Protein AF-0000000081414339 (afdb_homodimer)

Structure (mmCIF, N/CA/C/O backbone):
data_AF-0000000081414339-model_v1
#
loop_
_entity.id
_entity.type
_entity.pdbx_description
1 polymer 'Intradiol ring-cleavage dioxygenase'
#
loop_
_atom_site.group_PDB
_atom_site.id
_atom_site.type_symbol
_atom_site.label_atom_id
_atom_site.label_alt_id
_atom_site.label_comp_id
_atom_site.label_asym_id
_atom_site.label_entity_id
_atom_site.label_seq_id
_atom_site.pdbx_PDB_ins_code
_atom_site.Cartn_x
_atom_site.Cartn_y
_atom_site.Cartn_z
_atom_site.occupancy
_atom_site.B_iso_or_equiv
_atom_site.auth_seq_id
_atom_site.auth_comp_id
_atom_site.auth_asym_id
_atom_site.auth_atom_id
_atom_site.pdbx_PDB_model_num
ATOM 1 N N . MET A 1 1 ? 11.32 37 -32.094 1 24.39 1 MET A N 1
ATOM 2 C CA . MET A 1 1 ? 11.969 36.688 -30.828 1 24.39 1 MET A CA 1
ATOM 3 C C . MET A 1 1 ? 11.008 36.875 -29.656 1 24.39 1 MET A C 1
ATOM 5 O O . MET A 1 1 ? 10.859 38 -29.141 1 24.39 1 MET A O 1
ATOM 9 N N . ASP A 1 2 ? 9.719 36.375 -29.734 1 30.02 2 ASP A N 1
ATOM 10 C CA . ASP A 1 2 ? 8.586 36.562 -28.844 1 30.02 2 ASP A CA 1
ATOM 11 C C . ASP A 1 2 ? 8.93 36.156 -27.422 1 30.02 2 ASP A C 1
ATOM 13 O O . ASP A 1 2 ? 9.25 34.969 -27.156 1 30.02 2 ASP A O 1
ATOM 17 N N . ASN A 1 3 ? 9.648 37 -26.625 1 29.52 3 ASN A N 1
ATOM 18 C CA . ASN A 1 3 ? 10.047 36.938 -25.219 1 29.52 3 ASN A CA 1
ATOM 19 C C . ASN A 1 3 ? 8.875 36.625 -24.312 1 29.52 3 ASN A C 1
ATOM 21 O O . ASN A 1 3 ? 8.141 37.5 -23.875 1 29.52 3 ASN A O 1
ATOM 25 N N . GLN A 1 4 ? 7.984 35.688 -24.688 1 31.16 4 GLN A N 1
ATOM 26 C CA . GLN A 1 4 ? 6.941 35.344 -23.719 1 31.16 4 GLN A CA 1
ATOM 27 C C . GLN A 1 4 ? 7.527 35.156 -22.328 1 31.16 4 GLN A C 1
ATOM 29 O O . GLN A 1 4 ? 8.484 34.406 -22.141 1 31.16 4 GLN A O 1
ATOM 34 N N . SER A 1 5 ? 7.539 36.25 -21.531 1 34.56 5 SER A N 1
ATOM 35 C CA . SER A 1 5 ? 7.895 36.312 -20.109 1 34.56 5 SER A CA 1
ATOM 36 C C . SER A 1 5 ? 7.41 35.062 -19.375 1 34.56 5 SER A C 1
ATOM 38 O O . SER A 1 5 ? 6.215 34.75 -19.375 1 34.56 5 SER A O 1
ATOM 40 N N . SER A 1 6 ? 8.117 33.969 -19.391 1 37.75 6 SER A N 1
ATOM 41 C CA . SER A 1 6 ? 7.922 32.812 -18.484 1 37.75 6 SER A CA 1
ATOM 42 C C . SER A 1 6 ? 7.555 33.281 -17.078 1 37.75 6 SER A C 1
ATOM 44 O O . SER A 1 6 ? 8.406 33.812 -16.359 1 37.75 6 SER A O 1
ATOM 46 N N . THR A 1 7 ? 6.5 34.156 -16.891 1 37.47 7 THR A N 1
ATOM 47 C CA . THR A 1 7 ? 6.027 34.5 -15.555 1 37.47 7 THR A CA 1
ATOM 48 C C . THR A 1 7 ? 6.219 33.344 -14.586 1 37.47 7 THR A C 1
ATOM 50 O O . THR A 1 7 ? 5.859 32.219 -14.883 1 37.47 7 THR A O 1
ATOM 53 N N . SER A 1 8 ? 7.348 33.344 -13.898 1 41.56 8 SER A N 1
ATOM 54 C CA . SER A 1 8 ? 7.656 32.438 -12.797 1 41.56 8 SER A CA 1
ATOM 55 C C . SER A 1 8 ? 6.414 32.156 -11.953 1 41.56 8 SER A C 1
ATOM 57 O O . SER A 1 8 ? 5.789 33.094 -11.43 1 41.56 8 SER A O 1
ATOM 59 N N . ALA A 1 9 ? 5.668 31.359 -12.297 1 46.62 9 ALA A N 1
ATOM 60 C CA . ALA A 1 9 ? 4.488 31.016 -11.508 1 46.62 9 ALA A CA 1
ATOM 61 C C . ALA A 1 9 ? 4.781 31.094 -10.016 1 46.62 9 ALA A C 1
ATOM 63 O O . ALA A 1 9 ? 5.656 30.391 -9.508 1 46.62 9 ALA A O 1
ATOM 64 N N . VAL A 1 10 ? 4.789 32.344 -9.336 1 49.56 10 VAL A N 1
ATOM 65 C CA . VAL A 1 10 ? 4.832 32.5 -7.887 1 49.56 10 VAL A CA 1
ATOM 66 C C . VAL A 1 10 ? 3.959 31.453 -7.215 1 49.56 10 VAL A C 1
ATOM 68 O O . VAL A 1 10 ? 2.768 31.344 -7.512 1 49.56 10 VAL A O 1
ATOM 71 N N . TYR A 1 11 ? 4.578 30.359 -6.676 1 66.5 11 TYR A N 1
ATOM 72 C CA . TYR A 1 11 ? 3.789 29.391 -5.914 1 66.5 11 TYR A CA 1
ATOM 73 C C . TYR A 1 11 ? 3.404 29.953 -4.555 1 66.5 11 TYR A C 1
ATOM 75 O O . TYR A 1 11 ? 4.191 30.672 -3.924 1 66.5 11 TYR A O 1
ATOM 83 N N . GLN A 1 12 ? 2.168 30.047 -4.293 1 80.94 12 GLN A N 1
ATOM 84 C CA . GLN A 1 12 ? 1.589 30.484 -3.029 1 80.94 12 GLN A CA 1
ATOM 85 C C . GLN A 1 12 ? 2.084 29.625 -1.866 1 80.94 12 GLN A C 1
ATOM 87 O O . GLN A 1 12 ? 2.174 28.406 -1.981 1 80.94 12 GLN A O 1
ATOM 92 N N . LEU A 1 13 ? 2.641 30.391 -0.779 1 91.12 13 LEU A N 1
ATOM 93 C CA . LEU A 1 13 ? 2.998 29.734 0.479 1 91.12 13 LEU A CA 1
ATOM 94 C C . LEU A 1 13 ? 1.824 28.938 1.036 1 91.12 13 LEU A C 1
ATOM 96 O O . LEU A 1 13 ? 0.721 29.469 1.182 1 91.12 13 LEU A O 1
ATOM 100 N N . ALA A 1 14 ? 2.045 27.656 1.247 1 95.81 14 ALA A N 1
ATOM 101 C CA . ALA A 1 14 ? 1.006 26.828 1.85 1 95.81 14 ALA A CA 1
ATOM 102 C C . ALA A 1 14 ? 0.708 27.281 3.279 1 95.81 14 ALA A C 1
ATOM 104 O O . ALA A 1 14 ? 1.62 27.641 4.027 1 95.81 14 ALA A O 1
ATOM 105 N N . PRO A 1 15 ? -0.537 27.297 3.646 1 96.5 15 PRO A N 1
ATOM 106 C CA . PRO A 1 15 ? -0.859 27.688 5.023 1 96.5 15 PRO A CA 1
ATOM 107 C C . PRO A 1 15 ? -0.345 26.672 6.055 1 96.5 15 PRO A C 1
ATOM 109 O O . PRO A 1 15 ? -0.378 25.469 5.812 1 96.5 15 PRO A O 1
ATOM 112 N N . GLU A 1 16 ? 0.189 27.141 7.152 1 96.44 16 GLU A N 1
ATOM 113 C CA . GLU A 1 16 ? 0.568 26.266 8.258 1 96.44 16 GLU A CA 1
ATOM 114 C C . GLU A 1 16 ? -0.644 25.891 9.109 1 96.44 16 GLU A C 1
ATOM 116 O O . GLU A 1 16 ? -1.628 26.641 9.156 1 96.44 16 GLU A O 1
ATOM 121 N N . GLN A 1 17 ? -0.572 24.859 9.688 1 95.5 17 GLN A N 1
ATOM 122 C CA . GLN A 1 17 ? -1.552 24.375 10.656 1 95.5 17 GLN A CA 1
ATOM 123 C C . GLN A 1 17 ? -0.866 23.781 11.883 1 95.5 17 GLN A C 1
ATOM 125 O O . GLN A 1 17 ? 0.362 23.688 11.922 1 95.5 17 GLN A O 1
ATOM 130 N N . ILE A 1 18 ? -1.616 23.344 12.844 1 93.88 18 ILE A N 1
ATOM 131 C CA . ILE A 1 18 ? -1.067 22.859 14.109 1 93.88 18 ILE A CA 1
ATOM 132 C C . ILE A 1 18 ? -0.533 21.438 13.93 1 93.88 18 ILE A C 1
ATOM 134 O O . ILE A 1 18 ? -1.023 20.688 13.078 1 93.88 18 ILE A O 1
ATOM 138 N N . ALA A 1 19 ? 0.439 21.062 14.75 1 94 19 ALA A N 1
ATOM 139 C CA . ALA A 1 19 ? 0.978 19.703 14.766 1 94 19 ALA A CA 1
ATOM 140 C C . ALA A 1 19 ? 0.044 18.75 15.5 1 94 19 ALA A C 1
ATOM 142 O O . ALA A 1 19 ? -0.009 17.562 15.195 1 94 19 ALA A O 1
ATOM 143 N N . GLY A 1 20 ? -0.678 19.344 16.438 1 91.12 20 GLY A N 1
ATOM 144 C CA . GLY A 1 20 ? -1.529 18.516 17.281 1 91.12 20 GLY A CA 1
ATOM 145 C C . GLY A 1 20 ? -0.766 17.797 18.359 1 91.12 20 GLY A C 1
ATOM 146 O O . GLY A 1 20 ? 0.463 17.859 18.422 1 91.12 20 GLY A O 1
ATOM 147 N N . PRO A 1 21 ? -1.49 17.078 19.203 1 91.44 21 PRO A N 1
ATOM 148 C CA . PRO A 1 21 ? -0.9 16.469 20.406 1 91.44 21 PRO A CA 1
ATOM 149 C C . PRO A 1 21 ? -0.171 15.164 20.109 1 91.44 21 PRO A C 1
ATOM 151 O O . PRO A 1 21 ? 0.561 14.648 20.953 1 91.44 21 PRO A O 1
ATOM 154 N N . TYR A 1 22 ? -0.324 14.672 18.969 1 93.38 22 TYR A N 1
ATOM 155 C CA . TYR A 1 22 ? 0.163 13.32 18.719 1 93.38 22 TYR A CA 1
ATOM 156 C C . TYR A 1 22 ? 1.423 13.352 17.859 1 93.38 22 TYR A C 1
ATOM 158 O O . TYR A 1 22 ? 1.651 12.445 17.047 1 93.38 22 TYR A O 1
ATOM 166 N N . PHE A 1 23 ? 2.131 14.445 17.891 1 94.38 23 PHE A N 1
ATOM 167 C CA . PHE A 1 23 ? 3.436 14.492 17.234 1 94.38 23 PHE A CA 1
ATOM 168 C C . PHE A 1 23 ? 4.496 13.805 18.094 1 94.38 23 PHE A C 1
ATOM 170 O O . PHE A 1 23 ? 4.52 13.984 19.312 1 94.38 23 PHE A O 1
ATOM 177 N N . ARG A 1 24 ? 5.281 13.008 17.422 1 90.38 24 ARG A N 1
ATOM 178 C CA . ARG A 1 24 ? 6.523 12.492 17.984 1 90.38 24 ARG A CA 1
ATOM 179 C C . ARG A 1 24 ? 7.574 12.273 16.906 1 90.38 24 ARG A C 1
ATOM 181 O O . ARG A 1 24 ? 7.238 12.117 15.727 1 90.38 24 ARG A O 1
ATOM 188 N N . ASN A 1 25 ? 8.82 12.375 17.359 1 81.5 25 ASN A N 1
ATOM 189 C CA . ASN A 1 25 ? 9.891 12.062 16.422 1 81.5 25 ASN A CA 1
ATOM 190 C C . ASN A 1 25 ? 9.922 10.578 16.094 1 81.5 25 ASN A C 1
ATOM 192 O O . ASN A 1 25 ? 10.312 9.758 16.922 1 81.5 25 ASN A O 1
ATOM 196 N N . PRO A 1 26 ? 9.375 10.258 14.898 1 71.69 26 PRO A N 1
ATOM 197 C CA . PRO A 1 26 ? 9.336 8.82 14.641 1 71.69 26 PRO A CA 1
ATOM 198 C C . PRO A 1 26 ? 10.719 8.227 14.383 1 71.69 26 PRO A C 1
ATOM 200 O O . PRO A 1 26 ? 11.047 7.164 14.914 1 71.69 26 PRO A O 1
ATOM 203 N N . LYS A 1 27 ? 11.625 8.992 13.781 1 82.56 27 LYS A N 1
ATOM 204 C CA . LYS A 1 27 ? 12.93 8.555 13.312 1 82.56 27 LYS A CA 1
ATOM 205 C C . LYS A 1 27 ? 12.805 7.367 12.359 1 82.56 27 LYS A C 1
ATOM 207 O O . LYS A 1 27 ? 13.531 6.383 12.492 1 82.56 27 LYS A O 1
ATOM 212 N N . LEU A 1 28 ? 11.719 7.355 11.562 1 91.5 28 LEU A N 1
ATOM 213 C CA . LEU A 1 28 ? 11.43 6.285 10.609 1 91.5 28 LEU A CA 1
ATOM 214 C C . LEU A 1 28 ? 11.484 6.801 9.18 1 91.5 28 LEU A C 1
ATOM 216 O O . LEU A 1 28 ? 10.68 7.652 8.789 1 91.5 28 LEU A O 1
ATOM 220 N N . LEU A 1 29 ? 12.477 6.449 8.492 1 94.25 29 LEU A N 1
ATOM 221 C CA . LEU A 1 29 ? 12.539 6.695 7.059 1 94.25 29 LEU A CA 1
ATOM 222 C C . LEU A 1 29 ? 11.969 5.512 6.281 1 94.25 29 LEU A C 1
ATOM 224 O O . LEU A 1 29 ? 12.602 4.453 6.211 1 94.25 29 LEU A O 1
ATOM 228 N N . ARG A 1 30 ? 10.742 5.758 5.777 1 96.06 30 ARG A N 1
ATOM 229 C CA . ARG A 1 30 ? 10.078 4.656 5.086 1 96.06 30 ARG A CA 1
ATOM 230 C C . ARG A 1 30 ? 8.969 5.172 4.18 1 96.06 30 ARG A C 1
ATOM 232 O O . ARG A 1 30 ? 8.297 6.152 4.508 1 96.06 30 ARG A O 1
ATOM 239 N N . ARG A 1 31 ? 8.828 4.516 3.098 1 96.81 31 ARG A N 1
ATOM 240 C CA . ARG A 1 31 ? 7.746 4.836 2.166 1 96.81 31 ARG A CA 1
ATOM 241 C C . ARG A 1 31 ? 6.434 4.207 2.615 1 96.81 31 ARG A C 1
ATOM 243 O O . ARG A 1 31 ? 5.395 4.875 2.635 1 96.81 31 ARG A O 1
ATOM 250 N N . ASN A 1 32 ? 6.453 2.848 2.826 1 97.62 32 ASN A N 1
ATOM 251 C CA . ASN A 1 32 ? 5.277 2.186 3.379 1 97.62 32 ASN A CA 1
ATOM 252 C C . ASN A 1 32 ? 5.176 2.393 4.887 1 97.62 32 ASN A C 1
ATOM 254 O O . ASN A 1 32 ? 6.008 1.888 5.645 1 97.62 32 ASN A O 1
ATOM 258 N N . ILE A 1 33 ? 4.109 3.064 5.281 1 98 33 ILE A N 1
ATOM 259 C CA . ILE A 1 33 ? 4.031 3.43 6.691 1 98 33 ILE A CA 1
ATOM 260 C C . ILE A 1 33 ? 2.881 2.68 7.359 1 98 33 ILE A C 1
ATOM 262 O O . ILE A 1 33 ? 2.578 2.91 8.531 1 98 33 ILE A O 1
ATOM 266 N N . SER A 1 34 ? 2.252 1.783 6.691 1 97.62 34 SER A N 1
ATOM 267 C CA . SER A 1 34 ? 0.992 1.22 7.164 1 97.62 34 SER A CA 1
ATOM 268 C C . SER A 1 34 ? 1.225 0.198 8.273 1 97.62 34 SER A C 1
ATOM 270 O O . SER A 1 34 ? 0.439 0.112 9.219 1 97.62 34 SER A O 1
ATOM 272 N N . GLU A 1 35 ? 2.322 -0.599 8.195 1 95.19 35 GLU A N 1
ATOM 273 C CA . GLU A 1 35 ? 2.631 -1.703 9.094 1 95.19 35 GLU A CA 1
ATOM 274 C C . GLU A 1 35 ? 1.472 -2.693 9.172 1 95.19 35 GLU A C 1
ATOM 276 O O . GLU A 1 35 ? 1.198 -3.258 10.234 1 95.19 35 GLU A O 1
ATOM 281 N N . GLY A 1 36 ? 0.707 -2.809 8.117 1 93.06 36 GLY A N 1
ATOM 282 C CA . GLY A 1 36 ? -0.366 -3.789 8.102 1 93.06 36 GLY A CA 1
ATOM 283 C C . GLY A 1 36 ? -1.677 -3.252 8.641 1 93.06 36 GLY A C 1
ATOM 284 O O . GLY A 1 36 ? -2.648 -3.998 8.781 1 93.06 36 GLY A O 1
ATOM 285 N N . ALA A 1 37 ? -1.711 -1.963 8.961 1 95.94 37 ALA A N 1
ATOM 286 C CA . ALA A 1 37 ? -2.955 -1.371 9.438 1 95.94 37 ALA A CA 1
ATOM 287 C C . ALA A 1 37 ? -4.102 -1.629 8.461 1 95.94 37 ALA A C 1
ATOM 289 O O . ALA A 1 37 ? -3.92 -1.533 7.25 1 95.94 37 ALA A O 1
ATOM 290 N N . GLU A 1 38 ? -5.285 -1.937 9.109 1 95.5 38 GLU A N 1
ATOM 291 C CA . GLU A 1 38 ? -6.477 -2.113 8.281 1 95.5 38 GLU A CA 1
ATOM 292 C C . GLU A 1 38 ? -6.969 -0.779 7.73 1 95.5 38 GLU A C 1
ATOM 294 O O . GLU A 1 38 ? -6.836 0.257 8.383 1 95.5 38 GLU A O 1
ATOM 299 N N . GLY A 1 39 ? -7.527 -0.867 6.496 1 97.81 39 GLY A N 1
ATOM 300 C CA . GLY A 1 39 ? -8.062 0.312 5.84 1 97.81 39 GLY A CA 1
ATOM 301 C C . GLY A 1 39 ? -7.883 0.292 4.332 1 97.81 39 GLY A C 1
ATOM 302 O O . GLY A 1 39 ? -7.184 -0.572 3.801 1 97.81 39 GLY A O 1
ATOM 303 N N . LEU A 1 40 ? -8.555 1.231 3.672 1 98.06 40 LEU A N 1
ATOM 304 C CA . LEU A 1 40 ? -8.375 1.374 2.232 1 98.06 40 LEU A CA 1
ATOM 305 C C . LEU A 1 40 ? -7.023 2 1.912 1 98.06 40 LEU A C 1
ATOM 307 O O . LEU A 1 40 ? -6.637 2.998 2.527 1 98.06 40 LEU A O 1
ATOM 311 N N . PRO A 1 41 ? -6.289 1.372 0.975 1 98.31 41 PRO A N 1
ATOM 312 C CA . PRO A 1 41 ? -4.961 1.909 0.678 1 98.31 41 PRO A CA 1
ATOM 313 C C . PRO A 1 41 ? -5.012 3.309 0.066 1 98.31 41 PRO A C 1
ATOM 315 O O . PRO A 1 41 ? -5.918 3.609 -0.716 1 98.31 41 PRO A O 1
ATOM 318 N N . LEU A 1 42 ? -4.102 4.133 0.48 1 98.56 42 LEU A N 1
ATOM 319 C CA . LEU A 1 42 ? -3.846 5.457 -0.077 1 98.56 42 LEU A CA 1
ATOM 320 C C . LEU A 1 42 ? -2.391 5.59 -0.515 1 98.56 42 LEU A C 1
ATOM 322 O O . LEU A 1 42 ? -1.479 5.504 0.31 1 98.56 42 LEU A O 1
ATOM 326 N N . LEU A 1 43 ? -2.18 5.676 -1.795 1 98.38 43 LEU A N 1
ATOM 327 C CA . LEU A 1 43 ? -0.889 6.121 -2.309 1 98.38 43 LEU A CA 1
ATOM 328 C C . LEU A 1 43 ? -0.829 7.641 -2.389 1 98.38 43 LEU A C 1
ATOM 330 O O . LEU A 1 43 ? -1.646 8.266 -3.07 1 98.38 43 LEU A O 1
ATOM 334 N N . LEU A 1 44 ? 0.143 8.211 -1.647 1 98.62 44 LEU A N 1
ATOM 335 C CA . LEU A 1 44 ? 0.206 9.648 -1.448 1 98.62 44 LEU A CA 1
ATOM 336 C C . LEU A 1 44 ? 1.479 10.227 -2.055 1 98.62 44 LEU A C 1
ATOM 338 O O . LEU A 1 44 ? 2.578 9.742 -1.784 1 98.62 44 LEU A O 1
ATOM 342 N N . ARG A 1 45 ? 1.35 11.211 -2.916 1 98.56 45 ARG A N 1
ATOM 343 C CA . ARG A 1 45 ? 2.484 11.969 -3.424 1 98.56 45 ARG A CA 1
ATOM 344 C C . ARG A 1 45 ? 2.4 13.43 -2.99 1 98.56 45 ARG A C 1
ATOM 346 O O . ARG A 1 45 ? 1.388 14.094 -3.223 1 98.56 45 ARG A O 1
ATOM 353 N N . LEU A 1 46 ? 3.414 13.883 -2.357 1 98.56 46 LEU A N 1
ATOM 354 C CA . LEU A 1 46 ? 3.557 15.305 -2.059 1 98.56 46 LEU A CA 1
ATOM 355 C C . LEU A 1 46 ? 4.711 15.914 -2.846 1 98.56 46 LEU A C 1
ATOM 357 O O . LEU A 1 46 ? 5.766 15.289 -2.988 1 98.56 46 LEU A O 1
ATOM 361 N N . THR A 1 47 ? 4.465 17.047 -3.422 1 97.75 47 THR A N 1
ATOM 362 C CA . THR A 1 47 ? 5.504 17.797 -4.117 1 97.75 47 THR A CA 1
ATOM 363 C C . THR A 1 47 ? 5.828 19.078 -3.367 1 97.75 47 THR A C 1
ATOM 365 O O . THR A 1 47 ? 4.965 19.953 -3.207 1 97.75 47 THR A O 1
ATOM 368 N N . ILE A 1 48 ? 7.059 19.156 -2.936 1 98.12 48 ILE A N 1
ATOM 369 C CA . ILE A 1 48 ? 7.512 20.312 -2.189 1 98.12 48 ILE A CA 1
ATOM 370 C C . ILE A 1 48 ? 8.203 21.297 -3.137 1 98.12 48 ILE A C 1
ATOM 372 O O . ILE A 1 48 ? 9.125 20.922 -3.861 1 98.12 48 ILE A O 1
ATOM 376 N N . VAL A 1 49 ? 7.73 22.531 -3.137 1 97.69 49 VAL A N 1
ATOM 377 C CA . VAL A 1 49 ? 8.336 23.562 -3.971 1 97.69 49 VAL A CA 1
ATOM 378 C C . VAL A 1 49 ? 8.648 24.797 -3.125 1 97.69 49 VAL A C 1
ATOM 380 O O . VAL A 1 49 ? 8.039 25 -2.074 1 97.69 49 VAL A O 1
ATOM 383 N N . ASP A 1 50 ? 9.664 25.484 -3.568 1 96.62 50 ASP A N 1
ATOM 384 C CA . ASP A 1 50 ? 9.93 26.797 -2.975 1 96.62 50 ASP A CA 1
ATOM 385 C C . ASP A 1 50 ? 8.867 27.812 -3.381 1 96.62 50 ASP A C 1
ATOM 387 O O . ASP A 1 50 ? 8.648 28.047 -4.57 1 96.62 50 ASP A O 1
ATOM 391 N N . ALA A 1 51 ? 8.258 28.406 -2.363 1 95.44 51 ALA A N 1
ATOM 392 C CA . ALA A 1 51 ? 7.121 29.297 -2.643 1 95.44 51 ALA A CA 1
ATOM 393 C C . ALA A 1 51 ? 7.57 30.547 -3.395 1 95.44 51 ALA A C 1
ATOM 395 O O . ALA A 1 51 ? 6.777 31.156 -4.105 1 95.44 51 ALA A O 1
ATOM 396 N N . MET A 1 52 ? 8.781 30.938 -3.299 1 92.38 52 MET A N 1
ATOM 397 C CA . MET A 1 52 ? 9.281 32.156 -3.918 1 92.38 52 MET A CA 1
ATOM 398 C C . MET A 1 52 ? 9.711 31.906 -5.359 1 92.38 52 MET A C 1
ATOM 400 O O . MET A 1 52 ? 9.453 32.719 -6.242 1 92.38 52 MET A O 1
ATOM 404 N N . THR A 1 53 ? 10.336 30.781 -5.625 1 93.38 53 THR A N 1
ATOM 405 C CA . THR A 1 53 ? 10.93 30.547 -6.938 1 93.38 53 THR A CA 1
ATOM 406 C C . THR A 1 53 ? 10.07 29.578 -7.746 1 93.38 53 THR A C 1
ATOM 408 O O . THR A 1 53 ? 10.188 29.516 -8.969 1 93.38 53 THR A O 1
ATOM 411 N N . GLY A 1 54 ? 9.328 28.75 -7.062 1 94.62 54 GLY A N 1
ATOM 412 C CA . GLY A 1 54 ? 8.555 27.719 -7.73 1 94.62 54 GLY A CA 1
ATOM 413 C C . GLY A 1 54 ? 9.367 26.469 -8.039 1 94.62 54 GLY A C 1
ATOM 414 O O . GLY A 1 54 ? 8.828 25.5 -8.555 1 94.62 54 GLY A O 1
ATOM 415 N N . GLU A 1 55 ? 10.586 26.484 -7.676 1 96.06 55 GLU A N 1
ATOM 416 C CA . GLU A 1 55 ? 11.469 25.359 -7.969 1 96.06 55 GLU A CA 1
ATOM 417 C C . GLU A 1 55 ? 11.266 24.234 -6.969 1 96.06 55 GLU A C 1
ATOM 419 O O . GLU A 1 55 ? 10.961 24.469 -5.801 1 96.06 55 GLU A O 1
ATOM 424 N N . PRO A 1 56 ? 11.5 22.984 -7.48 1 97.25 56 PRO A N 1
ATOM 425 C CA . PRO A 1 56 ? 11.438 21.859 -6.543 1 97.25 56 PRO A CA 1
ATOM 426 C C . PRO A 1 56 ? 12.445 21.984 -5.402 1 97.25 56 PRO A C 1
ATOM 428 O O . PRO A 1 56 ? 13.57 22.438 -5.617 1 97.25 56 PRO A O 1
ATOM 431 N N . VAL A 1 57 ? 12 21.672 -4.18 1 96.44 57 VAL A N 1
ATOM 432 C CA . VAL A 1 57 ? 12.898 21.578 -3.037 1 96.44 57 VAL A CA 1
ATOM 433 C C . VAL A 1 57 ? 13.406 20.141 -2.889 1 96.44 57 VAL A C 1
ATOM 435 O O . VAL A 1 57 ? 12.672 19.266 -2.438 1 96.44 57 VAL A O 1
ATOM 438 N N . SER A 1 58 ? 14.648 19.891 -3.256 1 95.69 58 SER A N 1
ATOM 439 C CA . SER A 1 58 ? 15.258 18.562 -3.172 1 95.69 58 SER A CA 1
ATOM 440 C C . SER A 1 58 ? 15.922 18.344 -1.816 1 95.69 58 SER A C 1
ATOM 442 O O . SER A 1 58 ? 16.547 19.25 -1.266 1 95.69 58 SER A O 1
ATOM 444 N N . GLY A 1 59 ? 15.742 17.109 -1.261 1 94.19 59 GLY A N 1
ATOM 445 C CA . GLY A 1 59 ? 16.484 16.719 -0.075 1 94.19 59 GLY A CA 1
ATOM 446 C C . GLY A 1 59 ? 15.82 17.141 1.218 1 94.19 59 GLY A C 1
ATOM 447 O O . GLY A 1 59 ? 16.422 17.062 2.291 1 94.19 59 GLY A O 1
ATOM 448 N N . ALA A 1 60 ? 14.617 17.703 1.116 1 95.06 60 ALA A N 1
ATOM 449 C CA . ALA A 1 60 ? 13.859 17.984 2.334 1 95.06 60 ALA A CA 1
ATOM 450 C C . ALA A 1 60 ? 13.328 16.688 2.953 1 95.06 60 ALA A C 1
ATOM 452 O O . ALA A 1 60 ? 12.969 15.75 2.238 1 95.06 60 ALA A O 1
ATOM 453 N N . LEU A 1 61 ? 13.344 16.656 4.297 1 95.44 61 LEU A N 1
ATOM 454 C CA . LEU A 1 61 ? 12.711 15.547 5.012 1 95.44 61 LEU A CA 1
ATOM 455 C C . LEU A 1 61 ? 11.25 15.859 5.309 1 95.44 61 LEU A C 1
ATOM 457 O O . LEU A 1 61 ? 10.945 16.828 6.008 1 95.44 61 LEU A O 1
ATOM 461 N N . VAL A 1 62 ? 10.359 15.078 4.711 1 96.88 62 VAL A N 1
ATOM 462 C CA . VAL A 1 62 ? 8.922 15.266 4.891 1 96.88 62 VAL A CA 1
ATOM 463 C C . VAL A 1 62 ? 8.367 14.164 5.789 1 96.88 62 VAL A C 1
ATOM 465 O O . VAL A 1 62 ? 8.398 12.984 5.43 1 96.88 62 VAL A O 1
ATOM 468 N N . ASP A 1 63 ? 7.867 14.508 6.957 1 96.75 63 ASP A N 1
ATOM 469 C CA . ASP A 1 63 ? 7.238 13.594 7.902 1 96.75 63 ASP A CA 1
ATOM 470 C C . ASP A 1 63 ? 5.719 13.656 7.793 1 96.75 63 ASP A C 1
ATOM 472 O O . ASP A 1 63 ? 5.137 14.734 7.711 1 96.75 63 ASP A O 1
ATOM 476 N N . ILE A 1 64 ? 5.113 12.461 7.805 1 98.5 64 ILE A N 1
ATOM 477 C CA . ILE A 1 64 ? 3.66 12.461 7.934 1 98.5 64 ILE A CA 1
ATOM 478 C C . ILE A 1 64 ? 3.24 11.523 9.062 1 98.5 64 ILE A C 1
ATOM 480 O O . ILE A 1 64 ? 3.977 10.602 9.414 1 98.5 64 ILE A O 1
ATOM 484 N N . TRP A 1 65 ? 2.08 11.805 9.656 1 98.12 65 TRP A N 1
ATOM 485 C CA . TRP A 1 65 ? 1.445 10.922 10.625 1 98.12 65 TRP A CA 1
ATOM 486 C C . TRP A 1 65 ? -0.066 11.125 10.648 1 98.12 65 TRP A C 1
ATOM 488 O O . TRP A 1 65 ? -0.551 12.234 10.422 1 98.12 65 TRP A O 1
ATOM 498 N N . HIS A 1 66 ? -0.774 10.062 10.852 1 98.44 66 HIS A N 1
ATOM 499 C CA . HIS A 1 66 ? -2.227 10.133 10.961 1 98.44 66 HIS A CA 1
ATOM 500 C C . HIS A 1 66 ? -2.787 8.93 11.703 1 98.44 66 HIS A C 1
ATOM 502 O O . HIS A 1 66 ? -2.061 7.973 11.984 1 98.44 66 HIS A O 1
ATOM 508 N N . CYS A 1 67 ? -4.012 9 12.094 1 98.44 67 CYS A N 1
ATOM 509 C CA . CYS A 1 67 ? -4.652 7.934 12.852 1 98.44 67 CYS A CA 1
ATOM 510 C C . CYS A 1 67 ? -5.047 6.777 11.938 1 98.44 67 CYS A C 1
ATOM 512 O O . CYS A 1 67 ? -5.07 6.93 10.711 1 98.44 67 CYS A O 1
ATOM 514 N N . ASN A 1 68 ? -5.289 5.621 12.508 1 98.56 68 ASN A N 1
ATOM 515 C CA . ASN A 1 68 ? -5.762 4.477 11.742 1 98.56 68 ASN A CA 1
ATOM 516 C C . ASN A 1 68 ? -7.246 4.605 11.398 1 98.56 68 ASN A C 1
ATOM 518 O O . ASN A 1 68 ? -7.859 5.645 11.656 1 98.56 68 ASN A O 1
ATOM 522 N N . ALA A 1 69 ? -7.801 3.604 10.758 1 98.44 69 ALA A N 1
ATOM 523 C CA . ALA A 1 69 ? -9.172 3.645 10.25 1 98.44 69 ALA A CA 1
ATOM 524 C C . ALA A 1 69 ? -10.164 3.916 11.375 1 98.44 69 ALA A C 1
ATOM 526 O O . ALA A 1 69 ? -11.227 4.492 11.148 1 98.44 69 ALA A O 1
ATOM 527 N N . ARG A 1 70 ? -9.797 3.604 12.594 1 97.44 70 ARG A N 1
ATOM 528 C CA . ARG A 1 70 ? -10.711 3.754 13.719 1 97.44 70 ARG A CA 1
ATOM 529 C C . ARG A 1 70 ? -10.328 4.957 14.578 1 97.44 70 ARG A C 1
ATOM 531 O O . ARG A 1 70 ? -10.844 5.125 15.688 1 97.44 70 ARG A O 1
ATOM 538 N N . GLY A 1 71 ? -9.352 5.695 14.156 1 97.94 71 GLY A N 1
ATOM 539 C CA . GLY A 1 71 ? -9.102 7 14.75 1 97.94 71 GLY A CA 1
ATOM 540 C C . GLY A 1 71 ? -7.957 6.992 15.75 1 97.94 71 GLY A C 1
ATOM 541 O O . GLY A 1 71 ? -7.652 8.023 16.359 1 97.94 71 GLY A O 1
ATOM 542 N N . ALA A 1 72 ? -7.281 5.887 15.891 1 97.62 72 ALA A N 1
ATOM 543 C CA . ALA A 1 72 ? -6.211 5.793 16.875 1 97.62 72 ALA A CA 1
ATOM 544 C C . ALA A 1 72 ? -4.859 6.133 16.266 1 97.62 72 ALA A C 1
ATOM 546 O O . ALA A 1 72 ? -4.535 5.66 15.172 1 97.62 72 ALA A O 1
ATOM 547 N N . TYR A 1 73 ? -4.086 6.938 17.016 1 96.88 73 TYR A N 1
ATOM 548 C CA . TYR A 1 73 ? -2.719 7.258 16.625 1 96.88 73 TYR A CA 1
ATOM 549 C C . TYR A 1 73 ? -1.729 6.293 17.266 1 96.88 73 TYR A C 1
ATOM 551 O O . TYR A 1 73 ? -1.861 5.953 18.438 1 96.88 73 TYR A O 1
ATOM 559 N N . SER A 1 74 ? -0.765 5.816 16.438 1 97.19 74 SER A N 1
ATOM 560 C CA . SER A 1 74 ? 0.347 5.098 17.047 1 97.19 74 SER A CA 1
ATOM 561 C C . SER A 1 74 ? 1.042 5.941 18.094 1 97.19 74 SER A C 1
ATOM 563 O O . SER A 1 74 ? 1.212 7.152 17.922 1 97.19 74 SER A O 1
ATOM 565 N N . GLY A 1 75 ? 1.41 5.352 19.203 1 95.19 75 GLY A N 1
ATOM 566 C CA . GLY A 1 75 ? 1.887 6.055 20.391 1 95.19 75 GLY A CA 1
ATOM 567 C C . GLY A 1 75 ? 0.78 6.395 21.359 1 95.19 75 GLY A C 1
ATOM 568 O O . GLY A 1 75 ? 1.041 6.629 22.547 1 95.19 75 GLY A O 1
ATOM 569 N N . TRP A 1 76 ? -0.428 6.461 20.922 1 95.25 76 TRP A N 1
ATOM 570 C CA . TRP A 1 76 ? -1.615 6.793 21.703 1 95.25 76 TRP A CA 1
ATOM 571 C C . TRP A 1 76 ? -2.771 5.859 21.359 1 95.25 76 TRP A C 1
ATOM 573 O O . TRP A 1 76 ? -3.92 6.297 21.266 1 95.25 76 TRP A O 1
ATOM 583 N N . SER A 1 77 ? -2.424 4.57 21.094 1 96.19 77 SER A N 1
ATOM 584 C CA . SER A 1 77 ? -3.412 3.629 20.578 1 96.19 77 SER A CA 1
ATOM 585 C C . SER A 1 77 ? -4.461 3.293 21.641 1 96.19 77 SER A C 1
ATOM 587 O O . SER A 1 77 ? -5.52 2.754 21.328 1 96.19 77 SER A O 1
ATOM 589 N N . ARG A 1 78 ? -4.16 3.652 22.891 1 95.81 78 ARG A N 1
ATOM 590 C CA . ARG A 1 78 ? -5.09 3.303 23.969 1 95.81 78 ARG A CA 1
ATOM 591 C C . ARG A 1 78 ? -5.977 4.488 24.328 1 95.81 78 ARG A C 1
ATOM 593 O O . ARG A 1 78 ? -6.812 4.395 25.234 1 95.81 78 ARG A O 1
ATOM 600 N N . ILE A 1 79 ? -5.781 5.613 23.672 1 94.5 79 ILE A N 1
ATOM 601 C CA . ILE A 1 79 ? -6.676 6.754 23.844 1 94.5 79 ILE A CA 1
ATOM 602 C C . ILE A 1 79 ? -7.961 6.523 23.047 1 94.5 79 ILE A C 1
ATOM 604 O O . ILE A 1 79 ? -7.918 6.109 21.891 1 94.5 79 ILE A O 1
ATOM 608 N N . ASN A 1 80 ? -9.102 6.762 23.672 1 95.94 80 ASN A N 1
ATOM 609 C CA . ASN A 1 80 ? -10.391 6.598 23 1 95.94 80 ASN A CA 1
ATOM 610 C C . ASN A 1 80 ? -10.594 7.648 21.922 1 95.94 80 ASN A C 1
ATOM 612 O O . ASN A 1 80 ? -10.758 8.828 22.219 1 95.94 80 ASN A O 1
ATOM 616 N N . PRO A 1 81 ? -10.656 7.25 20.672 1 96.25 81 PRO A N 1
ATOM 617 C CA . PRO A 1 81 ? -10.742 8.227 19.594 1 96.25 81 PRO A CA 1
ATOM 618 C C . PRO A 1 81 ? -12.133 8.852 19.469 1 96.25 81 PRO A C 1
ATOM 620 O O . PRO A 1 81 ? -12.312 9.82 18.719 1 96.25 81 PRO A O 1
ATOM 623 N N . ASP A 1 82 ? -13.109 8.312 20.188 1 97.31 82 ASP A N 1
ATOM 624 C CA . ASP A 1 82 ? -14.484 8.797 20.062 1 97.31 82 ASP A CA 1
ATOM 625 C C . ASP A 1 82 ? -14.789 9.859 21.125 1 97.31 82 ASP A C 1
ATOM 627 O O . ASP A 1 82 ? -15.914 10.359 21.203 1 97.31 82 ASP A O 1
ATOM 631 N N . LEU A 1 83 ? -13.766 10.141 21.922 1 94.75 83 LEU A N 1
ATOM 632 C CA . LEU A 1 83 ? -13.875 11.219 22.906 1 94.75 83 LEU A CA 1
ATOM 633 C C . LEU A 1 83 ? -12.906 12.352 22.562 1 94.75 83 LEU A C 1
ATOM 635 O O . LEU A 1 83 ? -11.734 12.102 22.25 1 94.75 83 LEU A O 1
ATOM 639 N N . GLU A 1 84 ? -13.469 13.5 22.609 1 89.88 84 GLU A N 1
ATOM 640 C CA . GLU A 1 84 ? -12.602 14.648 22.359 1 89.88 84 GLU A CA 1
ATOM 641 C C . GLU A 1 84 ? -11.555 14.797 23.453 1 89.88 84 GLU A C 1
ATOM 643 O O . GLU A 1 84 ? -11.859 14.617 24.641 1 89.88 84 GLU A O 1
ATOM 648 N N . VAL A 1 85 ? -10.375 14.953 22.969 1 78.5 85 VAL A N 1
ATOM 649 C CA . VAL A 1 85 ? -9.305 15.234 23.922 1 78.5 85 VAL A CA 1
ATOM 650 C C . VAL A 1 85 ? -8.859 16.688 23.781 1 78.5 85 VAL A C 1
ATOM 652 O O . VAL A 1 85 ? -9.172 17.344 22.781 1 78.5 85 VAL A O 1
ATOM 655 N N . ASP A 1 86 ? -8.328 17.125 24.922 1 70.94 86 ASP A N 1
ATOM 656 C CA . ASP A 1 86 ? -7.785 18.469 24.828 1 70.94 86 ASP A CA 1
ATOM 657 C C . ASP A 1 86 ? -6.73 18.562 23.719 1 70.94 86 ASP A C 1
ATOM 659 O O . ASP A 1 86 ? -5.762 17.797 23.719 1 70.94 86 ASP A O 1
ATOM 663 N N . ASP A 1 87 ? -7.121 19.172 22.641 1 63.34 87 ASP A N 1
ATOM 664 C CA . ASP A 1 87 ? -6.277 19.344 21.453 1 63.34 87 ASP A CA 1
ATOM 665 C C . ASP A 1 87 ? -5.145 20.328 21.734 1 63.34 87 ASP A C 1
ATOM 667 O O . ASP A 1 87 ? -4.852 21.203 20.906 1 63.34 87 ASP A O 1
ATOM 671 N N . GLY A 1 88 ? -4.457 20.062 22.844 1 69.62 88 GLY A N 1
ATOM 672 C CA . GLY A 1 88 ? -3.422 21 23.234 1 69.62 88 GLY A CA 1
ATOM 673 C C . GLY A 1 88 ? -2.121 20.812 22.469 1 69.62 88 GLY A C 1
ATOM 674 O O . GLY A 1 88 ? -2.115 20.266 21.375 1 69.62 88 GLY A O 1
ATOM 675 N N . ASP A 1 89 ? -1.046 21.297 23.031 1 80.31 89 ASP A N 1
ATOM 676 C CA . ASP A 1 89 ? 0.319 21.375 22.516 1 80.31 89 ASP A CA 1
ATOM 677 C C . ASP A 1 89 ? 0.953 19.984 22.422 1 80.31 89 ASP A C 1
ATOM 679 O O . ASP A 1 89 ? 0.452 19.031 23.016 1 80.31 89 ASP A O 1
ATOM 683 N N . ILE A 1 90 ? 1.823 19.859 21.609 1 87.75 90 ILE A N 1
ATOM 684 C CA . ILE A 1 90 ? 2.678 18.688 21.594 1 87.75 90 ILE A CA 1
ATOM 685 C C . ILE A 1 90 ? 3.072 18.328 23.031 1 87.75 90 ILE A C 1
ATOM 687 O O . ILE A 1 90 ? 3.486 19.188 23.797 1 87.75 90 ILE A O 1
ATOM 691 N N . GLY A 1 91 ? 2.783 17.109 23.328 1 81.88 91 GLY A N 1
ATOM 692 C CA . GLY A 1 91 ? 3.172 16.656 24.656 1 81.88 91 GLY A CA 1
ATOM 693 C C . GLY A 1 91 ? 2.07 16.812 25.672 1 81.88 91 GLY A C 1
ATOM 694 O O . GLY A 1 91 ? 2.252 16.469 26.844 1 81.88 91 GLY A O 1
ATOM 695 N N . SER A 1 92 ? 0.892 17.281 25.266 1 84.81 92 SER A N 1
ATOM 696 C CA . SER A 1 92 ? -0.195 17.516 26.219 1 84.81 92 SER A CA 1
ATOM 697 C C . SER A 1 92 ? -0.902 16.219 26.594 1 84.81 92 SER A C 1
ATOM 699 O O . SER A 1 92 ? -1.635 16.172 27.578 1 84.81 92 SER A O 1
ATOM 701 N N . ILE A 1 93 ? -0.764 15.258 25.812 1 87.88 93 ILE A N 1
ATOM 702 C CA . ILE A 1 93 ? -1.361 13.953 26.062 1 87.88 93 ILE A CA 1
ATOM 703 C C . ILE A 1 93 ? -0.262 12.898 26.203 1 87.88 93 ILE A C 1
ATOM 705 O O . ILE A 1 93 ? 0.54 12.711 25.281 1 87.88 93 ILE A O 1
ATOM 709 N N . PRO A 1 94 ? -0.215 12.211 27.328 1 88.69 94 PRO A N 1
ATOM 710 C CA . PRO A 1 94 ? 0.829 11.195 27.5 1 88.69 94 PRO A CA 1
ATOM 711 C C . PRO A 1 94 ? 0.706 10.055 26.5 1 88.69 94 PRO A C 1
ATOM 713 O O . PRO A 1 94 ? -0.406 9.625 26.172 1 88.69 94 PRO A O 1
ATOM 716 N N . ARG A 1 95 ? 1.777 9.555 26.109 1 92.69 95 ARG A N 1
ATOM 717 C CA . ARG A 1 95 ? 1.801 8.383 25.234 1 92.69 95 ARG A CA 1
ATOM 718 C C . ARG A 1 95 ? 1.322 7.145 25.969 1 92.69 95 ARG A C 1
ATOM 720 O O . ARG A 1 95 ? 1.521 7.023 27.188 1 92.69 95 ARG A O 1
ATOM 727 N N . THR A 1 96 ? 0.805 6.223 25.219 1 94.94 96 THR A N 1
ATOM 728 C CA . THR A 1 96 ? 0.272 5.012 25.828 1 94.94 96 THR A CA 1
ATOM 729 C C . THR A 1 96 ? 1.042 3.781 25.359 1 94.94 96 THR A C 1
ATOM 731 O O . THR A 1 96 ? 0.951 2.715 25.969 1 94.94 96 THR A O 1
ATOM 734 N N . ASP A 1 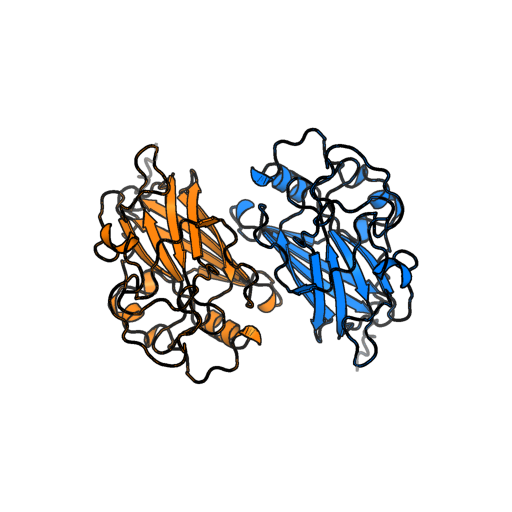97 ? 1.746 3.834 24.312 1 95.5 97 ASP A N 1
ATOM 735 C CA . ASP A 1 97 ? 2.457 2.703 23.719 1 95.5 97 ASP A CA 1
ATOM 736 C C . ASP A 1 97 ? 3.588 3.18 22.812 1 95.5 97 ASP A C 1
ATOM 738 O O . ASP A 1 97 ? 3.842 4.383 22.703 1 95.5 97 ASP A O 1
ATOM 742 N N . ASP A 1 98 ? 4.293 2.258 22.203 1 94.25 98 ASP A N 1
ATOM 743 C CA . ASP A 1 98 ? 5.414 2.602 21.328 1 94.25 98 ASP A CA 1
ATOM 744 C C . ASP A 1 98 ? 5.145 2.172 19.891 1 94.25 98 ASP A C 1
ATOM 746 O O . ASP A 1 98 ? 6.082 1.953 19.125 1 94.25 98 ASP A O 1
ATOM 750 N N . HIS A 1 99 ? 3.852 1.976 19.516 1 96.19 99 HIS A N 1
ATOM 751 C CA . HIS A 1 99 ? 3.527 1.626 18.141 1 96.19 99 HIS A CA 1
ATOM 752 C C . HIS A 1 99 ? 3.959 2.725 17.172 1 96.19 99 HIS A C 1
ATOM 754 O O . HIS A 1 99 ? 4.102 3.885 17.562 1 96.19 99 HIS A O 1
ATOM 760 N N . THR A 1 100 ? 4.176 2.395 15.898 1 96.88 100 THR A N 1
ATOM 761 C CA . THR A 1 100 ? 4.73 3.361 14.961 1 96.88 100 THR A CA 1
ATOM 762 C C . THR A 1 100 ? 3.922 3.373 13.664 1 96.88 100 THR A C 1
ATOM 764 O O . THR A 1 100 ? 4.328 3.994 12.68 1 96.88 100 THR A O 1
ATOM 767 N N . TYR A 1 101 ? 2.787 2.648 13.648 1 97.44 101 TYR A N 1
ATOM 768 C CA . TYR A 1 101 ? 2.029 2.576 12.406 1 97.44 101 TYR A CA 1
ATOM 769 C C . TYR A 1 101 ? 1.612 3.965 11.938 1 97.44 101 TYR A C 1
ATOM 771 O O . TYR A 1 101 ? 1.356 4.852 12.75 1 97.44 101 TYR A O 1
ATOM 779 N N . LEU A 1 102 ? 1.608 4.164 10.68 1 98.5 102 LEU A N 1
ATOM 780 C CA . LEU A 1 102 ? 1.056 5.312 9.969 1 98.5 102 LEU A CA 1
ATOM 781 C C . LEU A 1 102 ? 1.827 6.582 10.312 1 98.5 102 LEU A C 1
ATOM 783 O O . LEU A 1 102 ? 1.242 7.664 10.406 1 98.5 102 LEU A O 1
ATOM 787 N N . ARG A 1 103 ? 3.141 6.371 10.602 1 97.88 103 ARG A N 1
ATOM 788 C CA . ARG A 1 103 ? 4.148 7.418 10.742 1 97.88 103 ARG A CA 1
ATOM 789 C C . ARG A 1 103 ? 5.355 7.137 9.859 1 97.88 103 ARG A C 1
ATOM 791 O O . ARG A 1 103 ? 5.797 5.988 9.742 1 97.88 103 ARG A O 1
ATOM 798 N N . GLY A 1 104 ? 5.855 8.18 9.227 1 96.88 104 GLY A N 1
ATOM 799 C CA . GLY A 1 104 ? 7.082 7.992 8.469 1 96.88 104 GLY A CA 1
ATOM 800 C C . GLY A 1 104 ? 7.559 9.258 7.777 1 96.88 104 GLY A C 1
ATOM 801 O O . GLY A 1 104 ? 6.816 10.234 7.676 1 96.88 104 GLY A O 1
ATOM 802 N N . GLY A 1 105 ? 8.805 9.211 7.395 1 96.31 105 GLY A N 1
ATOM 803 C CA . GLY A 1 105 ? 9.422 10.305 6.66 1 96.31 105 GLY A CA 1
ATOM 804 C C . GLY A 1 105 ? 10.117 9.852 5.387 1 96.31 105 GLY A C 1
ATOM 805 O O . GLY A 1 105 ? 10.523 8.688 5.277 1 96.31 105 GLY A O 1
ATOM 806 N N . GLN A 1 106 ? 10.164 10.727 4.504 1 96.19 106 GLN A N 1
ATOM 807 C CA . GLN A 1 106 ? 10.883 10.539 3.25 1 96.19 106 GLN A CA 1
ATOM 808 C C . GLN A 1 106 ? 11.625 11.812 2.846 1 96.19 106 GLN A C 1
ATOM 810 O O . GLN A 1 106 ? 11.141 12.922 3.078 1 96.19 106 GLN A O 1
ATOM 815 N N . PHE A 1 107 ? 12.766 11.586 2.211 1 95.44 107 PHE A N 1
ATOM 816 C CA . PHE A 1 107 ? 13.453 12.711 1.587 1 95.44 107 PHE A CA 1
ATOM 817 C C . PHE A 1 107 ? 12.875 13 0.205 1 95.44 107 PHE A C 1
ATOM 819 O O . PHE A 1 107 ? 12.594 12.078 -0.56 1 95.44 107 PHE A O 1
ATOM 826 N N . SER A 1 108 ? 12.664 14.266 -0.032 1 96.81 108 SER A N 1
ATOM 827 C CA . SER A 1 108 ? 12.188 14.625 -1.362 1 96.81 108 SER A CA 1
ATOM 828 C C . SER A 1 108 ? 13.258 14.391 -2.418 1 96.81 108 SER A C 1
ATOM 830 O O . SER A 1 108 ? 14.445 14.609 -2.168 1 96.81 108 SER A O 1
ATOM 832 N N . ASP A 1 109 ? 12.852 13.938 -3.596 1 95.88 109 ASP A N 1
ATOM 833 C CA . ASP A 1 109 ? 13.773 13.672 -4.691 1 95.88 109 ASP A CA 1
ATOM 834 C C . ASP A 1 109 ? 14.094 14.945 -5.465 1 95.88 109 ASP A C 1
ATOM 836 O O . ASP A 1 109 ? 13.781 16.047 -5.016 1 95.88 109 ASP A O 1
ATOM 840 N N . HIS A 1 110 ? 14.734 14.812 -6.656 1 96.25 110 HIS A N 1
ATOM 841 C CA . HIS A 1 110 ? 15.203 15.953 -7.434 1 96.25 110 HIS A CA 1
ATOM 842 C C . HIS A 1 110 ? 14.031 16.766 -7.973 1 96.25 110 HIS A C 1
ATOM 844 O O . HIS A 1 110 ? 14.203 17.922 -8.352 1 96.25 110 HIS A O 1
ATOM 850 N N . LYS A 1 111 ? 12.82 16.156 -8.023 1 96.75 111 LYS A N 1
ATOM 851 C CA . LYS A 1 111 ? 11.633 16.875 -8.461 1 96.75 111 LYS A CA 1
ATOM 852 C C . LYS A 1 111 ? 10.828 17.391 -7.27 1 96.75 111 LYS A C 1
ATOM 854 O O . LYS A 1 111 ? 9.688 17.828 -7.43 1 96.75 111 LYS A O 1
ATOM 859 N N . GLY A 1 112 ? 11.352 17.25 -6 1 97.62 112 GLY A N 1
ATOM 860 C CA . GLY A 1 112 ? 10.688 17.703 -4.785 1 97.62 112 GLY A CA 1
ATOM 861 C C . GLY A 1 112 ? 9.609 16.734 -4.312 1 97.62 112 GLY A C 1
ATOM 862 O O . GLY A 1 112 ? 8.734 17.125 -3.531 1 97.62 112 GLY A O 1
ATOM 863 N N . ARG A 1 113 ? 9.656 15.531 -4.789 1 98 113 ARG A N 1
ATOM 864 C CA . ARG A 1 113 ? 8.547 14.625 -4.523 1 98 113 ARG A CA 1
ATOM 865 C C . ARG A 1 113 ? 8.891 13.641 -3.408 1 98 113 ARG A C 1
ATOM 867 O O . ARG A 1 113 ? 10.023 13.148 -3.336 1 98 113 ARG A O 1
ATOM 874 N N . VAL A 1 1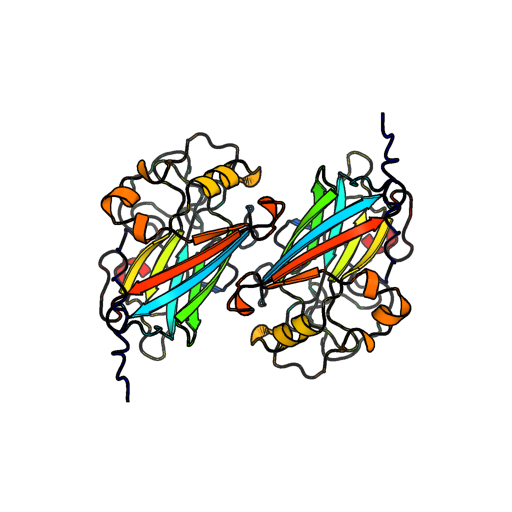14 ? 7.945 13.43 -2.555 1 98.25 114 VAL A N 1
ATOM 875 C CA . VAL A 1 114 ? 7.945 12.297 -1.627 1 98.25 114 VAL A CA 1
ATOM 876 C C . VAL A 1 114 ? 6.695 11.445 -1.848 1 98.25 114 VAL A C 1
ATOM 878 O O . VAL A 1 114 ? 5.656 11.961 -2.273 1 98.25 114 VAL A O 1
ATOM 881 N N . ARG A 1 115 ? 6.871 10.18 -1.569 1 97.94 115 ARG A N 1
ATOM 882 C CA . ARG A 1 115 ? 5.777 9.234 -1.772 1 97.94 115 ARG A CA 1
ATOM 883 C C . ARG A 1 115 ? 5.605 8.328 -0.558 1 97.94 115 ARG A C 1
ATOM 885 O O . ARG A 1 115 ? 6.59 7.863 0.021 1 97.94 115 ARG A O 1
ATOM 892 N N . PHE A 1 116 ? 4.355 8.109 -0.246 1 98.38 116 PHE A N 1
ATOM 893 C CA . PHE A 1 116 ? 4.02 7.219 0.86 1 98.38 116 PHE A CA 1
ATOM 894 C C . PHE A 1 116 ? 2.965 6.203 0.437 1 98.38 116 PHE A C 1
ATOM 896 O O . PHE A 1 116 ? 2.07 6.52 -0.351 1 98.38 116 PHE A O 1
ATOM 903 N N . THR A 1 117 ? 3.129 5 0.896 1 98.38 117 THR A N 1
ATOM 904 C CA . THR A 1 117 ? 2.062 4.004 0.938 1 98.38 117 THR A CA 1
ATOM 905 C C . THR A 1 117 ? 1.449 3.928 2.332 1 98.38 117 THR A C 1
ATOM 907 O O . THR A 1 117 ? 2.125 3.549 3.293 1 98.38 117 THR A O 1
ATOM 910 N N . THR A 1 118 ? 0.236 4.297 2.436 1 98.56 118 THR A N 1
ATOM 911 C CA . THR A 1 118 ? -0.474 4.348 3.709 1 98.56 118 THR A CA 1
ATOM 912 C C . THR A 1 118 ? -1.912 3.863 3.547 1 98.56 118 THR A C 1
ATOM 914 O O . THR A 1 118 ? -2.205 3.059 2.66 1 98.56 118 THR A O 1
ATOM 917 N N . ILE A 1 119 ? -2.779 4.133 4.484 1 98.81 119 ILE A N 1
ATOM 918 C CA . ILE A 1 119 ? -4.219 3.943 4.359 1 98.81 119 ILE A CA 1
ATOM 919 C C . ILE A 1 119 ? -4.926 5.293 4.449 1 98.81 119 ILE A C 1
ATOM 921 O O . ILE A 1 119 ? -4.367 6.262 4.969 1 98.81 119 ILE A O 1
ATOM 925 N N . TYR A 1 120 ? -6.105 5.316 3.836 1 98.81 120 TYR A N 1
ATOM 926 C CA . TYR A 1 120 ? -6.969 6.465 4.066 1 98.81 120 TYR A CA 1
ATOM 927 C C . TYR A 1 120 ? -7.309 6.605 5.547 1 98.81 120 TYR A C 1
ATOM 929 O O . TYR A 1 120 ? -7.746 5.645 6.184 1 98.81 120 TYR A O 1
ATOM 937 N N . PRO A 1 121 ? -7.027 7.758 6.129 1 98.81 121 PRO A N 1
ATOM 938 C CA . PRO A 1 121 ? -7.262 7.867 7.57 1 98.81 121 PRO A CA 1
ATOM 939 C C . PRO A 1 121 ? -8.742 7.801 7.934 1 98.81 121 PRO A C 1
ATOM 941 O O . PRO A 1 121 ? -9.602 8.086 7.094 1 98.81 121 PRO A O 1
ATOM 944 N N . GLY A 1 122 ? -8.992 7.32 9.102 1 98.5 122 GLY A N 1
ATOM 945 C CA . GLY A 1 122 ? -10.289 7.602 9.695 1 98.5 122 GLY A CA 1
ATOM 946 C C . GLY A 1 122 ? -10.383 8.992 10.289 1 98.5 122 GLY A C 1
ATOM 947 O O . GLY A 1 122 ? -9.977 9.977 9.664 1 98.5 122 GLY A O 1
ATOM 948 N N . PHE A 1 123 ? -11.086 9.023 11.453 1 97.38 123 PHE A N 1
ATOM 949 C CA . PHE A 1 123 ? -11.258 10.281 12.164 1 97.38 123 PHE A CA 1
ATOM 950 C C . PHE A 1 123 ? -11.203 10.062 13.672 1 97.38 123 PHE A C 1
ATOM 952 O O . PHE A 1 123 ? -11.297 8.922 14.141 1 97.38 123 PHE A O 1
ATOM 959 N N . TYR A 1 124 ? -10.906 11.078 14.375 1 96.25 124 TYR A N 1
ATOM 960 C CA . TYR A 1 124 ? -11.148 11.117 15.812 1 96.25 124 TYR A CA 1
ATOM 961 C C . TYR A 1 124 ? -12.055 12.281 16.188 1 96.25 124 TYR A C 1
ATOM 963 O O . TYR A 1 124 ? -12.25 13.203 15.383 1 96.25 124 TYR A O 1
ATOM 971 N N . ALA A 1 125 ? -12.625 12.18 17.328 1 96.19 125 ALA A N 1
ATOM 972 C CA . ALA A 1 125 ? -13.695 13.094 17.719 1 96.19 125 ALA A CA 1
ATOM 973 C C . ALA A 1 125 ? -13.25 14.547 17.594 1 96.19 125 ALA A C 1
ATOM 975 O O . ALA A 1 125 ? -12.148 14.914 18.031 1 96.19 125 ALA A O 1
ATOM 976 N N . GLY A 1 126 ? -14.102 15.352 16.938 1 95.12 126 GLY A N 1
ATOM 977 C CA . GLY A 1 126 ? -13.906 16.797 16.875 1 95.12 126 GLY A CA 1
ATOM 978 C C . GLY A 1 126 ? -13.094 17.234 15.672 1 95.12 126 GLY A C 1
ATOM 979 O O . GLY A 1 126 ? -12.766 18.406 15.539 1 95.12 126 GLY A O 1
ATOM 980 N N . ARG A 1 127 ? -12.812 16.312 14.828 1 96.31 127 ARG A N 1
ATOM 981 C CA . ARG A 1 127 ? -11.961 16.672 13.695 1 96.31 127 ARG A CA 1
ATOM 982 C C . ARG A 1 127 ? -12.469 16.047 12.406 1 96.31 127 ARG A C 1
ATOM 984 O O . ARG A 1 127 ? -13.109 14.992 12.43 1 96.31 127 ARG A O 1
ATOM 991 N N . ALA A 1 128 ? -12.188 16.719 11.305 1 97.88 128 ALA A N 1
ATOM 992 C CA . ALA A 1 128 ? -12.305 16.109 9.977 1 97.88 128 ALA A CA 1
ATOM 993 C C . ALA A 1 128 ? -11.148 15.164 9.695 1 97.88 128 ALA A C 1
ATOM 995 O O . ALA A 1 128 ? -10.125 15.203 10.391 1 97.88 128 ALA A O 1
ATOM 996 N N . LEU A 1 129 ? -11.328 14.258 8.719 1 98.62 129 LEU A N 1
ATOM 997 C CA . LEU A 1 129 ? -10.258 13.367 8.289 1 98.62 129 LEU A CA 1
ATOM 998 C C . LEU A 1 129 ? -9.055 14.172 7.797 1 98.62 129 LEU A C 1
ATOM 1000 O O . LEU A 1 129 ? -9.211 15.117 7.027 1 98.62 129 LEU A O 1
ATOM 1004 N N . HIS A 1 130 ? -7.848 13.789 8.297 1 98.75 130 HIS A N 1
ATOM 1005 C CA . HIS A 1 130 ? -6.676 14.531 7.848 1 98.75 130 HIS A CA 1
ATOM 1006 C C . HIS A 1 130 ? -5.395 13.742 8.102 1 98.75 130 HIS A C 1
ATOM 1008 O O . HIS A 1 130 ? -5.406 12.742 8.828 1 98.75 130 HIS A O 1
ATOM 1014 N N . ILE A 1 131 ? -4.332 14.117 7.434 1 98.88 131 ILE A N 1
ATOM 1015 C CA . ILE A 1 131 ? -2.957 13.672 7.629 1 98.88 131 ILE A CA 1
ATOM 1016 C C . ILE A 1 131 ? -2.088 14.844 8.07 1 98.88 131 ILE A C 1
ATOM 1018 O O . ILE A 1 131 ? -2.115 15.914 7.453 1 98.88 131 ILE A O 1
ATOM 1022 N N . HIS A 1 132 ? -1.349 14.656 9.125 1 98.31 132 HIS A N 1
ATOM 1023 C CA . HIS A 1 132 ? -0.362 15.656 9.508 1 98.31 132 HIS A CA 1
ATOM 1024 C C . HIS A 1 132 ? 0.89 15.562 8.648 1 98.31 132 HIS A C 1
ATOM 1026 O O . HIS A 1 132 ? 1.27 14.469 8.219 1 98.31 132 HIS A O 1
ATOM 1032 N N . VAL A 1 133 ? 1.541 16.703 8.477 1 98.38 133 VAL A N 1
ATOM 1033 C CA . VAL A 1 133 ? 2.752 16.75 7.66 1 98.38 133 VAL A CA 1
ATOM 1034 C C . VAL A 1 133 ? 3.691 17.828 8.195 1 98.38 133 VAL A C 1
ATOM 1036 O O . VAL A 1 133 ? 3.244 18.906 8.609 1 98.38 133 VAL A O 1
ATOM 1039 N N . ALA A 1 134 ? 4.938 17.547 8.227 1 97.12 134 ALA A N 1
ATOM 1040 C CA . ALA A 1 134 ? 5.996 18.516 8.555 1 97.12 134 ALA A CA 1
ATOM 1041 C C . ALA A 1 134 ? 7.137 18.422 7.543 1 97.12 134 ALA A C 1
ATOM 1043 O O . ALA A 1 134 ? 7.527 17.328 7.125 1 97.12 134 ALA A O 1
ATOM 1044 N N . VAL A 1 135 ? 7.605 19.562 7.137 1 96.81 135 VAL A N 1
ATOM 1045 C CA . VAL A 1 135 ? 8.734 19.641 6.207 1 96.81 135 VAL A CA 1
ATOM 1046 C C . VAL A 1 135 ? 9.953 20.203 6.926 1 96.81 135 VAL A C 1
ATOM 1048 O O . VAL A 1 135 ? 9.914 21.312 7.465 1 96.81 135 VAL A O 1
ATOM 1051 N N . ARG A 1 136 ? 11.023 19.438 6.871 1 94.69 136 ARG A N 1
ATOM 1052 C CA . ARG A 1 136 ? 12.289 19.828 7.477 1 94.69 136 ARG A CA 1
ATOM 1053 C C . ARG A 1 136 ? 13.359 20.047 6.414 1 94.69 136 ARG A C 1
ATOM 1055 O O . ARG A 1 136 ? 13.492 19.25 5.48 1 94.69 136 ARG A O 1
ATOM 1062 N N . ILE A 1 137 ? 14.047 21.078 6.559 1 92.19 137 ILE A N 1
ATOM 1063 C CA . ILE A 1 137 ? 15.164 21.344 5.664 1 92.19 137 ILE A CA 1
ATOM 1064 C C . ILE A 1 137 ? 16.453 20.828 6.289 1 92.19 137 ILE A C 1
ATOM 1066 O O . ILE A 1 137 ? 16.828 21.234 7.395 1 92.19 137 ILE A O 1
ATOM 1070 N N . VAL A 1 138 ? 17.016 19.875 5.594 1 85.69 138 VAL A N 1
ATOM 1071 C CA . VAL A 1 138 ? 18.203 19.188 6.102 1 85.69 138 VAL A CA 1
ATOM 1072 C C . VAL A 1 138 ? 19.453 19.812 5.504 1 85.69 138 VAL A C 1
ATOM 1074 O O . VAL A 1 138 ? 19.547 20 4.289 1 85.69 138 VAL A O 1
ATOM 1077 N N . ALA A 1 139 ? 20.219 20.469 6.438 1 74.81 139 ALA A N 1
ATOM 1078 C CA . ALA A 1 139 ? 21.516 21.016 6.039 1 74.81 139 ALA A CA 1
ATOM 1079 C C . ALA A 1 139 ? 22.656 20.125 6.52 1 74.81 139 ALA A C 1
ATOM 1081 O O . ALA A 1 139 ? 22.641 19.641 7.652 1 74.81 139 ALA A O 1
ATOM 1082 N N . GLY A 1 140 ? 23.391 19.625 5.707 1 66.75 140 GLY A N 1
ATOM 1083 C CA . GLY A 1 140 ? 24.594 18.922 6.098 1 66.75 140 GLY A CA 1
ATOM 1084 C C . GLY A 1 140 ? 24.406 17.422 6.184 1 66.75 140 GLY A C 1
ATOM 1085 O O . GLY A 1 140 ? 23.516 16.859 5.539 1 66.75 140 GLY A O 1
ATOM 1086 N N . ASN A 1 141 ? 25.344 16.625 7.016 1 61.31 141 ASN A N 1
ATOM 1087 C CA . ASN A 1 141 ? 25.5 15.18 7.035 1 61.31 141 ASN A CA 1
ATOM 1088 C C . ASN A 1 141 ? 24.578 14.531 8.055 1 61.31 141 ASN A C 1
ATOM 1090 O O . ASN A 1 141 ? 24.469 13.305 8.117 1 61.31 141 ASN A O 1
ATOM 1094 N N . GLU A 1 142 ? 23.969 15.328 8.961 1 60.56 142 GLU A N 1
ATOM 1095 C CA . GLU A 1 142 ? 23.203 14.672 10.023 1 60.56 142 GLU A CA 1
ATOM 1096 C C . GLU A 1 142 ? 21.719 14.688 9.719 1 60.56 142 GLU A C 1
ATOM 1098 O O . GLU A 1 142 ? 20.938 15.297 10.453 1 60.56 142 GLU A O 1
ATOM 1103 N N . TYR A 1 143 ? 21.203 13.828 8.844 1 62.59 143 TYR A N 1
ATOM 1104 C CA . TYR A 1 143 ? 19.922 13.914 8.18 1 62.59 143 TYR A CA 1
ATOM 1105 C C . TYR A 1 143 ? 18.781 13.625 9.148 1 62.59 143 TYR A C 1
ATOM 1107 O O . TYR A 1 143 ? 17.828 14.398 9.242 1 62.59 143 TYR A O 1
ATOM 1115 N N . LEU A 1 144 ? 18.969 12.633 10.031 1 62.16 144 LEU A N 1
ATOM 1116 C CA . LEU A 1 144 ? 17.844 12.219 10.875 1 62.16 144 LEU A CA 1
ATOM 1117 C C . LEU A 1 144 ? 17.812 13.039 12.156 1 62.16 144 LEU A C 1
ATOM 1119 O O . LEU A 1 144 ? 16.812 13.016 12.891 1 62.16 144 LEU A O 1
ATOM 1123 N N . GLU A 1 145 ? 18.797 13.867 12.25 1 67.88 145 GLU A N 1
ATOM 1124 C CA . GLU A 1 145 ? 18.859 14.664 13.477 1 67.88 145 GLU A CA 1
ATOM 1125 C C . GLU A 1 145 ? 18.422 16.109 13.219 1 67.88 145 GLU A C 1
ATOM 1127 O O . GLU A 1 145 ? 18.391 16.922 14.141 1 67.88 145 GLU A O 1
ATOM 1132 N N . GLU A 1 146 ? 17.969 16.219 12.055 1 73.62 146 GLU A N 1
ATOM 1133 C CA . GLU A 1 146 ? 17.562 17.578 11.719 1 73.62 146 GLU A CA 1
ATOM 1134 C C . GLU A 1 146 ? 16.297 17.984 12.453 1 73.62 146 GLU A C 1
ATOM 1136 O O . GLU A 1 146 ? 15.281 17.281 12.367 1 73.62 146 GLU A O 1
ATOM 1141 N N . ARG A 1 147 ? 16.359 19.125 13.078 1 79.38 147 ARG A N 1
ATOM 1142 C CA . ARG A 1 147 ? 15.234 19.578 13.898 1 79.38 147 ARG A CA 1
ATOM 1143 C C . ARG A 1 147 ? 14.672 20.906 13.391 1 79.38 147 ARG A C 1
ATOM 1145 O O . ARG A 1 147 ? 13.781 21.484 14.008 1 79.38 147 ARG A O 1
ATOM 1152 N N . ASN A 1 148 ? 15.203 21.328 12.281 1 84.88 148 ASN A N 1
ATOM 1153 C CA . ASN A 1 148 ? 14.656 22.547 11.688 1 84.88 148 ASN A CA 1
ATOM 1154 C C . ASN A 1 148 ? 13.406 22.25 10.859 1 84.88 148 ASN A C 1
ATOM 1156 O O . ASN A 1 148 ? 13.508 21.781 9.727 1 84.88 148 ASN A O 1
ATOM 1160 N N . VAL A 1 149 ? 12.266 22.578 11.422 1 94.5 149 VAL A N 1
ATOM 1161 C CA . VAL A 1 149 ? 10.992 22.406 10.719 1 94.5 149 VAL A CA 1
ATOM 1162 C C . VAL A 1 149 ? 10.617 23.719 10.023 1 94.5 149 VAL A C 1
ATOM 1164 O O . VAL A 1 149 ? 10.352 24.719 10.68 1 94.5 149 VAL A O 1
ATOM 1167 N N . ALA A 1 150 ? 10.586 23.641 8.734 1 95.69 150 ALA A N 1
ATOM 1168 C CA . ALA A 1 150 ? 10.289 24.844 7.945 1 95.69 150 ALA A CA 1
ATOM 1169 C C . ALA A 1 150 ? 8.781 25.062 7.855 1 95.69 150 ALA A C 1
ATOM 1171 O O . ALA A 1 150 ? 8.32 26.203 7.773 1 95.69 150 ALA A O 1
ATOM 1172 N N . TRP A 1 151 ? 8.039 24.016 7.859 1 97 151 TRP A N 1
ATOM 1173 C CA . TRP A 1 151 ? 6.605 24.125 7.594 1 97 151 TRP A CA 1
ATOM 1174 C C . TRP A 1 151 ? 5.848 22.953 8.195 1 97 151 TRP A C 1
ATOM 1176 O O . TRP A 1 151 ? 6.301 21.812 8.117 1 97 151 TRP A O 1
ATOM 1186 N N . VAL A 1 152 ? 4.711 23.203 8.867 1 97.31 152 VAL A N 1
ATOM 1187 C CA . VAL A 1 152 ? 3.812 22.203 9.43 1 97.31 152 VAL A CA 1
ATOM 1188 C C . VAL A 1 152 ? 2.398 22.406 8.891 1 97.31 152 VAL A C 1
ATOM 1190 O O . VAL A 1 152 ? 1.892 23.531 8.891 1 97.31 152 VAL A O 1
ATOM 1193 N N . GLY A 1 153 ? 1.812 21.344 8.398 1 97.69 153 GLY A N 1
ATOM 1194 C CA . GLY A 1 153 ? 0.455 21.453 7.887 1 97.69 153 GLY A CA 1
ATOM 1195 C C . GLY A 1 153 ? -0.378 20.203 8.164 1 97.69 153 GLY A C 1
ATOM 1196 O O . GLY A 1 153 ? 0.044 19.328 8.914 1 97.69 153 GLY A O 1
ATOM 1197 N N . GLN A 1 154 ? -1.616 20.281 7.727 1 98.25 154 GLN A N 1
ATOM 1198 C CA . GLN A 1 154 ? -2.562 19.156 7.691 1 98.25 154 GLN A CA 1
ATOM 1199 C C . GLN A 1 154 ? -3.158 19 6.297 1 98.25 154 GLN A C 1
ATOM 1201 O O . GLN A 1 154 ? -3.551 19.969 5.66 1 98.25 154 GLN A O 1
ATOM 1206 N N . LEU A 1 155 ? -3.107 17.781 5.82 1 98.81 155 LEU A N 1
ATOM 1207 C CA . LEU A 1 155 ? -3.709 17.469 4.531 1 98.81 155 LEU A CA 1
ATOM 1208 C C . LEU A 1 155 ? -5.137 16.953 4.711 1 98.81 155 LEU A C 1
ATOM 1210 O O . LEU A 1 155 ? -5.371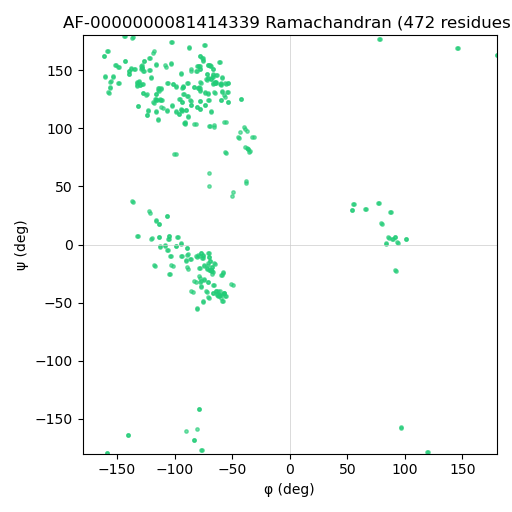 15.969 5.41 1 98.81 155 LEU A O 1
ATOM 1214 N N . TYR A 1 156 ? -6.043 17.672 4.051 1 98.88 156 TYR A N 1
ATOM 1215 C CA . TYR A 1 156 ? -7.449 17.297 4.133 1 98.88 156 TYR A CA 1
ATOM 1216 C C . TYR A 1 156 ? -7.891 16.562 2.873 1 98.88 156 TYR A C 1
ATOM 1218 O O . TYR A 1 156 ? -7.117 16.422 1.922 1 98.88 156 TYR A O 1
ATOM 1226 N N . PHE A 1 157 ? -9.133 16.078 2.92 1 98.88 157 PHE A N 1
ATOM 1227 C CA . PHE A 1 157 ? -9.641 15.211 1.857 1 98.88 157 PHE A CA 1
ATOM 1228 C C . PHE A 1 157 ? -10.953 15.75 1.307 1 98.88 157 PHE A C 1
ATOM 1230 O O . PHE A 1 157 ? -11.727 16.375 2.031 1 98.88 157 PHE A O 1
ATOM 1237 N N . PRO A 1 158 ? -11.219 15.5 0 1 98.5 158 PRO A N 1
ATOM 1238 C CA . PRO A 1 158 ? -12.539 15.852 -0.519 1 98.5 158 PRO A CA 1
ATOM 1239 C C . PRO A 1 158 ? -13.672 15.133 0.21 1 98.5 158 PRO A C 1
ATOM 1241 O O . PRO A 1 158 ? -13.586 13.922 0.451 1 98.5 158 PRO A O 1
ATOM 1244 N N . GLU A 1 159 ? -14.703 15.875 0.461 1 97.88 159 GLU A N 1
ATOM 1245 C CA . GLU A 1 159 ? -15.797 15.367 1.282 1 97.88 159 GLU A CA 1
ATOM 1246 C C . GLU A 1 159 ? -16.438 14.125 0.659 1 97.88 159 GLU A C 1
ATOM 1248 O O . GLU A 1 159 ? -16.75 13.172 1.364 1 97.88 159 GLU A O 1
ATOM 1253 N N . VAL A 1 160 ? -16.641 14.172 -0.597 1 96.38 160 VAL A N 1
ATOM 1254 C CA . VAL A 1 160 ? -17.344 13.086 -1.276 1 96.38 160 VAL A CA 1
ATOM 1255 C C . VAL A 1 160 ? -16.547 11.789 -1.127 1 96.38 160 VAL A C 1
ATOM 1257 O O . VAL A 1 160 ? -17.125 10.727 -0.871 1 96.38 160 VAL A O 1
ATOM 1260 N N . ILE A 1 161 ? -15.297 11.852 -1.225 1 97.06 161 ILE A N 1
ATOM 1261 C CA . ILE A 1 161 ? -14.445 10.68 -1.092 1 97.06 161 ILE A CA 1
ATOM 1262 C C . ILE A 1 161 ? -14.445 10.203 0.359 1 97.06 161 ILE A C 1
ATOM 1264 O O . ILE A 1 161 ? -14.586 9.008 0.625 1 97.06 161 ILE A O 1
ATOM 1268 N N . SER A 1 162 ? -14.297 11.109 1.276 1 97.69 162 SER A N 1
ATOM 1269 C CA . SER A 1 162 ? -14.273 10.766 2.693 1 97.69 162 SER A CA 1
ATOM 1270 C C . SER A 1 162 ? -15.539 10.023 3.1 1 97.69 162 SER A C 1
ATOM 1272 O O . SER A 1 162 ? -15.484 9.047 3.85 1 97.69 162 SER A O 1
ATOM 1274 N N . ARG A 1 163 ? -16.656 10.492 2.598 1 95.44 163 ARG A N 1
ATOM 1275 C CA . ARG A 1 163 ? -17.922 9.828 2.902 1 95.44 163 ARG A CA 1
ATOM 1276 C C . ARG A 1 163 ? -17.922 8.391 2.389 1 95.44 163 ARG A C 1
ATOM 1278 O O . ARG A 1 163 ? -18.375 7.48 3.078 1 95.44 163 ARG A O 1
ATOM 1285 N N . SER A 1 164 ? -17.453 8.227 1.205 1 94.75 164 SER A N 1
ATOM 1286 C CA . SER A 1 164 ? -17.375 6.883 0.634 1 94.75 164 SER A CA 1
ATOM 1287 C C . SER A 1 164 ? -16.453 5.988 1.462 1 94.75 164 SER A C 1
ATOM 1289 O O . SER A 1 164 ? -16.797 4.828 1.729 1 94.75 164 SER A O 1
ATOM 1291 N N . VAL A 1 165 ? -15.336 6.496 1.873 1 97.44 165 VAL A N 1
ATOM 1292 C CA . VAL A 1 165 ? -14.344 5.75 2.639 1 97.44 165 VAL A CA 1
ATOM 1293 C C . VAL A 1 165 ? -14.938 5.332 3.984 1 97.44 165 VAL A C 1
ATOM 1295 O O . VAL A 1 165 ? -14.781 4.184 4.406 1 97.44 165 VAL A O 1
ATOM 1298 N N . LEU A 1 166 ? -15.633 6.211 4.629 1 96.94 166 LEU A N 1
ATOM 1299 C CA . LEU A 1 166 ? -16.141 5.977 5.977 1 96.94 166 LEU A CA 1
ATOM 1300 C C . LEU A 1 166 ? -17.25 4.934 5.969 1 96.94 166 LEU A C 1
ATOM 1302 O O . LEU A 1 166 ? -17.625 4.414 7.02 1 96.94 166 LEU A O 1
ATOM 1306 N N . ASN A 1 167 ? -17.75 4.562 4.801 1 94.56 167 ASN A N 1
ATOM 1307 C CA . ASN A 1 167 ? -18.75 3.516 4.672 1 94.56 167 ASN A CA 1
ATOM 1308 C C . ASN A 1 167 ? -18.109 2.133 4.586 1 94.56 167 ASN A C 1
ATOM 1310 O O . ASN A 1 167 ? -18.797 1.116 4.684 1 94.56 167 ASN A O 1
ATOM 1314 N N . ALA A 1 168 ? -16.844 2.078 4.395 1 95.38 168 ALA A N 1
ATOM 1315 C CA . ALA A 1 168 ? -16.156 0.794 4.305 1 95.38 168 ALA A CA 1
ATOM 1316 C C . ALA A 1 168 ? -16.094 0.104 5.664 1 95.38 168 ALA A C 1
ATOM 1318 O O . ALA A 1 168 ? -16.094 0.768 6.703 1 95.38 168 ALA A O 1
ATOM 1319 N N . LYS A 1 169 ? -15.984 -1.207 5.668 1 93.62 169 LYS A N 1
ATOM 1320 C CA . LYS A 1 169 ? -16.078 -2.049 6.859 1 93.62 169 LYS A CA 1
ATOM 1321 C C . LYS A 1 169 ? -15.031 -1.637 7.898 1 93.62 169 LYS A C 1
ATOM 1323 O O . LYS A 1 169 ? -15.344 -1.541 9.086 1 93.62 169 LYS A O 1
ATOM 1328 N N . ALA A 1 170 ? -13.812 -1.352 7.48 1 96.12 170 ALA A N 1
ATOM 1329 C CA . ALA A 1 170 ? -12.703 -1.072 8.391 1 96.12 170 ALA A CA 1
ATOM 1330 C C . ALA A 1 170 ? -12.953 0.212 9.18 1 96.12 170 ALA A C 1
ATOM 1332 O O . ALA A 1 170 ? -12.305 0.458 10.195 1 96.12 170 ALA A O 1
ATOM 1333 N N . TYR A 1 171 ? -13.867 1.051 8.773 1 97.69 171 TYR A N 1
ATOM 1334 C CA . TYR A 1 171 ? -14.031 2.387 9.336 1 97.69 171 TYR A CA 1
ATOM 1335 C C . TYR A 1 171 ? -15.297 2.465 10.18 1 97.69 171 TYR A C 1
ATOM 1337 O O . TYR A 1 171 ? -15.562 3.492 10.812 1 97.69 171 TYR A O 1
ATOM 1345 N N . ARG A 1 172 ? -16 1.425 10.258 1 94.69 172 ARG A N 1
ATOM 1346 C CA . ARG A 1 172 ? -17.281 1.402 10.938 1 94.69 172 ARG A CA 1
ATOM 1347 C C . ARG A 1 172 ? -17.125 1.097 12.422 1 94.69 172 ARG A C 1
ATOM 1349 O O . ARG A 1 172 ? -16.016 0.785 12.875 1 94.69 172 ARG A O 1
ATOM 1356 N N . GLY A 1 173 ? -18.25 1.279 13.164 1 93.81 173 GLY A N 1
ATOM 1357 C CA . GLY A 1 173 ? -18.266 0.913 14.57 1 93.81 173 GLY A CA 1
ATOM 1358 C C . GLY A 1 173 ? -17.797 2.027 15.484 1 93.81 173 GLY A C 1
ATOM 1359 O O . GLY A 1 173 ? -17.281 1.77 16.578 1 93.81 173 GLY A O 1
ATOM 1360 N N . ARG A 1 174 ? -17.984 3.236 15.062 1 96.06 174 ARG A N 1
ATOM 1361 C CA . ARG A 1 174 ? -17.594 4.406 15.836 1 96.06 174 ARG A CA 1
ATOM 1362 C C . ARG A 1 174 ? -18.766 4.926 16.672 1 96.06 174 ARG A C 1
ATOM 1364 O O . ARG A 1 174 ? -19.922 4.859 16.234 1 96.06 174 ARG A O 1
ATOM 1371 N N . ALA A 1 175 ? -18.359 5.449 17.828 1 96.12 175 ALA A N 1
ATOM 1372 C CA . ALA A 1 175 ? -19.375 5.996 18.703 1 96.12 175 ALA A CA 1
ATOM 1373 C C . ALA A 1 175 ? -19.562 7.492 18.484 1 96.12 175 ALA A C 1
ATOM 1375 O O . ALA A 1 175 ? -20.453 8.109 19.047 1 96.12 175 ALA A O 1
ATOM 1376 N N . SER A 1 176 ? -18.703 8.125 17.734 1 95.69 176 SER A N 1
ATOM 1377 C CA . SER A 1 176 ? -18.797 9.531 17.375 1 95.69 176 SER A CA 1
ATOM 1378 C C . SER A 1 176 ? -18.938 9.711 15.867 1 95.69 176 SER A C 1
ATOM 1380 O O . SER A 1 176 ? -18.75 8.758 15.102 1 95.69 176 SER A O 1
ATOM 1382 N N . THR A 1 177 ? -19.312 10.922 15.492 1 94.75 177 THR A N 1
ATOM 1383 C CA . THR A 1 177 ? -19.453 11.242 14.078 1 94.75 177 THR A CA 1
ATOM 1384 C C . THR A 1 177 ? -18.312 12.141 13.609 1 94.75 177 THR A C 1
ATOM 1386 O O . THR A 1 177 ? -17.891 13.039 14.336 1 94.75 177 THR A O 1
ATOM 1389 N N . PRO A 1 178 ? -17.844 11.828 12.422 1 95.5 178 PRO A N 1
ATOM 1390 C CA . PRO A 1 178 ? -16.812 12.719 11.891 1 95.5 178 PRO A CA 1
ATOM 1391 C C . PRO A 1 178 ? -17.344 14.125 11.594 1 95.5 178 PRO A C 1
ATOM 1393 O O . PRO A 1 178 ? -18.5 14.273 11.188 1 95.5 178 PRO A O 1
ATOM 1396 N N . LEU A 1 179 ? -16.484 15.133 11.781 1 97.19 179 LEU A N 1
ATOM 1397 C CA . LEU A 1 179 ? -16.797 16.438 11.219 1 97.19 179 LEU A CA 1
ATOM 1398 C C . LEU A 1 179 ? -16.5 16.469 9.719 1 97.19 179 LEU A C 1
ATOM 1400 O O . LEU A 1 179 ? -15.508 15.898 9.273 1 97.19 179 LEU A O 1
ATOM 1404 N N . ASN A 1 180 ? -17.391 17.125 8.992 1 97.75 180 ASN A N 1
ATOM 1405 C CA . ASN A 1 180 ? -16.938 17.469 7.648 1 97.75 180 ASN A CA 1
ATOM 1406 C C . ASN A 1 180 ? -15.945 18.609 7.66 1 97.75 180 ASN A C 1
ATOM 1408 O O . ASN A 1 180 ? -15.734 19.25 8.695 1 97.75 180 ASN A O 1
ATOM 1412 N N . ASN A 1 181 ? -15.367 18.875 6.535 1 98.44 181 ASN A N 1
ATOM 1413 C CA . ASN A 1 181 ? -14.359 19.922 6.449 1 98.44 181 ASN A CA 1
ATOM 1414 C C . ASN A 1 181 ? -14.898 21.266 6.945 1 98.44 181 ASN A C 1
ATOM 1416 O O . ASN A 1 181 ? -14.266 21.922 7.766 1 98.44 181 ASN A O 1
ATOM 1420 N N . ALA A 1 182 ? -16.047 21.641 6.586 1 98 182 ALA A N 1
ATOM 1421 C CA . ALA A 1 182 ? -16.641 22.953 6.914 1 98 182 ALA A CA 1
ATOM 1422 C C . ALA A 1 182 ? -16.953 23.047 8.406 1 98 182 ALA A C 1
ATOM 1424 O O . ALA A 1 182 ? -17.078 24.141 8.945 1 98 182 ALA A O 1
ATOM 1425 N N . GLU A 1 183 ? -17.094 21.969 9.062 1 98 183 GLU A N 1
ATOM 1426 C CA . GLU A 1 183 ? -17.406 21.922 10.484 1 98 183 GLU A CA 1
ATOM 1427 C C . GLU A 1 183 ? -16.141 21.953 11.328 1 98 183 GLU A C 1
ATOM 1429 O O . GLU A 1 183 ? -16.203 22.172 12.539 1 98 183 GLU A O 1
ATOM 1434 N N . ASP A 1 184 ? -15.031 21.609 10.781 1 97.31 184 ASP A N 1
ATOM 1435 C CA . ASP A 1 184 ? -13.75 21.578 11.477 1 97.31 184 ASP A CA 1
ATOM 1436 C C . ASP A 1 184 ? -13.148 22.984 11.57 1 97.31 184 ASP A C 1
ATOM 1438 O O . ASP A 1 184 ? -12.805 23.594 10.547 1 97.31 184 ASP A O 1
ATOM 1442 N N . SER A 1 185 ? -12.938 23.516 12.75 1 96.12 185 SER A N 1
ATOM 1443 C CA . SER A 1 185 ? -12.492 24.891 12.953 1 96.12 185 SER A CA 1
ATOM 1444 C C . SER A 1 185 ? -11.078 25.094 12.422 1 96.12 185 SER A C 1
ATOM 1446 O O . SER A 1 185 ? -10.75 26.172 11.93 1 96.12 185 SER A O 1
ATOM 1448 N N . PHE A 1 186 ? -10.227 24.062 12.539 1 95.75 186 PHE A N 1
ATOM 1449 C CA . PHE A 1 186 ? -8.875 24.188 12 1 95.75 186 PHE A CA 1
ATOM 1450 C C . PHE A 1 186 ? -8.906 24.297 10.484 1 95.75 186 PHE A C 1
ATOM 1452 O O . PHE A 1 186 ? -8.156 25.078 9.898 1 95.75 186 PHE A O 1
ATOM 1459 N N . TYR A 1 187 ? -9.742 23.516 9.828 1 97.69 187 TYR A N 1
ATOM 1460 C CA . TYR A 1 187 ? -9.922 23.625 8.383 1 97.69 187 TYR A CA 1
ATOM 1461 C C . TYR A 1 187 ? -10.367 25.016 7.988 1 97.69 187 TYR A C 1
ATOM 1463 O O . TYR A 1 187 ? -9.789 25.641 7.094 1 97.69 187 TYR A O 1
ATOM 1471 N N . THR A 1 188 ? -11.383 25.547 8.68 1 97.88 188 THR A N 1
ATOM 1472 C CA . THR A 1 188 ? -12.008 26.797 8.281 1 97.88 188 THR A CA 1
ATOM 1473 C C . THR A 1 188 ? -11.109 27.984 8.617 1 97.88 188 THR A C 1
ATOM 1475 O O . THR A 1 188 ? -11.078 28.969 7.879 1 97.88 188 THR A O 1
ATOM 1478 N N . GLU A 1 189 ? -10.312 27.875 9.664 1 97.31 189 GLU A N 1
ATOM 1479 C CA . GLU A 1 189 ? -9.617 29.047 10.188 1 97.31 189 GLU A CA 1
ATOM 1480 C C . GLU A 1 189 ? -8.156 29.078 9.742 1 97.31 189 GLU A C 1
ATOM 1482 O O . GLU A 1 189 ? -7.5 30.109 9.789 1 97.31 189 GLU A O 1
ATOM 1487 N N . MET A 1 190 ? -7.695 27.938 9.32 1 96.69 190 MET A N 1
ATOM 1488 C CA . MET A 1 190 ? -6.258 27.906 9.062 1 96.69 190 MET A CA 1
ATOM 1489 C C . MET A 1 190 ? -5.977 27.5 7.621 1 96.69 190 MET A C 1
ATOM 1491 O O . MET A 1 190 ? -4.984 26.828 7.34 1 96.69 190 MET A O 1
ATOM 1495 N N . GLY A 1 191 ? -6.91 27.812 6.746 1 96.12 191 GLY A N 1
ATOM 1496 C CA . GLY A 1 191 ? -6.66 27.656 5.324 1 96.12 191 GLY A CA 1
ATOM 1497 C C . GLY A 1 191 ? -6.73 26.219 4.855 1 96.12 191 GLY A C 1
ATOM 1498 O O . GLY A 1 191 ? -5.949 25.797 4 1 96.12 191 GLY A O 1
ATOM 1499 N N . GLY A 1 192 ? -7.617 25.406 5.422 1 96.88 192 GLY A N 1
ATOM 1500 C CA . GLY A 1 192 ? -7.762 24 5.098 1 96.88 192 GLY A CA 1
ATOM 1501 C C . GLY A 1 192 ? -8.078 23.75 3.635 1 96.88 192 GLY A C 1
ATOM 1502 O O . GLY A 1 192 ? -7.727 22.703 3.084 1 96.88 192 GLY A O 1
ATOM 1503 N N . GLU A 1 193 ? -8.688 24.688 2.941 1 96.56 193 GLU A N 1
ATOM 1504 C CA . GLU A 1 193 ? -9.047 24.531 1.534 1 96.56 193 GLU A CA 1
ATOM 1505 C C . GLU A 1 193 ? -7.801 24.391 0.66 1 96.56 193 GLU A C 1
ATOM 1507 O O . GLU A 1 193 ? -7.754 23.547 -0.237 1 96.56 193 GLU A O 1
ATOM 1512 N N . ASP A 1 194 ? -6.797 25.172 0.982 1 95.75 194 ASP A N 1
ATOM 1513 C CA . ASP A 1 194 ? -5.559 25.172 0.209 1 95.75 194 ASP A CA 1
ATOM 1514 C C . ASP A 1 194 ? -4.699 23.969 0.544 1 95.75 194 ASP A C 1
ATOM 1516 O O . ASP A 1 194 ? -3.691 23.703 -0.119 1 95.75 194 ASP A O 1
ATOM 1520 N N . SER A 1 195 ? -5.094 23.219 1.541 1 96.62 195 SER A N 1
ATOM 1521 C CA . SER A 1 195 ? -4.367 22.031 1.969 1 96.62 195 SER A CA 1
ATOM 1522 C C . SER A 1 195 ? -5.176 20.766 1.715 1 96.62 195 SER A C 1
ATOM 1524 O O . SER A 1 195 ? -4.934 19.734 2.338 1 96.62 195 SER A O 1
ATOM 1526 N N . THR A 1 196 ? -6.16 20.875 0.871 1 98.56 196 THR A N 1
ATOM 1527 C CA . THR A 1 196 ? -6.977 19.719 0.523 1 98.56 196 THR A CA 1
ATOM 1528 C C . THR A 1 196 ? -6.371 18.969 -0.657 1 98.56 196 THR A C 1
ATOM 1530 O O . THR A 1 196 ? -6.086 19.562 -1.699 1 98.56 196 THR A O 1
ATOM 1533 N N . LEU A 1 197 ? -6.199 17.719 -0.492 1 98.62 197 LEU A N 1
ATOM 1534 C CA . LEU A 1 197 ? -5.621 16.844 -1.508 1 98.62 197 LEU A CA 1
ATOM 1535 C C . LEU A 1 197 ? -6.547 16.719 -2.715 1 98.62 197 LEU A C 1
ATOM 1537 O O . LEU A 1 197 ? -7.77 16.781 -2.572 1 98.62 197 LEU A O 1
ATOM 1541 N N . THR A 1 198 ? -5.902 16.641 -3.877 1 97.62 198 THR A N 1
ATOM 1542 C CA . THR A 1 198 ? -6.594 16 -4.984 1 97.62 198 THR A CA 1
ATOM 1543 C C . THR A 1 198 ? -6.559 14.484 -4.832 1 97.62 198 THR A C 1
ATOM 1545 O O . THR A 1 198 ? -5.484 13.898 -4.668 1 97.62 198 THR A O 1
ATOM 1548 N N . VAL A 1 199 ? -7.762 13.859 -4.82 1 97.31 199 VAL A N 1
ATOM 1549 C CA . VAL A 1 199 ? -7.836 12.422 -4.582 1 97.31 199 VAL A CA 1
ATOM 1550 C C . VAL A 1 199 ? -8.703 11.766 -5.652 1 97.31 199 VAL A C 1
ATOM 1552 O O . VAL A 1 199 ? -9.758 12.297 -6.02 1 97.31 199 VAL A O 1
ATOM 1555 N N . TRP A 1 200 ? -8.297 10.641 -6.176 1 93.62 200 TRP A N 1
ATOM 1556 C CA . TRP A 1 200 ? -9.18 9.867 -7.043 1 93.62 200 TRP A CA 1
ATOM 1557 C C . TRP A 1 200 ? -9.047 8.375 -6.758 1 93.62 200 TRP A C 1
ATOM 1559 O O . TRP A 1 200 ? -7.988 7.906 -6.336 1 93.62 200 TRP A O 1
ATOM 1569 N N . PRO A 1 201 ? -10.141 7.684 -6.961 1 95.12 201 PRO A N 1
ATOM 1570 C CA . PRO A 1 201 ? -10.078 6.227 -6.844 1 95.12 201 PRO A CA 1
ATOM 1571 C C . PRO A 1 201 ? -9.195 5.586 -7.91 1 95.12 201 PRO A C 1
ATOM 1573 O O . PRO A 1 201 ? -9.164 6.051 -9.055 1 95.12 201 PRO A O 1
ATOM 1576 N N . ILE A 1 202 ? -8.43 4.617 -7.527 1 94.06 202 ILE A N 1
ATOM 1577 C CA . ILE A 1 202 ? -7.492 3.973 -8.445 1 94.06 202 ILE A CA 1
ATOM 1578 C C . ILE A 1 202 ? -8.25 3.045 -9.391 1 94.06 202 ILE A C 1
ATOM 1580 O O . ILE A 1 202 ? -8.008 3.049 -10.594 1 94.06 202 ILE A O 1
ATOM 1584 N N . GLY A 1 203 ? -9.117 2.188 -8.875 1 86.94 203 GLY A N 1
ATOM 1585 C CA . GLY A 1 203 ? -9.961 1.397 -9.758 1 86.94 203 GLY A CA 1
ATOM 1586 C C . GLY A 1 203 ? -11.156 2.17 -10.289 1 86.94 203 GLY A C 1
ATOM 1587 O O . GLY A 1 203 ? -11.742 2.988 -9.586 1 86.94 203 GLY A O 1
ATOM 1588 N N . ARG A 1 204 ? -11.438 2.074 -11.609 1 78.56 204 ARG A N 1
ATOM 1589 C CA . ARG A 1 204 ? -12.539 2.801 -12.234 1 78.56 204 ARG A CA 1
ATOM 1590 C C . ARG A 1 204 ? -13.891 2.27 -11.758 1 78.56 204 ARG A C 1
ATOM 1592 O O . ARG A 1 204 ? -14.867 3.014 -11.695 1 78.56 204 ARG A O 1
ATOM 1599 N N . ASP A 1 205 ? -13.82 1.05 -11.289 1 84.81 205 ASP A N 1
ATOM 1600 C CA . ASP A 1 205 ? -15.117 0.439 -11.055 1 84.81 205 ASP A CA 1
ATOM 1601 C C . ASP A 1 205 ? -15.359 0.217 -9.562 1 84.81 205 ASP A C 1
ATOM 1603 O O . ASP A 1 205 ? -16.422 -0.278 -9.164 1 84.81 205 ASP A O 1
ATOM 1607 N N . SER A 1 206 ? -14.398 0.545 -8.766 1 87.38 206 SER A N 1
ATOM 1608 C CA . SER A 1 206 ? -14.578 0.297 -7.344 1 87.38 206 SER A CA 1
ATOM 1609 C C . SER A 1 206 ? -13.68 1.194 -6.504 1 87.38 206 SER A C 1
ATOM 1611 O O . SER A 1 206 ? -12.461 1.213 -6.695 1 87.38 206 SER A O 1
ATOM 1613 N N . HIS A 1 207 ? -14.297 1.814 -5.539 1 89.88 207 HIS A N 1
ATOM 1614 C CA . HIS A 1 207 ? -13.523 2.648 -4.625 1 89.88 207 HIS A CA 1
ATOM 1615 C C . HIS A 1 207 ? -12.727 1.798 -3.643 1 89.88 207 HIS A C 1
ATOM 1617 O O . HIS A 1 207 ? -11.805 2.295 -2.988 1 89.88 207 HIS A O 1
ATOM 1623 N N . GLU A 1 208 ? -13.031 0.507 -3.611 1 93.88 208 GLU A N 1
ATOM 1624 C CA . GLU A 1 208 ? -12.383 -0.369 -2.641 1 93.88 208 GLU A CA 1
ATOM 1625 C C . GLU A 1 208 ? -10.977 -0.749 -3.094 1 93.88 208 GLU A C 1
ATOM 1627 O O . GLU A 1 208 ? -10.195 -1.295 -2.314 1 93.88 208 GLU A O 1
ATOM 1632 N N . ASP A 1 209 ? -10.633 -0.411 -4.359 1 96.44 209 ASP A N 1
ATOM 1633 C CA . ASP A 1 209 ? -9.312 -0.739 -4.871 1 96.44 209 ASP A CA 1
ATOM 1634 C C . ASP A 1 209 ? -8.25 0.184 -4.277 1 96.44 209 ASP A C 1
ATOM 1636 O O . ASP A 1 209 ? -7.051 -0.109 -4.348 1 96.44 209 ASP A O 1
ATOM 1640 N N . GLY A 1 210 ? -8.648 1.291 -3.738 1 97.19 210 GLY A N 1
ATOM 1641 C CA . GLY A 1 210 ? -7.727 2.234 -3.127 1 97.19 210 GLY A CA 1
ATOM 1642 C C . GLY A 1 210 ? -7.75 3.602 -3.785 1 97.19 210 GLY A C 1
ATOM 1643 O O . GLY A 1 210 ? -8.555 3.85 -4.688 1 97.19 210 GLY A O 1
ATOM 1644 N N . TYR A 1 211 ? -6.926 4.469 -3.295 1 97.94 211 TYR A N 1
ATOM 1645 C CA . TYR A 1 211 ? -6.945 5.859 -3.738 1 97.94 211 TYR A CA 1
ATOM 1646 C C . TYR A 1 211 ? -5.531 6.367 -4 1 97.94 211 TYR A C 1
ATOM 1648 O O . TYR A 1 211 ? -4.566 5.863 -3.422 1 97.94 211 TYR A O 1
ATOM 1656 N N . PHE A 1 212 ? -5.473 7.332 -4.938 1 97.31 212 PHE A N 1
ATOM 1657 C CA . PHE A 1 212 ? -4.273 8.141 -5.137 1 97.31 212 PHE A CA 1
ATOM 1658 C C . PHE A 1 212 ? -4.527 9.586 -4.75 1 97.31 212 PHE A C 1
ATOM 1660 O O . PHE A 1 212 ? -5.527 10.18 -5.16 1 97.31 212 PHE A O 1
ATOM 1667 N N . GLY A 1 213 ? -3.715 10.094 -3.865 1 98 213 GLY A N 1
ATOM 1668 C CA . GLY A 1 213 ? -3.783 11.492 -3.467 1 98 213 GLY A CA 1
ATOM 1669 C C . GLY A 1 213 ? -2.492 12.25 -3.723 1 98 213 GLY A C 1
ATOM 1670 O O . GLY A 1 213 ? -1.401 11.688 -3.586 1 98 213 GLY A O 1
ATOM 1671 N N . HIS A 1 214 ? -2.668 13.508 -4.109 1 97.81 214 HIS A N 1
ATOM 1672 C CA . HIS A 1 214 ? -1.459 14.305 -4.301 1 97.81 214 HIS A CA 1
ATOM 1673 C C . HIS A 1 214 ? -1.723 15.781 -4.039 1 97.81 214 HIS A C 1
ATOM 1675 O O . HIS A 1 214 ? -2.861 16.25 -4.145 1 97.81 214 HIS A O 1
ATOM 1681 N N . LEU A 1 215 ? -0.727 16.469 -3.68 1 97.94 215 LEU A N 1
ATOM 1682 C CA . LEU A 1 215 ? -0.766 17.906 -3.432 1 97.94 215 LEU A CA 1
ATOM 1683 C C . LEU A 1 215 ? 0.617 18.531 -3.609 1 97.94 215 LEU A C 1
ATOM 1685 O O . LEU A 1 215 ? 1.628 17.906 -3.273 1 97.94 215 LEU A O 1
ATOM 1689 N N . THR A 1 216 ? 0.687 19.672 -4.176 1 97.31 216 THR A N 1
ATOM 1690 C CA . THR A 1 216 ? 1.895 20.484 -4.168 1 97.31 216 THR A CA 1
ATOM 1691 C C . THR A 1 216 ? 1.886 21.453 -2.986 1 97.31 216 THR A C 1
ATOM 1693 O O . THR A 1 216 ? 0.887 22.141 -2.74 1 97.31 216 THR A O 1
ATOM 1696 N N . ILE A 1 217 ? 2.932 21.469 -2.26 1 97.75 217 ILE A N 1
ATOM 1697 C CA . ILE A 1 217 ? 3.074 22.297 -1.071 1 97.75 217 ILE A CA 1
ATOM 1698 C C . ILE A 1 217 ? 4.195 23.312 -1.283 1 97.75 217 ILE A C 1
ATOM 1700 O O . ILE A 1 217 ? 5.363 22.953 -1.396 1 97.75 217 ILE A O 1
ATOM 1704 N N . GLY A 1 218 ? 3.828 24.578 -1.33 1 97.69 218 GLY A N 1
ATOM 1705 C CA . GLY A 1 218 ? 4.812 25.656 -1.383 1 97.69 218 GLY A CA 1
ATOM 1706 C C . GLY A 1 218 ? 5.301 26.078 -0.012 1 97.69 218 GLY A C 1
ATOM 1707 O O . GLY A 1 218 ? 4.504 26.469 0.844 1 97.69 218 GLY A O 1
ATOM 1708 N N . ILE A 1 219 ? 6.641 26.016 0.154 1 97.12 219 ILE A N 1
ATOM 1709 C CA . ILE A 1 219 ? 7.16 26.359 1.472 1 97.12 219 ILE A CA 1
ATOM 1710 C C . ILE A 1 219 ? 8.234 27.438 1.334 1 97.12 219 ILE A C 1
ATOM 1712 O O . ILE A 1 219 ? 8.742 27.688 0.236 1 97.12 219 ILE A O 1
ATOM 1716 N N . ASP A 1 220 ? 8.484 28.188 2.434 1 95.75 220 ASP A N 1
ATOM 1717 C CA . ASP A 1 220 ? 9.68 29 2.611 1 95.75 220 ASP A CA 1
ATOM 1718 C C . ASP A 1 220 ? 10.812 28.203 3.24 1 95.75 220 ASP A C 1
ATOM 1720 O O . ASP A 1 220 ? 10.766 27.875 4.434 1 95.75 220 ASP A O 1
ATOM 1724 N N . THR A 1 221 ? 11.836 27.922 2.434 1 92.38 221 THR A N 1
ATOM 1725 C CA . THR A 1 221 ? 12.891 27.016 2.861 1 92.38 221 THR A CA 1
ATOM 1726 C C . THR A 1 221 ? 13.75 27.656 3.955 1 92.38 221 THR A C 1
ATOM 1728 O O . THR A 1 221 ? 14.531 26.969 4.613 1 92.38 221 THR A O 1
ATOM 1731 N N . PHE A 1 222 ? 13.547 28.875 4.234 1 91.75 222 PHE A N 1
ATOM 1732 C CA . PHE A 1 222 ? 14.328 29.562 5.258 1 91.75 222 PHE A CA 1
ATOM 1733 C C . PHE A 1 222 ? 13.492 29.781 6.516 1 91.75 222 PHE A C 1
ATOM 1735 O O . PHE A 1 222 ? 14 30.25 7.531 1 91.75 222 PHE A O 1
ATOM 1742 N N . ALA A 1 223 ? 12.312 29.422 6.398 1 93.81 223 ALA A N 1
ATOM 1743 C CA . ALA A 1 223 ? 11.414 29.641 7.527 1 93.81 223 ALA A CA 1
ATOM 1744 C C . ALA A 1 223 ? 11.664 28.641 8.648 1 93.81 223 ALA A C 1
ATOM 1746 O O . ALA A 1 223 ? 12.305 27.609 8.43 1 93.81 223 ALA A O 1
ATOM 1747 N N . VAL A 1 224 ? 11.242 29.016 9.867 1 93.75 224 VAL A N 1
ATOM 1748 C CA . VAL A 1 224 ? 11.156 28.141 11.039 1 93.75 224 VAL A CA 1
ATOM 1749 C C . VAL A 1 224 ? 9.734 28.141 11.578 1 93.75 224 VAL A C 1
ATOM 1751 O O . VAL A 1 224 ? 9.227 29.172 12.039 1 93.75 224 VAL A O 1
ATOM 1754 N N . SER A 1 225 ? 9.164 27 11.5 1 95.25 225 SER A N 1
ATOM 1755 C CA . SER A 1 225 ? 7.785 26.906 11.961 1 95.25 225 SER A CA 1
ATOM 1756 C C . SER A 1 225 ? 7.699 27.016 13.477 1 95.25 225 SER A C 1
ATOM 1758 O O . SER A 1 225 ? 8.547 26.484 14.195 1 95.25 225 SER A O 1
ATOM 1760 N N . SER A 1 226 ? 6.664 27.672 13.953 1 93.19 226 SER A N 1
ATOM 1761 C CA . SER A 1 226 ? 6.414 27.75 15.391 1 93.19 226 SER A CA 1
ATOM 1762 C C . SER A 1 226 ? 5.566 26.578 15.867 1 93.19 226 SER A C 1
ATOM 1764 O O . SER A 1 226 ? 5.379 26.375 17.062 1 93.19 226 SER A O 1
ATOM 1766 N N . GLN A 1 227 ? 5.059 25.797 14.914 1 94.19 227 GLN A N 1
ATOM 1767 C CA . GLN A 1 227 ? 4.129 24.719 15.258 1 94.19 227 GLN A CA 1
ATOM 1768 C C . GLN A 1 227 ? 4.875 23.516 15.828 1 94.19 227 GLN A C 1
ATOM 1770 O O . GLN A 1 227 ? 4.312 22.75 16.609 1 94.19 227 GLN A O 1
ATOM 1775 N N . ILE A 1 228 ? 6.062 23.312 15.375 1 94.69 228 ILE A N 1
ATOM 1776 C CA . ILE A 1 228 ? 6.973 22.312 15.93 1 94.69 228 ILE A CA 1
ATOM 1777 C C . ILE A 1 228 ? 8.344 22.938 16.156 1 94.69 228 ILE A C 1
ATOM 1779 O O . ILE A 1 228 ? 9.008 23.359 15.219 1 94.69 228 ILE A O 1
ATOM 1783 N N . LYS A 1 229 ? 8.781 22.953 17.375 1 91.75 229 LYS A N 1
ATOM 1784 C CA . LYS A 1 229 ? 10.078 23.5 17.766 1 91.75 229 LYS A CA 1
ATOM 1785 C C . LYS A 1 229 ? 11.078 22.375 18.031 1 91.75 229 LYS A C 1
ATOM 1787 O O . LYS A 1 229 ? 10.695 21.234 18.266 1 91.75 229 LYS A O 1
ATOM 1792 N N . PRO A 1 230 ? 12.375 22.75 17.891 1 89 230 PRO A N 1
ATOM 1793 C CA . PRO A 1 230 ? 13.398 21.719 18.109 1 89 230 PRO A CA 1
ATOM 1794 C C . PRO A 1 230 ? 13.211 20.969 19.422 1 89 230 PRO A C 1
ATOM 1796 O O . PRO A 1 230 ? 13.445 19.75 19.469 1 89 230 PRO A O 1
ATOM 1799 N N . GLU A 1 231 ? 12.742 21.578 20.469 1 88.06 231 GLU A N 1
ATOM 1800 C CA . GLU A 1 231 ? 12.578 20.938 21.766 1 88.06 231 GLU A CA 1
ATOM 1801 C C . GLU A 1 231 ? 11.422 19.938 21.75 1 88.06 231 GLU A C 1
ATOM 1803 O O . GLU A 1 231 ? 11.344 19.047 22.594 1 88.06 231 GLU A O 1
ATOM 1808 N N . ASP A 1 232 ? 10.523 20.094 20.797 1 90.44 232 ASP A N 1
ATOM 1809 C CA . ASP A 1 232 ? 9.367 19.219 20.703 1 90.44 232 ASP A CA 1
ATOM 1810 C C . ASP A 1 232 ? 9.789 17.797 20.297 1 90.44 232 ASP A C 1
ATOM 1812 O O . ASP A 1 232 ? 9.07 16.828 20.562 1 90.44 232 ASP A O 1
ATOM 1816 N N . PHE A 1 233 ? 10.938 17.609 19.656 1 88.88 233 PHE A N 1
ATOM 1817 C CA . PHE A 1 233 ? 11.438 16.312 19.203 1 88.88 233 PHE A CA 1
ATOM 1818 C C . PHE A 1 233 ? 11.867 15.461 20.391 1 88.88 233 PHE A C 1
ATOM 1820 O O . PHE A 1 233 ? 12.016 14.242 20.281 1 88.88 233 PHE A O 1
ATOM 1827 N N . ASP A 1 234 ? 12.047 16.109 21.469 1 83.44 234 ASP A N 1
ATOM 1828 C CA . ASP A 1 234 ? 12.523 15.406 22.656 1 83.44 234 ASP A CA 1
ATOM 1829 C C . ASP A 1 234 ? 11.383 15.164 23.656 1 83.44 234 ASP A C 1
ATOM 1831 O O . ASP A 1 234 ? 11.57 14.508 24.672 1 83.44 234 ASP A O 1
ATOM 1835 N N . LYS A 1 235 ? 10.352 15.797 23.312 1 78.06 235 LYS A N 1
ATOM 1836 C CA . LYS A 1 235 ? 9.242 15.648 24.25 1 78.06 235 LYS A CA 1
ATOM 1837 C C . LYS A 1 235 ? 8.734 14.203 24.266 1 78.06 235 LYS A C 1
ATOM 1839 O O . LYS A 1 235 ? 8.523 13.602 23.219 1 78.06 235 LYS A O 1
ATOM 1844 N N . TYR A 1 236 ? 9.18 13.547 25.359 1 66.5 236 TYR A N 1
ATOM 1845 C CA . TYR A 1 236 ? 8.555 12.25 25.609 1 66.5 236 TYR A CA 1
ATOM 1846 C C . TYR A 1 236 ? 7.266 12.406 26.406 1 66.5 236 TYR A C 1
ATOM 1848 O O . TYR A 1 236 ? 7.035 13.445 27.031 1 66.5 236 TYR A O 1
ATOM 1856 N N . THR A 1 237 ? 6.16 11.586 26.375 1 55.38 237 THR A N 1
ATOM 1857 C CA . THR A 1 237 ? 4.938 11.703 27.156 1 55.38 237 THR A CA 1
ATOM 1858 C C . THR A 1 237 ? 5.266 12.047 28.609 1 55.38 237 THR A C 1
ATOM 1860 O O . THR A 1 237 ? 6.137 11.422 29.219 1 55.38 237 THR A O 1
ATOM 1863 N N . VAL A 1 238 ? 5.203 13.383 28.953 1 41.28 238 VAL A N 1
ATOM 1864 C CA . VAL A 1 238 ? 5.254 13.828 30.344 1 41.28 238 VAL A CA 1
ATOM 1865 C C . VAL A 1 238 ? 4.051 13.273 31.109 1 41.28 238 VAL A C 1
ATOM 1867 O O . VAL A 1 238 ? 2.965 13.125 30.547 1 41.28 238 VAL A O 1
ATOM 1870 N N . MET B 1 1 ? -40.219 -7.984 -28.609 1 24.67 1 MET B N 1
ATOM 1871 C CA . MET B 1 1 ? -39.719 -8.789 -27.516 1 24.67 1 MET B CA 1
ATOM 1872 C C . MET B 1 1 ? -38.344 -9.391 -27.875 1 24.67 1 MET B C 1
ATOM 1874 O O . MET B 1 1 ? -38.281 -10.453 -28.484 1 24.67 1 MET B O 1
ATOM 1878 N N . ASP B 1 2 ? -37.375 -8.602 -28.438 1 30.61 2 ASP B N 1
ATOM 1879 C CA . ASP B 1 2 ? -36.062 -8.984 -28.969 1 30.61 2 ASP B CA 1
ATOM 1880 C C . ASP B 1 2 ? -35.25 -9.703 -27.906 1 30.61 2 ASP B C 1
ATOM 1882 O O . ASP B 1 2 ? -34.938 -9.133 -26.859 1 30.61 2 ASP B O 1
ATOM 1886 N N . ASN B 1 3 ? -35.5 -11.031 -27.656 1 29.75 3 ASN B N 1
ATOM 1887 C CA . ASN B 1 3 ? -34.812 -12 -26.797 1 29.75 3 ASN B CA 1
ATOM 1888 C C . ASN B 1 3 ? -33.312 -12 -27.016 1 29.75 3 ASN B C 1
ATOM 1890 O O . ASN B 1 3 ? -32.812 -12.695 -27.906 1 29.75 3 ASN B O 1
ATOM 1894 N N . GLN B 1 4 ? -32.625 -10.836 -27.109 1 31.73 4 GLN B N 1
ATOM 1895 C CA . GLN B 1 4 ? -31.172 -10.914 -27.203 1 31.73 4 GLN B CA 1
ATOM 1896 C C . GLN B 1 4 ? -30.609 -11.922 -26.203 1 31.73 4 GLN B C 1
ATOM 1898 O O . GLN B 1 4 ? -30.906 -11.844 -25.016 1 31.73 4 GLN B O 1
ATOM 1903 N N . SER B 1 5 ? -30.453 -13.188 -26.625 1 34.88 5 SER B N 1
ATOM 1904 C CA . SER B 1 5 ? -29.797 -14.281 -25.922 1 34.88 5 SER B CA 1
ATOM 1905 C C . SER B 1 5 ? -28.562 -13.781 -25.188 1 34.88 5 SER B C 1
ATOM 1907 O O . SER B 1 5 ? -27.641 -13.227 -25.781 1 34.88 5 SER B O 1
ATOM 1909 N N . SER B 1 6 ? -28.672 -13.234 -23.984 1 38.06 6 SER B N 1
ATOM 1910 C CA . SER B 1 6 ? -27.562 -12.992 -23.062 1 38.06 6 SER B CA 1
ATOM 1911 C C . SER B 1 6 ? -26.562 -14.133 -23.109 1 38.06 6 SER B C 1
ATOM 1913 O O . SER B 1 6 ? -26.828 -15.227 -22.594 1 38.06 6 SER B O 1
ATOM 1915 N N . THR B 1 7 ? -26 -14.531 -24.297 1 37.47 7 THR B N 1
ATOM 1916 C CA . THR B 1 7 ? -24.922 -15.523 -24.359 1 37.47 7 THR B CA 1
ATOM 1917 C C . THR B 1 7 ? -24.031 -15.43 -23.125 1 37.47 7 THR B C 1
ATOM 1919 O O . THR B 1 7 ? -23.594 -14.336 -22.734 1 37.47 7 THR B O 1
ATOM 1922 N N . SER B 1 8 ? -24.344 -16.219 -22.125 1 41.75 8 SER B N 1
ATOM 1923 C CA . SER B 1 8 ? -23.516 -16.422 -20.938 1 41.75 8 SER B CA 1
ATOM 1924 C C . SER B 1 8 ? -22.031 -16.406 -21.281 1 41.75 8 SER B C 1
ATOM 1926 O O . SER B 1 8 ? -21.578 -17.219 -22.094 1 41.75 8 SER B O 1
ATOM 1928 N N . ALA B 1 9 ? -21.484 -15.414 -21.391 1 46.97 9 ALA B N 1
ATOM 1929 C CA . ALA B 1 9 ? -20.047 -15.344 -21.672 1 46.97 9 ALA B CA 1
ATOM 1930 C C . ALA B 1 9 ? -19.297 -16.484 -20.984 1 46.97 9 ALA B C 1
ATOM 1932 O O . ALA B 1 9 ? -19.328 -16.609 -19.766 1 46.97 9 ALA B O 1
ATOM 1933 N N . VAL B 1 10 ? -19.266 -17.766 -21.531 1 49.75 10 VAL B N 1
ATOM 1934 C CA . VAL B 1 10 ? -18.406 -18.859 -21.094 1 49.75 10 VAL B CA 1
ATOM 1935 C C . VAL B 1 10 ? -17.016 -18.328 -20.734 1 49.75 10 VAL B C 1
ATOM 1937 O O . VAL B 1 10 ? -16.359 -17.688 -21.547 1 49.75 10 VAL B O 1
ATOM 1940 N N . TYR B 1 11 ? -16.734 -18.125 -19.391 1 66.25 11 TYR B N 1
ATOM 1941 C CA . TYR B 1 11 ? -15.383 -17.719 -19 1 66.25 11 TYR B CA 1
ATOM 1942 C C . TYR B 1 11 ? -14.414 -18.891 -19.125 1 66.25 11 TYR B C 1
ATOM 1944 O O . TYR B 1 11 ? -14.773 -20.031 -18.828 1 66.25 11 TYR B O 1
ATOM 1952 N N . GLN B 1 12 ? -13.43 -18.75 -19.922 1 80.75 12 GLN B N 1
ATOM 1953 C CA . GLN B 1 12 ? -12.359 -19.703 -20.141 1 80.75 12 GLN B CA 1
ATOM 1954 C C . GLN B 1 12 ? -11.633 -20.031 -18.828 1 80.75 12 GLN B C 1
ATOM 1956 O O . GLN B 1 12 ? -11.375 -19.141 -18.031 1 80.75 12 GLN B O 1
ATOM 1961 N N . LEU B 1 13 ? -11.516 -21.438 -18.562 1 91.19 13 LEU B N 1
ATOM 1962 C CA . LEU B 1 13 ? -10.711 -21.922 -17.438 1 91.19 13 LEU B CA 1
ATOM 1963 C C . LEU B 1 13 ? -9.297 -21.359 -17.516 1 91.19 13 LEU B C 1
ATOM 1965 O O . LEU B 1 13 ? -8.625 -21.453 -18.547 1 91.19 13 LEU B O 1
ATOM 1969 N N . ALA B 1 14 ? -8.898 -20.672 -16.453 1 95.81 14 ALA B N 1
ATOM 1970 C CA . ALA B 1 14 ? -7.535 -20.156 -16.391 1 95.81 14 ALA B CA 1
ATOM 1971 C C . ALA B 1 14 ? -6.52 -21.297 -16.359 1 95.81 14 ALA B C 1
ATOM 1973 O O . ALA B 1 14 ? -6.746 -22.328 -15.719 1 95.81 14 ALA B O 1
ATOM 1974 N N . PRO B 1 15 ? -5.434 -21.141 -17.062 1 96.5 15 PRO B N 1
ATOM 1975 C CA . PRO B 1 15 ? -4.422 -22.188 -17.047 1 96.5 15 PRO B CA 1
ATOM 1976 C C . PRO B 1 15 ? -3.76 -22.344 -15.672 1 96.5 15 PRO B C 1
ATOM 1978 O O . PRO B 1 15 ? -3.514 -21.344 -14.992 1 96.5 15 PRO B O 1
ATOM 1981 N N . GLU B 1 16 ? -3.529 -23.562 -15.219 1 96.44 16 GLU B N 1
ATOM 1982 C CA . GLU B 1 16 ? -2.764 -23.797 -14 1 96.44 16 GLU B CA 1
ATOM 1983 C C . GLU B 1 16 ? -1.263 -23.719 -14.266 1 96.44 16 GLU B C 1
ATOM 1985 O O . GLU B 1 16 ? -0.814 -23.938 -15.398 1 96.44 16 GLU B O 1
ATOM 1990 N N . GLN B 1 17 ? -0.594 -23.406 -13.344 1 95.5 17 GLN B N 1
ATOM 1991 C CA . GLN B 1 17 ? 0.865 -23.391 -13.336 1 95.5 17 GLN B CA 1
ATOM 1992 C C . GLN B 1 17 ? 1.417 -23.984 -12.047 1 95.5 17 GLN B C 1
ATOM 1994 O O . GLN B 1 17 ? 0.655 -24.328 -11.141 1 95.5 17 GLN B O 1
ATOM 1999 N N . ILE B 1 18 ? 2.707 -24.078 -11.922 1 93.88 18 ILE B N 1
ATOM 2000 C CA . ILE B 1 18 ? 3.336 -24.734 -10.789 1 93.88 18 ILE B CA 1
ATOM 2001 C C . ILE B 1 18 ? 3.307 -23.812 -9.57 1 93.88 18 ILE B C 1
ATOM 2003 O O . ILE B 1 18 ? 3.312 -22.594 -9.719 1 93.88 18 ILE B O 1
ATOM 2007 N N . ALA B 1 19 ? 3.328 -24.406 -8.367 1 94.06 19 ALA B N 1
ATOM 2008 C CA . ALA B 1 19 ? 3.404 -23.641 -7.121 1 94.06 19 ALA B CA 1
ATOM 2009 C C . ALA B 1 19 ? 4.828 -23.172 -6.852 1 94.06 19 ALA B C 1
ATOM 2011 O O . ALA B 1 19 ? 5.035 -22.125 -6.223 1 94.06 19 ALA B O 1
ATOM 2012 N N . GLY B 1 20 ? 5.746 -23.953 -7.387 1 91.19 20 GLY B N 1
ATOM 2013 C CA . GLY B 1 20 ? 7.145 -23.656 -7.113 1 91.19 20 GLY B CA 1
ATOM 2014 C C . GLY B 1 20 ? 7.594 -24.109 -5.738 1 91.19 20 GLY B C 1
ATOM 2015 O O . GLY B 1 20 ? 6.785 -24.594 -4.945 1 91.19 20 GLY B O 1
ATOM 2016 N N . PRO B 1 21 ? 8.867 -23.922 -5.457 1 91.5 21 PRO B N 1
ATOM 2017 C CA . PRO B 1 21 ? 9.461 -24.469 -4.238 1 91.5 21 PRO B CA 1
ATOM 2018 C C . PRO B 1 21 ? 9.188 -23.609 -3.008 1 91.5 21 PRO B C 1
ATOM 2020 O O . PRO B 1 21 ? 9.43 -24.047 -1.879 1 91.5 21 PRO B O 1
ATOM 2023 N N . TYR B 1 22 ? 8.68 -22.469 -3.201 1 93.44 22 TYR B N 1
ATOM 2024 C CA . TYR B 1 22 ? 8.617 -21.531 -2.088 1 93.44 22 TYR B CA 1
ATOM 2025 C C . TYR B 1 22 ? 7.184 -21.391 -1.575 1 93.44 22 TYR B C 1
ATOM 2027 O O . TYR B 1 22 ? 6.781 -20.312 -1.124 1 93.44 22 TYR B O 1
ATOM 2035 N N . PHE B 1 23 ? 6.379 -22.406 -1.801 1 94.44 23 PHE B N 1
ATOM 2036 C CA . PHE B 1 23 ? 5.055 -22.438 -1.198 1 94.44 23 PHE B CA 1
ATOM 2037 C C . PHE B 1 23 ? 5.133 -22.844 0.265 1 94.44 23 PHE B C 1
ATOM 2039 O O . PHE B 1 23 ? 5.871 -23.766 0.614 1 94.44 23 PHE B O 1
ATOM 2046 N N . ARG B 1 24 ? 4.41 -22.109 1.061 1 90.31 24 ARG B N 1
ATOM 2047 C CA . ARG B 1 24 ? 4.121 -22.516 2.432 1 90.31 24 ARG B CA 1
ATOM 2048 C C . ARG B 1 24 ? 2.762 -22 2.883 1 90.31 24 ARG B C 1
ATOM 2050 O O . ARG B 1 24 ? 2.254 -21.016 2.334 1 90.31 24 ARG B O 1
ATOM 2057 N N . ASN B 1 25 ? 2.191 -22.766 3.818 1 81.31 25 ASN B N 1
ATOM 2058 C CA . ASN B 1 25 ? 0.947 -22.266 4.402 1 81.31 25 ASN B CA 1
ATOM 2059 C C . ASN B 1 25 ? 1.185 -21.047 5.289 1 81.31 25 ASN B C 1
ATOM 2061 O O . ASN B 1 25 ? 1.738 -21.172 6.383 1 81.31 25 ASN B O 1
ATOM 2065 N N . PRO B 1 26 ? 0.856 -19.859 4.711 1 71.5 26 PRO B N 1
ATOM 2066 C CA . PRO B 1 26 ? 1.17 -18.703 5.547 1 71.5 26 PRO B CA 1
ATOM 2067 C C . PRO B 1 26 ? 0.249 -18.578 6.758 1 71.5 26 PRO B C 1
ATOM 2069 O O . PRO B 1 26 ? 0.713 -18.297 7.863 1 71.5 26 PRO B O 1
ATOM 2072 N N . LYS B 1 27 ? -1.003 -19 6.625 1 82.5 27 LYS B N 1
ATOM 2073 C CA . LYS B 1 27 ? -2.066 -18.812 7.609 1 82.5 27 LYS B CA 1
ATOM 2074 C C . LYS B 1 27 ? -2.24 -17.328 7.949 1 82.5 27 LYS B C 1
ATOM 2076 O O . LYS B 1 27 ? -2.33 -16.969 9.125 1 82.5 27 LYS B O 1
ATOM 2081 N N . LEU B 1 28 ? -2.035 -16.469 6.945 1 91.5 28 LEU B N 1
ATOM 2082 C CA . LEU B 1 28 ? -2.135 -15.023 7.102 1 91.5 28 LEU B CA 1
ATOM 2083 C C . LEU B 1 28 ? -3.295 -14.469 6.285 1 91.5 28 LEU B C 1
ATOM 2085 O O . LEU B 1 28 ? -3.293 -14.555 5.055 1 91.5 28 LEU B O 1
ATOM 2089 N N . LEU B 1 29 ? -4.305 -14.086 6.926 1 94.25 29 LEU B N 1
ATOM 2090 C CA . LEU B 1 29 ? -5.383 -13.344 6.281 1 94.25 29 LEU B CA 1
ATOM 2091 C C . LEU B 1 29 ? -5.145 -11.836 6.391 1 94.25 29 LEU B C 1
ATOM 2093 O O . LEU B 1 29 ? -5.277 -11.266 7.473 1 94.25 29 LEU B O 1
ATOM 2097 N N . ARG B 1 30 ? -4.73 -11.289 5.234 1 96.12 30 ARG B N 1
ATOM 2098 C CA . ARG B 1 30 ? -4.391 -9.867 5.254 1 96.12 30 ARG B CA 1
ATOM 2099 C C . ARG B 1 30 ? -4.414 -9.281 3.844 1 96.12 30 ARG B C 1
ATOM 2101 O O . ARG B 1 30 ? -4.055 -9.961 2.879 1 96.12 30 ARG B O 1
ATOM 2108 N N . ARG B 1 31 ? -4.832 -8.094 3.779 1 96.81 31 ARG B N 1
ATOM 2109 C CA . ARG B 1 31 ? -4.832 -7.363 2.514 1 96.81 31 ARG B CA 1
ATOM 2110 C C . ARG B 1 31 ? -3.447 -6.805 2.203 1 96.81 31 ARG B C 1
ATOM 2112 O O . ARG B 1 31 ? -2.951 -6.949 1.083 1 96.81 31 ARG B O 1
ATOM 2119 N N . ASN B 1 32 ? -2.891 -6 3.186 1 97.69 32 ASN B N 1
ATOM 2120 C CA . ASN B 1 32 ? -1.52 -5.527 3.029 1 97.69 32 ASN B CA 1
ATOM 2121 C C . ASN B 1 32 ? -0.508 -6.617 3.375 1 97.69 32 ASN B C 1
ATOM 2123 O O . ASN B 1 32 ? -0.401 -7.023 4.531 1 97.69 32 ASN B O 1
ATOM 2127 N N . ILE B 1 33 ? 0.259 -6.996 2.363 1 98 33 ILE B N 1
ATOM 2128 C CA . ILE B 1 33 ? 1.138 -8.141 2.588 1 98 33 ILE B CA 1
ATOM 2129 C C . ILE B 1 33 ? 2.596 -7.684 2.547 1 98 33 ILE B C 1
ATOM 2131 O O . ILE B 1 33 ? 3.512 -8.508 2.621 1 98 33 ILE B O 1
ATOM 2135 N N . SER B 1 34 ? 2.85 -6.438 2.465 1 97.69 34 SER B N 1
ATOM 2136 C CA . SER B 1 34 ? 4.191 -5.953 2.16 1 97.69 34 SER B CA 1
ATOM 2137 C C . SER B 1 34 ? 5.102 -6.039 3.381 1 97.69 34 SER B C 1
ATOM 2139 O O . SER B 1 34 ? 6.289 -6.344 3.258 1 97.69 34 SER B O 1
ATOM 2141 N N . GLU B 1 35 ? 4.566 -5.793 4.605 1 95.19 35 GLU B N 1
ATOM 2142 C CA . GLU B 1 35 ? 5.316 -5.715 5.855 1 95.19 35 GLU B CA 1
ATOM 2143 C C . GLU B 1 35 ? 6.461 -4.707 5.75 1 95.19 35 GLU B C 1
ATOM 2145 O O . GLU B 1 35 ? 7.535 -4.918 6.316 1 95.19 35 GLU B O 1
ATOM 2150 N N . GLY B 1 36 ? 6.301 -3.689 4.93 1 93.19 36 GLY B N 1
ATOM 2151 C CA . GLY B 1 36 ? 7.316 -2.654 4.844 1 93.19 36 GLY B CA 1
ATOM 2152 C C . GLY B 1 36 ? 8.391 -2.957 3.814 1 93.19 36 GLY B C 1
ATOM 2153 O O . GLY B 1 36 ? 9.375 -2.221 3.699 1 93.19 36 GLY B O 1
ATOM 2154 N N . ALA B 1 37 ? 8.219 -4.047 3.064 1 95.94 37 ALA B N 1
ATOM 2155 C CA . ALA B 1 37 ? 9.188 -4.371 2.025 1 95.94 37 ALA B CA 1
ATOM 2156 C C . ALA B 1 37 ? 9.391 -3.195 1.077 1 95.94 37 ALA B C 1
ATOM 2158 O O . ALA B 1 37 ? 8.43 -2.523 0.693 1 95.94 37 ALA B O 1
ATOM 2159 N N . GLU B 1 38 ? 10.711 -3.02 0.725 1 95.56 38 GLU B N 1
ATOM 2160 C CA . GLU B 1 38 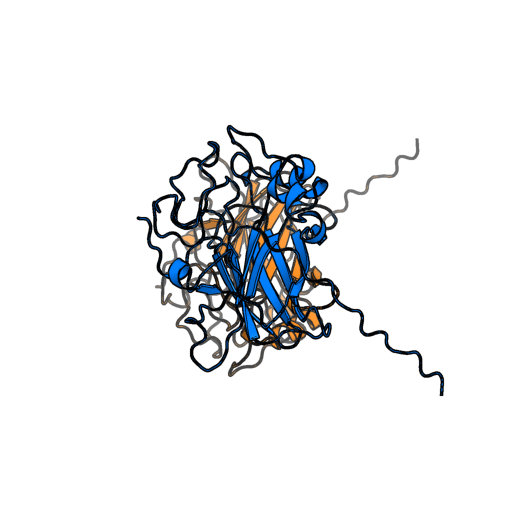? 11.023 -1.985 -0.257 1 95.56 38 GLU B CA 1
ATOM 2161 C C . GLU B 1 38 ? 10.562 -2.389 -1.652 1 95.56 38 GLU B C 1
ATOM 2163 O O . GLU B 1 38 ? 10.562 -3.572 -1.996 1 95.56 38 GLU B O 1
ATOM 2168 N N . GLY B 1 39 ? 10.148 -1.346 -2.418 1 97.81 39 GLY B N 1
ATOM 2169 C CA . GLY B 1 39 ? 9.688 -1.563 -3.781 1 97.81 39 GLY B CA 1
ATOM 2170 C C . GLY B 1 39 ? 8.562 -0.632 -4.191 1 97.81 39 GLY B C 1
ATOM 2171 O O . GLY B 1 39 ? 8.008 0.086 -3.354 1 97.81 39 GLY B O 1
ATOM 2172 N N . LEU B 1 40 ? 8.273 -0.635 -5.492 1 98.06 40 LEU B N 1
ATOM 2173 C CA . LEU B 1 40 ? 7.145 0.144 -5.988 1 98.06 40 LEU B CA 1
ATOM 2174 C C . LEU B 1 40 ? 5.824 -0.513 -5.605 1 98.06 40 LEU B C 1
ATOM 2176 O O . LEU B 1 40 ? 5.652 -1.723 -5.773 1 98.06 40 LEU B O 1
ATOM 2180 N N . PRO B 1 41 ? 4.91 0.293 -5.035 1 98.31 41 PRO B N 1
ATOM 2181 C CA . PRO B 1 41 ? 3.646 -0.31 -4.602 1 98.31 41 PRO B CA 1
ATOM 2182 C C . PRO B 1 41 ? 2.826 -0.861 -5.766 1 98.31 41 PRO B C 1
ATOM 2184 O O . PRO B 1 41 ? 2.811 -0.271 -6.848 1 98.31 41 PRO B O 1
ATOM 2187 N N . LEU B 1 42 ? 2.229 -1.988 -5.543 1 98.56 42 LEU B N 1
ATOM 2188 C CA . LEU B 1 42 ? 1.261 -2.621 -6.43 1 98.56 42 LEU B CA 1
ATOM 2189 C C . LEU B 1 42 ? -0.051 -2.893 -5.703 1 98.56 42 LEU B C 1
ATOM 2191 O O . LEU B 1 42 ? -0.083 -3.658 -4.738 1 98.56 42 LEU B O 1
ATOM 2195 N N . LEU B 1 43 ? -1.08 -2.186 -6.082 1 98.38 43 LEU B N 1
ATOM 2196 C CA . LEU B 1 43 ? -2.432 -2.57 -5.691 1 98.38 43 LEU B CA 1
ATOM 2197 C C . LEU B 1 43 ? -3.012 -3.586 -6.672 1 98.38 43 LEU B C 1
ATOM 2199 O O . LEU B 1 43 ? -3.117 -3.311 -7.867 1 98.38 43 LEU B O 1
ATOM 2203 N N . LEU B 1 44 ? -3.35 -4.773 -6.125 1 98.62 44 LEU B N 1
ATOM 2204 C CA . LEU B 1 44 ? -3.721 -5.914 -6.953 1 98.62 44 LEU B CA 1
ATOM 2205 C C . LEU B 1 44 ? -5.164 -6.328 -6.695 1 98.62 44 LEU B C 1
ATOM 2207 O O . LEU B 1 44 ? -5.566 -6.516 -5.543 1 98.62 44 LEU B O 1
ATOM 2211 N N . ARG B 1 45 ? -5.965 -6.398 -7.738 1 98.56 45 ARG B N 1
ATOM 2212 C CA . ARG B 1 45 ? -7.309 -6.957 -7.656 1 98.56 45 ARG B CA 1
ATOM 2213 C C . ARG B 1 45 ? -7.43 -8.219 -8.508 1 98.56 45 ARG B C 1
ATOM 2215 O O . ARG B 1 45 ? -7.117 -8.203 -9.703 1 98.56 45 ARG B O 1
ATOM 2222 N N . LEU B 1 46 ? -7.836 -9.273 -7.895 1 98.56 46 LEU B N 1
ATOM 2223 C CA . LEU B 1 46 ? -8.188 -10.492 -8.617 1 98.56 46 LEU B CA 1
ATOM 2224 C C . LEU B 1 46 ? -9.68 -10.766 -8.523 1 98.56 46 LEU B C 1
ATOM 2226 O O . LEU B 1 46 ? -10.289 -10.586 -7.465 1 98.56 46 LEU B O 1
ATOM 2230 N N . THR B 1 47 ? -10.258 -11.078 -9.633 1 97.75 47 THR B N 1
ATOM 2231 C CA . THR B 1 47 ? -11.656 -11.484 -9.68 1 97.75 47 THR B CA 1
ATOM 2232 C C . THR B 1 47 ? -11.781 -12.961 -10.023 1 97.75 47 THR B C 1
ATOM 2234 O O . THR B 1 47 ? -11.375 -13.391 -11.109 1 97.75 47 THR B O 1
ATOM 2237 N N . ILE B 1 48 ? -12.336 -13.688 -9.086 1 98.06 48 ILE B N 1
ATOM 2238 C CA . ILE B 1 48 ? -12.516 -15.125 -9.273 1 98.06 48 ILE B CA 1
ATOM 2239 C C . ILE B 1 48 ? -13.922 -15.406 -9.789 1 98.06 48 ILE B C 1
ATOM 2241 O O . ILE B 1 48 ? -14.914 -14.977 -9.188 1 98.06 48 ILE B O 1
ATOM 2245 N N . VAL B 1 49 ? -14 -16.094 -10.906 1 97.69 49 VAL B N 1
ATOM 2246 C CA . VAL B 1 49 ? -15.297 -16.469 -11.469 1 97.69 49 VAL B CA 1
ATOM 2247 C C . VAL B 1 49 ? -15.336 -17.953 -11.758 1 97.69 49 VAL B C 1
ATOM 2249 O O . VAL B 1 49 ? -14.289 -18.594 -11.922 1 97.69 49 VAL B O 1
ATOM 2252 N N . ASP B 1 50 ? -16.531 -18.469 -11.703 1 96.62 50 ASP B N 1
ATOM 2253 C CA . ASP B 1 50 ? -16.734 -19.844 -12.164 1 96.62 50 ASP B CA 1
ATOM 2254 C C . ASP B 1 50 ? -16.609 -19.938 -13.68 1 96.62 50 ASP B C 1
ATOM 2256 O O . ASP B 1 50 ? -17.328 -19.25 -14.414 1 96.62 50 ASP B O 1
ATOM 2260 N N . ALA B 1 51 ? -15.719 -20.812 -14.109 1 95.44 51 ALA B N 1
ATOM 2261 C CA . ALA B 1 51 ? -15.422 -20.875 -15.539 1 95.44 51 ALA B CA 1
ATOM 2262 C C . ALA B 1 51 ? -16.625 -21.391 -16.328 1 95.44 51 ALA B C 1
ATOM 2264 O O . ALA B 1 51 ? -16.75 -21.094 -17.516 1 95.44 51 ALA B O 1
ATOM 2265 N N . MET B 1 52 ? -17.484 -22.125 -15.75 1 92.44 52 MET B N 1
ATOM 2266 C CA . MET B 1 52 ? -18.641 -22.719 -16.438 1 92.44 52 MET B CA 1
ATOM 2267 C C . MET B 1 52 ? -19.797 -21.734 -16.5 1 92.44 52 MET B C 1
ATOM 2269 O O . MET B 1 52 ? -20.484 -21.641 -17.531 1 92.44 52 MET B O 1
ATOM 2273 N N . THR B 1 53 ? -20.047 -21 -15.445 1 93.44 53 THR B N 1
ATOM 2274 C CA . THR B 1 53 ? -21.25 -20.172 -15.367 1 93.44 53 THR B CA 1
ATOM 2275 C C . THR B 1 53 ? -20.906 -18.703 -15.594 1 93.44 53 THR B C 1
ATOM 2277 O O . THR B 1 53 ? -21.781 -17.906 -15.922 1 93.44 53 THR B O 1
ATOM 2280 N N . GLY B 1 54 ? -19.688 -18.344 -15.305 1 94.62 54 GLY B N 1
ATOM 2281 C CA . GLY B 1 54 ? -19.281 -16.953 -15.398 1 94.62 54 GLY B CA 1
ATOM 2282 C C . GLY B 1 54 ? -19.641 -16.141 -14.156 1 94.62 54 GLY B C 1
ATOM 2283 O O . GLY B 1 54 ? -19.312 -14.961 -14.062 1 94.62 54 GLY B O 1
ATOM 2284 N N . GLU B 1 55 ? -20.219 -16.781 -13.219 1 96.12 55 GLU B N 1
ATOM 2285 C CA . GLU B 1 55 ? -20.656 -16.094 -12 1 96.12 55 GLU B CA 1
ATOM 2286 C C . GLU B 1 55 ? -19.484 -15.906 -11.031 1 96.12 55 GLU B C 1
ATOM 2288 O O . GLU B 1 55 ? -18.578 -16.734 -10.977 1 96.12 55 GLU B O 1
ATOM 2293 N N . PRO B 1 56 ? -19.594 -14.789 -10.25 1 97.31 56 PRO B N 1
ATOM 2294 C CA . PRO B 1 56 ? -18.562 -14.609 -9.227 1 97.31 56 PRO B CA 1
ATOM 2295 C C . PRO B 1 56 ? -18.516 -15.75 -8.219 1 97.31 56 PRO B C 1
ATOM 2297 O O . PRO B 1 56 ? -19.562 -16.297 -7.844 1 97.31 56 PRO B O 1
ATOM 2300 N N . VAL B 1 57 ? -17.297 -16.188 -7.863 1 96.44 57 VAL B N 1
ATOM 2301 C CA . VAL B 1 57 ? -17.109 -17.156 -6.793 1 96.44 57 VAL B CA 1
ATOM 2302 C C . VAL B 1 57 ? -16.906 -16.438 -5.465 1 96.44 57 VAL B C 1
ATOM 2304 O O . VAL B 1 57 ? -15.82 -15.883 -5.219 1 96.44 57 VAL B O 1
ATOM 2307 N N . SER B 1 58 ? -17.906 -16.406 -4.602 1 95.75 58 SER B N 1
ATOM 2308 C CA . SER B 1 58 ? -17.828 -15.742 -3.305 1 95.75 58 SER B CA 1
ATOM 2309 C C . SER B 1 58 ? -17.297 -16.688 -2.23 1 95.75 58 SER B C 1
ATOM 2311 O O . SER B 1 58 ? -17.641 -17.875 -2.215 1 95.75 58 SER B O 1
ATOM 2313 N N . GLY B 1 59 ? -16.406 -16.141 -1.352 1 94.25 59 GLY B N 1
ATOM 2314 C CA . GLY B 1 59 ? -15.977 -16.859 -0.169 1 94.25 59 GLY B CA 1
ATOM 2315 C C . GLY B 1 59 ? -14.805 -17.797 -0.432 1 94.25 59 GLY B C 1
ATOM 2316 O O . GLY B 1 59 ? -14.469 -18.641 0.409 1 94.25 59 GLY B O 1
ATOM 2317 N N . ALA B 1 60 ? -14.25 -17.734 -1.637 1 95.06 60 ALA B N 1
ATOM 2318 C CA . ALA B 1 60 ? -13.023 -18.469 -1.886 1 95.06 60 ALA B CA 1
ATOM 2319 C C . ALA B 1 60 ? -11.836 -17.812 -1.18 1 95.06 60 ALA B C 1
ATOM 2321 O O . ALA B 1 60 ? -11.773 -16.594 -1.067 1 95.06 60 ALA B O 1
ATOM 2322 N N . LEU B 1 61 ? -10.945 -18.672 -0.655 1 95.5 61 LEU B N 1
ATOM 2323 C CA . LEU B 1 61 ? -9.688 -18.172 -0.102 1 95.5 61 LEU B CA 1
ATOM 2324 C C . LEU B 1 61 ? -8.602 -18.125 -1.175 1 95.5 61 LEU B C 1
ATOM 2326 O O . LEU B 1 61 ? -8.242 -19.141 -1.756 1 95.5 61 LEU B O 1
ATOM 2330 N N . VAL B 1 62 ? -8.156 -16.906 -1.468 1 96.88 62 VAL B N 1
ATOM 2331 C CA . VAL B 1 62 ? -7.133 -16.688 -2.486 1 96.88 62 VAL B CA 1
ATOM 2332 C C . VAL B 1 62 ? -5.805 -16.344 -1.819 1 96.88 62 VAL B C 1
ATOM 2334 O O . VAL B 1 62 ? -5.691 -15.305 -1.164 1 96.88 62 VAL B O 1
ATOM 2337 N N . ASP B 1 63 ? -4.805 -17.188 -1.96 1 96.75 63 ASP B N 1
ATOM 2338 C CA . ASP B 1 63 ? -3.457 -16.969 -1.443 1 96.75 63 ASP B CA 1
ATOM 2339 C C . ASP B 1 63 ? -2.527 -16.453 -2.537 1 96.75 63 ASP B C 1
ATOM 2341 O O . ASP B 1 63 ? -2.541 -16.953 -3.662 1 96.75 63 ASP B O 1
ATOM 2345 N N . ILE B 1 64 ? -1.733 -15.438 -2.158 1 98.5 64 ILE B N 1
ATOM 2346 C CA . ILE B 1 64 ? -0.673 -15.062 -3.086 1 98.5 64 ILE B CA 1
ATOM 2347 C C . ILE B 1 64 ? 0.664 -15.016 -2.35 1 98.5 64 ILE B C 1
ATOM 2349 O O . ILE B 1 64 ? 0.702 -14.852 -1.127 1 98.5 64 ILE B O 1
ATOM 2353 N N . TRP B 1 65 ? 1.754 -15.219 -3.092 1 98.19 65 TRP B N 1
ATOM 2354 C CA . TRP B 1 65 ? 3.113 -15.047 -2.59 1 98.19 65 TRP B CA 1
ATOM 2355 C C . TRP B 1 65 ? 4.074 -14.711 -3.727 1 98.19 65 TRP B C 1
ATOM 2357 O O . TRP B 1 65 ? 3.898 -15.18 -4.855 1 98.19 65 TRP B O 1
ATOM 2367 N N . HIS B 1 66 ? 5.027 -13.883 -3.43 1 98.44 66 HIS B N 1
ATOM 2368 C CA . HIS B 1 66 ? 6.051 -13.539 -4.41 1 98.44 66 HIS B CA 1
ATOM 2369 C C . HIS B 1 66 ? 7.309 -13.008 -3.729 1 98.44 66 HIS B C 1
ATOM 2371 O O . HIS B 1 66 ? 7.312 -12.766 -2.52 1 98.44 66 HIS B O 1
ATOM 2377 N N . CYS B 1 67 ? 8.375 -12.914 -4.453 1 98.44 67 CYS B N 1
ATOM 2378 C CA . CYS B 1 67 ? 9.648 -12.461 -3.912 1 98.44 67 CYS B CA 1
ATOM 2379 C C . CYS B 1 67 ? 9.672 -10.945 -3.758 1 98.44 67 CYS B C 1
ATOM 2381 O O . CYS B 1 67 ? 8.828 -10.242 -4.32 1 98.44 67 CYS B O 1
ATOM 2383 N N . ASN B 1 68 ? 10.586 -10.445 -2.969 1 98.56 68 ASN B N 1
ATOM 2384 C CA . ASN B 1 68 ? 10.758 -9.008 -2.82 1 98.56 68 ASN B CA 1
ATOM 2385 C C . ASN B 1 68 ? 11.484 -8.398 -4.016 1 98.56 68 ASN B C 1
ATOM 2387 O O . ASN B 1 68 ? 11.742 -9.094 -5.004 1 98.56 68 ASN B O 1
ATOM 2391 N N . ALA B 1 69 ? 11.75 -7.121 -3.967 1 98.44 69 ALA B N 1
ATOM 2392 C CA . ALA B 1 69 ? 12.312 -6.383 -5.094 1 98.44 69 ALA B CA 1
ATOM 2393 C C . ALA B 1 69 ? 13.648 -6.984 -5.527 1 98.44 69 ALA B C 1
ATOM 2395 O O . ALA B 1 69 ? 14.023 -6.895 -6.699 1 98.44 69 ALA B O 1
ATOM 2396 N N . ARG B 1 70 ? 14.312 -7.664 -4.625 1 97.44 70 ARG B N 1
ATOM 2397 C CA . ARG B 1 70 ? 15.633 -8.211 -4.926 1 97.44 70 ARG B CA 1
ATOM 2398 C C . ARG B 1 70 ? 15.57 -9.719 -5.141 1 97.44 70 ARG B C 1
ATOM 2400 O O . ARG B 1 70 ? 16.594 -10.391 -5.195 1 97.44 70 ARG B O 1
ATOM 2407 N N . GLY B 1 71 ? 14.398 -10.273 -5.129 1 97.94 71 GLY B N 1
ATOM 2408 C CA . GLY B 1 71 ? 14.203 -11.641 -5.598 1 97.94 71 GLY B CA 1
ATOM 2409 C C . GLY B 1 71 ? 14.102 -12.648 -4.469 1 97.94 71 GLY B C 1
ATOM 2410 O O . GLY B 1 71 ? 13.977 -13.852 -4.715 1 97.94 71 GLY B O 1
ATOM 2411 N N . ALA B 1 72 ? 14.102 -12.188 -3.246 1 97.62 72 ALA B N 1
ATOM 2412 C CA . ALA B 1 72 ? 14.078 -13.109 -2.113 1 97.62 72 ALA B CA 1
ATOM 2413 C C . ALA B 1 72 ? 12.648 -13.375 -1.654 1 97.62 72 ALA B C 1
ATOM 2415 O O . ALA B 1 72 ? 11.844 -12.445 -1.528 1 97.62 72 ALA B O 1
ATOM 2416 N N . TYR B 1 73 ? 12.367 -14.664 -1.381 1 96.94 73 TYR B N 1
ATOM 2417 C CA . TYR B 1 73 ? 11.086 -15.07 -0.814 1 96.94 73 TYR B CA 1
ATOM 2418 C C . TYR B 1 73 ? 11.156 -15.141 0.706 1 96.94 73 TYR B C 1
ATOM 2420 O O . TYR B 1 73 ? 12.141 -15.633 1.265 1 96.94 73 TYR B O 1
ATOM 2428 N N . SER B 1 74 ? 10.109 -14.578 1.348 1 97.12 74 SER B N 1
ATOM 2429 C CA . SER B 1 74 ? 9.992 -14.836 2.779 1 97.12 74 SER B CA 1
ATOM 2430 C C . SER B 1 74 ? 9.961 -16.328 3.072 1 97.12 74 SER B C 1
ATOM 2432 O O . SER B 1 74 ? 9.344 -17.094 2.336 1 97.12 74 SER B O 1
ATOM 2434 N N . GLY B 1 75 ? 10.648 -16.781 4.098 1 95.19 75 GLY B N 1
ATOM 2435 C CA . GLY B 1 75 ? 10.883 -18.188 4.383 1 95.19 75 GLY B CA 1
ATOM 2436 C C . GLY B 1 75 ? 12.18 -18.703 3.777 1 95.19 75 GLY B C 1
ATOM 2437 O O . GLY B 1 75 ? 12.711 -19.719 4.227 1 95.19 75 GLY B O 1
ATOM 2438 N N . TRP B 1 76 ? 12.664 -18.062 2.768 1 95.25 76 TRP B N 1
ATOM 2439 C CA . TRP B 1 76 ? 13.883 -18.422 2.041 1 95.25 76 TRP B CA 1
ATOM 2440 C C . TRP B 1 76 ? 14.727 -17.172 1.75 1 95.25 76 TRP B C 1
ATOM 2442 O O . TRP B 1 76 ? 15.289 -17.047 0.661 1 95.25 76 TRP B O 1
ATOM 2452 N N . SER B 1 77 ? 14.734 -16.234 2.73 1 96.12 77 SER B N 1
ATOM 2453 C CA . SER B 1 77 ? 15.359 -14.938 2.5 1 96.12 77 SER B CA 1
ATOM 2454 C C . SER B 1 77 ? 16.875 -15.055 2.396 1 96.12 77 SER B C 1
ATOM 2456 O O . SER B 1 77 ? 17.547 -14.141 1.924 1 96.12 77 SER B O 1
ATOM 2458 N N . ARG B 1 78 ? 17.406 -16.219 2.809 1 95.88 78 ARG B N 1
ATOM 2459 C CA . ARG B 1 78 ? 18.844 -16.391 2.797 1 95.88 78 ARG B CA 1
ATOM 2460 C C . ARG B 1 78 ? 19.312 -17.156 1.561 1 95.88 78 ARG B C 1
ATOM 2462 O O . ARG B 1 78 ? 20.5 -17.406 1.388 1 95.88 78 ARG B O 1
ATOM 2469 N N . ILE B 1 79 ? 18.375 -17.547 0.736 1 94.62 79 ILE B N 1
ATOM 2470 C CA . ILE B 1 79 ? 18.719 -18.156 -0.542 1 94.62 79 ILE B CA 1
ATOM 2471 C C . ILE B 1 79 ? 19.141 -17.078 -1.536 1 94.62 79 ILE B C 1
ATOM 2473 O O . ILE B 1 79 ? 18.469 -16.062 -1.662 1 94.62 79 ILE B O 1
ATOM 2477 N N . ASN B 1 80 ? 20.25 -17.281 -2.221 1 95.94 80 ASN B N 1
ATOM 2478 C CA . ASN B 1 80 ? 20.719 -16.328 -3.211 1 95.94 80 ASN B CA 1
ATOM 2479 C C . ASN B 1 80 ? 19.797 -16.281 -4.426 1 95.94 80 ASN B C 1
ATOM 2481 O O . ASN B 1 80 ? 19.719 -17.234 -5.199 1 95.94 80 ASN B O 1
ATOM 2485 N N . PRO B 1 81 ? 19.125 -15.172 -4.656 1 96.25 81 PRO B N 1
ATOM 2486 C CA . PRO B 1 81 ? 18.156 -15.117 -5.742 1 96.25 81 PRO B CA 1
ATOM 2487 C C . PRO B 1 81 ? 18.797 -15.016 -7.121 1 96.25 81 PRO B C 1
ATOM 2489 O O . PRO B 1 81 ? 18.125 -15.141 -8.141 1 96.25 81 PRO B O 1
ATOM 2492 N N . ASP B 1 82 ? 20.125 -14.805 -7.168 1 97.31 82 ASP B N 1
ATOM 2493 C CA . ASP B 1 82 ? 20.812 -14.617 -8.445 1 97.31 82 ASP B CA 1
ATOM 2494 C C . ASP B 1 82 ? 21.375 -15.938 -8.953 1 97.31 82 ASP B C 1
ATOM 2496 O O . ASP B 1 82 ? 22.031 -15.969 -10 1 97.31 82 ASP B O 1
ATOM 2500 N N . LEU B 1 83 ? 21.141 -16.969 -8.172 1 94.69 83 LEU B N 1
ATOM 2501 C CA . LEU B 1 83 ? 21.516 -18.328 -8.594 1 94.69 83 LEU B CA 1
ATOM 2502 C C . LEU B 1 83 ? 20.281 -19.188 -8.805 1 94.69 83 LEU B C 1
ATOM 2504 O O . LEU B 1 83 ? 19.359 -19.188 -7.984 1 94.69 83 LEU B O 1
ATOM 2508 N N . GLU B 1 84 ? 20.328 -19.828 -9.922 1 89.88 84 GLU B N 1
ATOM 2509 C CA . GLU B 1 84 ? 19.219 -20.734 -10.188 1 89.88 84 GLU B CA 1
ATOM 2510 C C . GLU B 1 84 ? 19.188 -21.891 -9.188 1 89.88 84 GLU B C 1
ATOM 2512 O O . GLU B 1 84 ? 20.25 -22.438 -8.844 1 89.88 84 GLU B O 1
ATOM 2517 N N . VAL B 1 85 ? 18.031 -22.047 -8.672 1 78.56 85 VAL B N 1
ATOM 2518 C CA . VAL B 1 85 ? 17.859 -23.219 -7.805 1 78.56 85 VAL B CA 1
ATOM 2519 C C . VAL B 1 85 ? 17 -24.266 -8.516 1 78.56 85 VAL B C 1
ATOM 2521 O O . VAL B 1 85 ? 16.328 -23.953 -9.5 1 78.56 85 VAL B O 1
ATOM 2524 N N . ASP B 1 86 ? 17.297 -25.469 -8.062 1 70.88 86 ASP B N 1
ATOM 2525 C CA . ASP B 1 86 ? 16.438 -26.5 -8.625 1 70.88 86 ASP B CA 1
ATOM 2526 C C . ASP B 1 86 ? 14.961 -26.188 -8.375 1 70.88 86 ASP B C 1
ATOM 2528 O O . ASP B 1 86 ? 14.555 -25.984 -7.23 1 70.88 86 ASP B O 1
ATOM 2532 N N . ASP B 1 87 ? 14.297 -25.766 -9.445 1 63.88 87 ASP B N 1
ATOM 2533 C CA . ASP B 1 87 ? 12.883 -25.406 -9.406 1 63.88 87 ASP B CA 1
ATOM 2534 C C . ASP B 1 87 ? 12.008 -26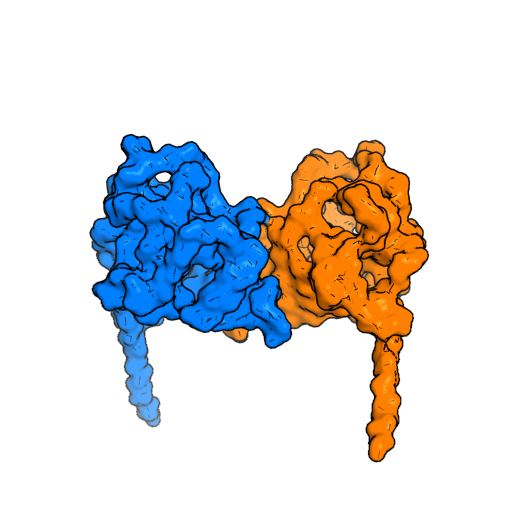.641 -9.211 1 63.88 87 ASP B C 1
ATOM 2536 O O . ASP B 1 87 ? 11.258 -27.016 -10.109 1 63.88 87 ASP B O 1
ATOM 2540 N N . GLY B 1 88 ? 12.258 -27.297 -8.031 1 70.19 88 GLY B N 1
ATOM 2541 C CA . GLY B 1 88 ? 11.547 -28.547 -7.797 1 70.19 88 GLY B CA 1
ATOM 2542 C C . GLY B 1 88 ? 10.219 -28.344 -7.09 1 70.19 88 GLY B C 1
ATOM 2543 O O . GLY B 1 88 ? 9.633 -27.266 -7.137 1 70.19 88 GLY B O 1
ATOM 2544 N N . ASP B 1 89 ? 9.734 -29.391 -6.516 1 80.38 89 ASP B N 1
ATOM 2545 C CA . ASP B 1 89 ? 8.445 -29.547 -5.844 1 80.38 89 ASP B CA 1
ATOM 2546 C C . ASP B 1 89 ? 8.406 -28.766 -4.539 1 80.38 89 ASP B C 1
ATOM 2548 O O . ASP B 1 89 ? 9.445 -28.328 -4.031 1 80.38 89 ASP B O 1
ATOM 2552 N N . ILE B 1 90 ? 7.305 -28.438 -4.188 1 88.06 90 ILE B N 1
ATOM 2553 C CA . ILE B 1 90 ? 7.102 -27.906 -2.844 1 88.06 90 ILE B CA 1
ATOM 2554 C C . ILE B 1 90 ? 7.91 -28.719 -1.841 1 88.06 90 ILE B C 1
ATOM 2556 O O . ILE B 1 90 ? 7.879 -29.953 -1.865 1 88.06 90 ILE B O 1
ATOM 2560 N N . GLY B 1 91 ? 8.703 -27.984 -1.134 1 82.38 91 GLY B N 1
ATOM 2561 C CA . GLY B 1 91 ? 9.477 -28.672 -0.109 1 82.38 91 GLY B CA 1
ATOM 2562 C C . GLY B 1 91 ? 10.852 -29.094 -0.582 1 82.38 91 GLY B C 1
ATOM 2563 O O . GLY B 1 91 ? 11.617 -29.703 0.178 1 82.38 91 GLY B O 1
ATOM 2564 N N . SER B 1 92 ? 11.219 -28.781 -1.815 1 84.88 92 SER B N 1
ATOM 2565 C CA . SER B 1 92 ? 12.5 -29.203 -2.365 1 84.88 92 SER B CA 1
ATOM 2566 C C . SER B 1 92 ? 13.641 -28.328 -1.857 1 84.88 92 SER B C 1
ATOM 2568 O O . SER B 1 92 ? 14.805 -28.703 -1.964 1 84.88 92 SER B O 1
ATOM 2570 N N . ILE B 1 93 ? 13.336 -27.203 -1.409 1 87.88 93 ILE B N 1
ATOM 2571 C CA . ILE B 1 93 ? 14.328 -26.281 -0.862 1 87.88 93 ILE B CA 1
ATOM 2572 C C . ILE B 1 93 ? 14.016 -26 0.604 1 87.88 93 ILE B C 1
ATOM 2574 O O . ILE B 1 93 ? 12.93 -25.531 0.931 1 87.88 93 ILE B O 1
ATOM 2578 N N . PRO B 1 94 ? 14.945 -26.266 1.481 1 88.56 94 PRO B N 1
ATOM 2579 C CA . PRO B 1 94 ? 14.68 -26.016 2.9 1 88.56 94 PRO B CA 1
ATOM 2580 C C . PRO B 1 94 ? 14.461 -24.531 3.203 1 88.56 94 PRO B C 1
ATOM 2582 O O . PRO B 1 94 ? 15.133 -23.688 2.621 1 88.56 94 PRO B O 1
ATOM 2585 N N . ARG B 1 95 ? 13.641 -24.281 4.105 1 92.62 95 ARG B N 1
ATOM 2586 C CA . ARG B 1 95 ? 13.422 -22.922 4.574 1 92.62 95 ARG B CA 1
ATOM 2587 C C . ARG B 1 95 ? 14.633 -22.391 5.324 1 92.62 95 ARG B C 1
ATOM 2589 O O . ARG B 1 95 ? 15.352 -23.156 5.973 1 92.62 95 ARG B O 1
ATOM 2596 N N . THR B 1 96 ? 14.781 -21.078 5.309 1 94.88 96 THR B N 1
ATOM 2597 C CA . THR B 1 96 ? 15.945 -20.484 5.961 1 94.88 96 THR B CA 1
ATOM 2598 C C . THR B 1 96 ? 15.508 -19.562 7.102 1 94.88 96 THR B C 1
ATOM 2600 O O . THR B 1 96 ? 16.312 -19.203 7.953 1 94.88 96 THR B O 1
ATOM 2603 N N . ASP B 1 97 ? 14.305 -19.141 7.156 1 95.44 97 ASP B N 1
ATOM 2604 C CA . ASP B 1 97 ? 13.797 -18.203 8.148 1 95.44 97 ASP B CA 1
ATOM 2605 C C . ASP B 1 97 ? 12.273 -18.312 8.273 1 95.44 97 ASP B C 1
ATOM 2607 O O . ASP B 1 97 ? 11.648 -19.141 7.625 1 95.44 97 ASP B O 1
ATOM 2611 N N . ASP B 1 98 ? 11.688 -17.5 9.125 1 94.25 98 ASP B N 1
ATOM 2612 C CA . ASP B 1 98 ? 10.242 -17.531 9.336 1 94.25 98 ASP B CA 1
ATOM 2613 C C . ASP B 1 98 ? 9.594 -16.219 8.914 1 94.25 98 ASP B C 1
ATOM 2615 O O . ASP B 1 98 ? 8.523 -15.859 9.406 1 94.25 98 ASP B O 1
ATOM 2619 N N . HIS B 1 99 ? 10.281 -15.414 8.047 1 96.19 99 HIS B N 1
ATOM 2620 C CA . HIS B 1 99 ? 9.688 -14.172 7.559 1 96.19 99 HIS B CA 1
ATOM 2621 C C . HIS B 1 99 ? 8.398 -14.438 6.785 1 96.19 99 HIS B C 1
ATOM 2623 O O . HIS B 1 99 ? 8.195 -15.547 6.277 1 96.19 99 HIS B O 1
ATOM 2629 N N . THR B 1 100 ? 7.512 -13.453 6.688 1 96.88 100 THR B N 1
ATOM 2630 C CA . THR B 1 100 ? 6.199 -13.68 6.086 1 96.88 100 THR B CA 1
ATOM 2631 C C . THR B 1 100 ? 5.875 -12.586 5.07 1 96.88 100 THR B C 1
ATOM 2633 O O . THR B 1 100 ? 4.742 -12.5 4.59 1 96.88 100 THR B O 1
ATOM 2636 N N . TYR B 1 101 ? 6.867 -11.719 4.781 1 97.44 101 TYR B N 1
ATOM 2637 C CA . TYR B 1 101 ? 6.57 -10.617 3.873 1 97.44 101 TYR B CA 1
ATOM 2638 C C . TYR B 1 101 ? 6.094 -11.133 2.523 1 97.44 101 TYR B C 1
ATOM 2640 O O . TYR B 1 101 ? 6.531 -12.195 2.07 1 97.44 101 TYR B O 1
ATOM 2648 N N . LEU B 1 102 ? 5.188 -10.461 1.939 1 98.5 102 LEU B N 1
ATOM 2649 C CA . LEU B 1 102 ? 4.719 -10.625 0.566 1 98.5 102 LEU B CA 1
ATOM 2650 C C . LEU B 1 102 ? 4.023 -11.969 0.382 1 98.5 102 LEU B C 1
ATOM 2652 O O . LEU B 1 102 ? 4.133 -12.586 -0.679 1 98.5 102 LEU B O 1
ATOM 2656 N N . ARG B 1 103 ? 3.404 -12.414 1.501 1 97.94 103 ARG B N 1
ATOM 2657 C CA . ARG B 1 103 ? 2.49 -13.555 1.543 1 97.94 103 ARG B CA 1
ATOM 2658 C C . ARG B 1 103 ? 1.175 -13.172 2.215 1 97.94 103 ARG B C 1
ATOM 2660 O O . ARG B 1 103 ? 1.168 -12.445 3.211 1 97.94 103 ARG B O 1
ATOM 2667 N N . GLY B 1 104 ? 0.089 -13.641 1.637 1 96.94 104 GLY B N 1
ATOM 2668 C CA . GLY B 1 104 ? -1.182 -13.406 2.305 1 96.94 104 GLY B CA 1
ATOM 2669 C C . GLY B 1 104 ? -2.365 -13.984 1.551 1 96.94 104 GLY B C 1
ATOM 2670 O O . GLY B 1 104 ? -2.244 -14.352 0.381 1 96.94 104 GLY B O 1
ATOM 2671 N N . GLY B 1 105 ? -3.445 -14.102 2.27 1 96.31 105 GLY B N 1
ATOM 2672 C CA . GLY B 1 105 ? -4.699 -14.57 1.706 1 96.31 105 GLY B CA 1
ATOM 2673 C C . GLY B 1 105 ? -5.871 -13.656 2.006 1 96.31 105 GLY B C 1
ATOM 2674 O O . GLY B 1 105 ? -5.848 -12.914 2.988 1 96.31 105 GLY B O 1
ATOM 2675 N N . GLN B 1 106 ? -6.773 -13.703 1.149 1 96.19 106 GLN B N 1
ATOM 2676 C CA . GLN B 1 106 ? -8.039 -12.992 1.298 1 96.19 106 GLN B CA 1
ATOM 2677 C C . GLN B 1 106 ? -9.211 -13.844 0.825 1 96.19 106 GLN B C 1
ATOM 2679 O O . GLN B 1 106 ? -9.078 -14.609 -0.133 1 96.19 106 GLN B O 1
ATOM 2684 N N . PHE B 1 107 ? -10.336 -13.648 1.5 1 95.44 107 PHE B N 1
ATOM 2685 C CA . PHE B 1 107 ? -11.57 -14.234 0.998 1 95.44 107 PHE B CA 1
ATOM 2686 C C . PHE B 1 107 ? -12.195 -13.344 -0.071 1 95.44 107 PHE B C 1
ATOM 2688 O O . PHE B 1 107 ? -12.227 -12.125 0.068 1 95.44 107 PHE B O 1
ATOM 2695 N N . SER B 1 108 ? -12.617 -14 -1.127 1 96.88 108 SER B N 1
ATOM 2696 C CA . SER B 1 108 ? -13.305 -13.227 -2.16 1 96.88 108 SER B CA 1
ATOM 2697 C C . SER B 1 108 ? -14.648 -12.719 -1.669 1 96.88 108 SER B C 1
ATOM 2699 O O . SER B 1 108 ? -15.352 -13.414 -0.929 1 96.88 108 SER B O 1
ATOM 2701 N N . ASP B 1 109 ? -15.016 -11.508 -2.07 1 95.94 109 ASP B N 1
ATOM 2702 C CA . ASP B 1 109 ? -16.281 -10.898 -1.675 1 95.94 109 ASP B CA 1
ATOM 2703 C C . ASP B 1 109 ? -17.422 -11.383 -2.57 1 95.94 109 ASP B C 1
ATOM 2705 O O . ASP B 1 109 ? -17.266 -12.336 -3.33 1 95.94 109 ASP B O 1
ATOM 2709 N N . HIS B 1 110 ? -18.609 -10.719 -2.494 1 96.31 110 HIS B N 1
ATOM 2710 C CA . HIS B 1 110 ? -19.812 -11.148 -3.205 1 96.31 110 HIS B CA 1
ATOM 2711 C C . HIS B 1 110 ? -19.641 -10.992 -4.711 1 96.31 110 HIS B C 1
ATOM 2713 O O . HIS B 1 110 ? -20.375 -11.602 -5.492 1 96.31 110 HIS B O 1
ATOM 2719 N N . LYS B 1 111 ? -18.672 -10.164 -5.137 1 96.81 111 LYS B N 1
ATOM 2720 C CA . LYS B 1 111 ? -18.391 -9.992 -6.559 1 96.81 111 LYS B CA 1
ATOM 2721 C C . LYS B 1 111 ? -17.219 -10.867 -6.996 1 96.81 111 LYS B C 1
ATOM 2723 O O . LYS B 1 111 ? -16.688 -10.703 -8.102 1 96.81 111 LYS B O 1
ATOM 2728 N N . GLY B 1 112 ? -16.672 -11.766 -6.098 1 97.62 112 GLY B N 1
ATOM 2729 C CA . GLY B 1 112 ? -15.555 -12.648 -6.387 1 97.62 112 GLY B CA 1
ATOM 2730 C C . GLY B 1 112 ? -14.211 -11.953 -6.309 1 97.62 112 GLY B C 1
ATOM 2731 O O . GLY B 1 112 ? -13.219 -12.445 -6.844 1 97.62 112 GLY B O 1
ATOM 2732 N N . ARG B 1 113 ? -14.188 -10.82 -5.66 1 98 113 ARG B N 1
ATOM 2733 C CA . ARG B 1 113 ? -12.969 -10.016 -5.719 1 98 113 ARG B CA 1
ATOM 2734 C C . ARG B 1 113 ? -12.148 -10.172 -4.445 1 98 113 ARG B C 1
ATOM 2736 O O . ARG B 1 113 ? -12.695 -10.242 -3.346 1 98 113 ARG B O 1
ATOM 2743 N N . VAL B 1 114 ? -10.867 -10.273 -4.637 1 98.25 114 VAL B N 1
ATOM 2744 C CA . VAL B 1 114 ? -9.891 -10.102 -3.568 1 98.25 114 VAL B CA 1
ATOM 2745 C C . VAL B 1 114 ? -8.922 -8.969 -3.93 1 98.25 114 VAL B C 1
ATOM 2747 O O . VAL B 1 114 ? -8.672 -8.711 -5.109 1 98.25 114 VAL B O 1
ATOM 2750 N N . ARG B 1 115 ? -8.445 -8.328 -2.893 1 97.94 115 ARG B N 1
ATOM 2751 C CA . ARG B 1 115 ? -7.547 -7.199 -3.082 1 97.94 115 ARG B CA 1
ATOM 2752 C C . ARG B 1 115 ? -6.328 -7.309 -2.168 1 97.94 115 ARG B C 1
ATOM 2754 O O . ARG B 1 115 ? -6.453 -7.684 -1.001 1 97.94 115 ARG B O 1
ATOM 2761 N N . PHE B 1 116 ? -5.211 -6.953 -2.746 1 98.38 116 PHE B N 1
ATOM 2762 C CA . PHE B 1 116 ? -3.963 -6.953 -1.996 1 98.38 116 PHE B CA 1
ATOM 2763 C C . PHE B 1 116 ? -3.211 -5.645 -2.191 1 98.38 116 PHE B C 1
ATOM 2765 O O . PHE B 1 116 ? -3.238 -5.062 -3.279 1 98.38 116 PHE B O 1
ATOM 2772 N N . THR B 1 117 ? -2.635 -5.16 -1.131 1 98.38 117 THR B N 1
ATOM 2773 C CA . THR B 1 117 ? -1.574 -4.164 -1.183 1 98.38 117 THR B CA 1
ATOM 2774 C C . THR B 1 117 ? -0.204 -4.82 -1.04 1 98.38 117 THR B C 1
ATOM 2776 O O . THR B 1 117 ? 0.104 -5.406 -0 1 98.38 117 THR B O 1
ATOM 2779 N N . THR B 1 118 ? 0.567 -4.75 -2.055 1 98.56 118 THR B N 1
ATOM 2780 C CA . THR B 1 118 ? 1.878 -5.387 -2.104 1 98.56 118 THR B CA 1
ATOM 2781 C C . THR B 1 118 ? 2.889 -4.488 -2.812 1 98.56 118 THR B C 1
ATOM 2783 O O . THR B 1 118 ? 2.746 -3.266 -2.812 1 98.56 118 THR B O 1
ATOM 2786 N N . ILE B 1 119 ? 4.008 -5.008 -3.221 1 98.81 119 ILE B N 1
ATOM 2787 C CA . ILE B 1 119 ? 4.945 -4.336 -4.109 1 98.81 119 ILE B CA 1
ATOM 2788 C C . ILE B 1 119 ? 5.051 -5.098 -5.426 1 98.81 119 ILE B C 1
ATOM 2790 O O . ILE B 1 119 ? 4.715 -6.285 -5.492 1 98.81 119 ILE B O 1
ATOM 2794 N N . TYR B 1 120 ? 5.43 -4.344 -6.457 1 98.81 120 TYR B N 1
ATOM 2795 C CA . TYR B 1 120 ? 5.801 -5.012 -7.699 1 98.81 120 TYR B CA 1
ATOM 2796 C C . TYR B 1 120 ? 6.973 -5.961 -7.477 1 98.81 120 TYR B C 1
ATOM 2798 O O . TYR B 1 120 ? 7.996 -5.574 -6.91 1 98.81 120 TYR B O 1
ATOM 2806 N N . PRO B 1 121 ? 6.805 -7.227 -7.82 1 98.81 121 PRO B N 1
ATOM 2807 C CA . PRO B 1 121 ? 7.895 -8.164 -7.527 1 98.81 121 PRO B CA 1
ATOM 2808 C C . PRO B 1 121 ? 9.156 -7.879 -8.344 1 98.81 121 PRO B C 1
ATOM 2810 O O . PRO B 1 121 ? 9.078 -7.262 -9.406 1 98.81 121 PRO B O 1
ATOM 2813 N N . GLY B 1 122 ? 10.25 -8.219 -7.766 1 98.5 122 GLY B N 1
ATOM 2814 C CA . GLY B 1 122 ? 11.43 -8.383 -8.602 1 98.5 122 GLY B CA 1
ATOM 2815 C C . GLY B 1 122 ? 11.453 -9.703 -9.352 1 98.5 122 GLY B C 1
ATOM 2816 O O . GLY B 1 122 ? 10.438 -10.109 -9.93 1 98.5 122 GLY B O 1
ATOM 2817 N N . PHE B 1 123 ? 12.695 -10.25 -9.43 1 97.31 123 PHE B N 1
ATOM 2818 C CA . PHE B 1 123 ? 12.883 -11.531 -10.102 1 97.31 123 PHE B CA 1
ATOM 2819 C C . PHE B 1 123 ? 13.93 -12.367 -9.375 1 97.31 123 PHE B C 1
ATOM 2821 O O . PHE B 1 123 ? 14.672 -11.859 -8.531 1 97.31 123 PHE B O 1
ATOM 2828 N N . TYR B 1 124 ? 13.867 -13.625 -9.586 1 96.19 124 TYR B N 1
ATOM 2829 C CA . TYR B 1 124 ? 14.977 -14.508 -9.258 1 96.19 124 TYR B CA 1
ATOM 2830 C C . TYR B 1 124 ? 15.453 -15.266 -10.492 1 96.19 124 TYR B C 1
ATOM 2832 O O . TYR B 1 124 ? 14.758 -15.312 -11.508 1 96.19 124 TYR B O 1
ATOM 2840 N N . ALA B 1 125 ? 16.641 -15.75 -10.383 1 96.12 125 ALA B N 1
ATOM 2841 C CA . ALA B 1 125 ? 17.328 -16.297 -11.555 1 96.12 125 ALA B CA 1
ATOM 2842 C C . ALA B 1 125 ? 16.484 -17.359 -12.25 1 96.12 125 ALA B C 1
ATOM 2844 O O . ALA B 1 125 ? 15.914 -18.234 -11.594 1 96.12 125 ALA B O 1
ATOM 2845 N N . GLY B 1 126 ? 16.359 -17.219 -13.578 1 95.06 126 GLY B N 1
ATOM 2846 C CA . GLY B 1 126 ? 15.734 -18.234 -14.406 1 95.06 126 GLY B CA 1
ATOM 2847 C C . GLY B 1 126 ? 14.242 -18.016 -14.586 1 95.06 126 GLY B C 1
ATOM 2848 O O . GLY B 1 126 ? 13.555 -18.844 -15.18 1 95.06 126 GLY B O 1
ATOM 2849 N N . ARG B 1 127 ? 13.789 -16.922 -14.102 1 96.25 127 ARG B N 1
ATOM 2850 C CA . ARG B 1 127 ? 12.344 -16.719 -14.172 1 96.25 127 ARG B CA 1
ATOM 2851 C C . ARG B 1 127 ? 12.016 -15.281 -14.57 1 96.25 127 ARG B C 1
ATOM 2853 O O . ARG B 1 127 ? 12.797 -14.367 -14.297 1 96.25 127 ARG B O 1
ATOM 2860 N N . ALA B 1 128 ? 10.883 -15.117 -15.219 1 97.88 128 ALA B N 1
ATOM 2861 C CA . ALA B 1 128 ? 10.266 -13.805 -15.383 1 97.88 128 ALA B CA 1
ATOM 2862 C C . ALA B 1 128 ? 9.602 -13.336 -14.094 1 97.88 128 ALA B C 1
ATOM 2864 O O . ALA B 1 128 ? 9.367 -14.141 -13.188 1 97.88 128 ALA B O 1
ATOM 2865 N N . LEU B 1 129 ? 9.359 -12.016 -13.984 1 98.62 129 LEU B N 1
ATOM 2866 C CA . LEU B 1 129 ? 8.633 -11.461 -12.844 1 98.62 129 LEU B CA 1
ATOM 2867 C C . LEU B 1 129 ? 7.238 -12.078 -12.734 1 98.62 129 LEU B C 1
ATOM 2869 O O . LEU B 1 129 ? 6.523 -12.172 -13.734 1 98.62 129 LEU B O 1
ATOM 2873 N N . HIS B 1 130 ? 6.887 -12.531 -11.5 1 98.75 130 HIS B N 1
ATOM 2874 C CA . HIS B 1 130 ? 5.562 -13.117 -11.359 1 98.75 130 HIS B CA 1
ATOM 2875 C C . HIS B 1 130 ? 5.121 -13.148 -9.898 1 98.75 130 HIS B C 1
ATOM 2877 O O . HIS B 1 130 ? 5.93 -12.938 -9 1 98.75 130 HIS B O 1
ATOM 2883 N N . ILE B 1 131 ? 3.832 -13.312 -9.68 1 98.88 131 ILE B N 1
ATOM 2884 C CA . ILE B 1 131 ? 3.182 -13.57 -8.406 1 98.88 131 ILE B CA 1
ATOM 2885 C C . ILE B 1 131 ? 2.52 -14.945 -8.43 1 98.88 131 ILE B C 1
ATOM 2887 O O . ILE B 1 131 ? 1.785 -15.273 -9.367 1 98.88 131 ILE B O 1
ATOM 2891 N N . HIS B 1 132 ? 2.795 -15.742 -7.43 1 98.31 132 HIS B N 1
ATOM 2892 C CA . HIS B 1 132 ? 2.068 -17 -7.285 1 98.31 132 HIS B CA 1
ATOM 2893 C C . HIS B 1 132 ? 0.68 -16.766 -6.699 1 98.31 132 HIS B C 1
ATOM 2895 O O . HIS B 1 132 ? 0.487 -15.859 -5.891 1 98.31 132 HIS B O 1
ATOM 2901 N N . VAL B 1 133 ? -0.242 -17.656 -7.074 1 98.38 133 VAL B N 1
ATOM 2902 C CA . VAL B 1 133 ? -1.614 -17.547 -6.594 1 98.38 133 VAL B CA 1
ATOM 2903 C C . VAL B 1 133 ? -2.232 -18.938 -6.473 1 98.38 133 VAL B C 1
ATOM 2905 O O . VAL B 1 133 ? -1.994 -19.812 -7.316 1 98.38 133 VAL B O 1
ATOM 2908 N N . ALA B 1 134 ? -2.949 -19.156 -5.441 1 97.19 134 ALA B N 1
ATOM 2909 C CA . ALA B 1 134 ? -3.748 -20.359 -5.238 1 97.19 134 ALA B CA 1
ATOM 2910 C C . ALA B 1 134 ? -5.164 -20.016 -4.785 1 97.19 134 ALA B C 1
ATOM 2912 O O . ALA B 1 134 ? -5.355 -19.125 -3.963 1 97.19 134 ALA B O 1
ATOM 2913 N N . VAL B 1 135 ? -6.117 -20.688 -5.355 1 96.81 135 VAL B N 1
ATOM 2914 C CA . VAL B 1 135 ? -7.516 -20.484 -4.988 1 96.81 135 VAL B CA 1
ATOM 2915 C C . VAL B 1 135 ? -8.039 -21.734 -4.277 1 96.81 135 VAL B C 1
ATOM 2917 O O . VAL B 1 135 ? -8 -22.844 -4.832 1 96.81 135 VAL B O 1
ATOM 2920 N N . ARG B 1 136 ? -8.539 -21.516 -3.086 1 94.75 136 ARG B N 1
ATOM 2921 C CA . ARG B 1 136 ? -9.109 -22.578 -2.277 1 94.75 136 ARG B CA 1
ATOM 2922 C C . ARG B 1 136 ? -10.617 -22.391 -2.094 1 94.75 136 ARG B C 1
ATOM 2924 O O . ARG B 1 136 ? -11.07 -21.281 -1.826 1 94.75 136 ARG B O 1
ATOM 2931 N N . ILE B 1 137 ? -11.312 -23.406 -2.252 1 92.19 137 ILE B N 1
ATOM 2932 C CA . ILE B 1 137 ? -12.742 -23.375 -1.998 1 92.19 137 ILE B CA 1
ATOM 2933 C C . ILE B 1 137 ? -13.031 -23.828 -0.569 1 92.19 137 ILE B C 1
ATOM 2935 O O . ILE B 1 137 ? -12.672 -24.938 -0.185 1 92.19 137 ILE B O 1
ATOM 2939 N N . VAL B 1 138 ? -13.547 -22.906 0.175 1 86 138 VAL B N 1
ATOM 2940 C CA . VAL B 1 138 ? -13.781 -23.141 1.597 1 86 138 VAL B CA 1
ATOM 2941 C C . VAL B 1 138 ? -15.227 -23.578 1.815 1 86 138 VAL B C 1
ATOM 2943 O O . VAL B 1 138 ? -16.156 -22.953 1.314 1 86 138 VAL B O 1
ATOM 2946 N N . ALA B 1 139 ? -15.328 -24.891 2.229 1 75 139 ALA B N 1
ATOM 2947 C CA . ALA B 1 139 ? -16.641 -25.422 2.598 1 75 139 ALA B CA 1
ATOM 2948 C C . ALA B 1 139 ? -16.797 -25.484 4.113 1 75 139 ALA B C 1
ATOM 2950 O O . ALA B 1 139 ? -15.867 -25.891 4.82 1 75 139 ALA B O 1
ATOM 2951 N N . GLY B 1 140 ? -17.672 -24.859 4.617 1 66.81 140 GLY B N 1
ATOM 2952 C CA . GLY B 1 140 ? -18 -25.031 6.023 1 66.81 140 GLY B CA 1
ATOM 2953 C C . GLY B 1 140 ? -17.344 -23.984 6.914 1 66.81 140 GLY B C 1
ATOM 2954 O O . GLY B 1 140 ? -17.047 -22.891 6.465 1 66.81 140 GLY B O 1
ATOM 2955 N N . ASN B 1 141 ? -17.156 -24.312 8.352 1 61.5 141 ASN B N 1
ATOM 2956 C CA . ASN B 1 141 ? -16.797 -23.375 9.414 1 61.5 141 ASN B CA 1
ATOM 2957 C C . ASN B 1 141 ? -15.281 -23.281 9.586 1 61.5 141 ASN B C 1
ATOM 2959 O O . ASN B 1 141 ? -14.789 -22.453 10.344 1 61.5 141 ASN B O 1
ATOM 2963 N N . GLU B 1 142 ? -14.547 -24.234 9 1 60.91 142 GLU B N 1
ATOM 2964 C CA . GLU B 1 142 ? -13.117 -24.219 9.305 1 60.91 142 GLU B CA 1
ATOM 2965 C C . GLU B 1 142 ? -12.32 -23.531 8.195 1 60.91 142 GLU B C 1
ATOM 2967 O O . GLU B 1 142 ? -11.492 -24.172 7.535 1 60.91 142 GLU B O 1
ATOM 2972 N N . TYR B 1 143 ? -12.297 -22.203 8.109 1 62.75 143 TYR B N 1
ATOM 2973 C CA . TYR B 1 143 ? -11.906 -21.406 6.961 1 62.75 143 TYR B CA 1
ATOM 2974 C C . TYR B 1 143 ? -10.398 -21.469 6.727 1 62.75 143 TYR B C 1
ATOM 2976 O O . TYR B 1 143 ? -9.953 -21.766 5.617 1 62.75 143 TYR B O 1
ATOM 2984 N N . LEU B 1 144 ? -9.602 -21.422 7.805 1 62.5 144 LEU B N 1
ATOM 2985 C CA . LEU B 1 144 ? -8.156 -21.328 7.625 1 62.5 144 LEU B CA 1
ATOM 2986 C C . LEU B 1 144 ? -7.535 -22.719 7.527 1 62.5 144 LEU B C 1
ATOM 2988 O O . LEU B 1 144 ? -6.379 -22.859 7.129 1 62.5 144 LEU B O 1
ATOM 2992 N N . GLU B 1 145 ? -8.406 -23.672 7.68 1 68.25 1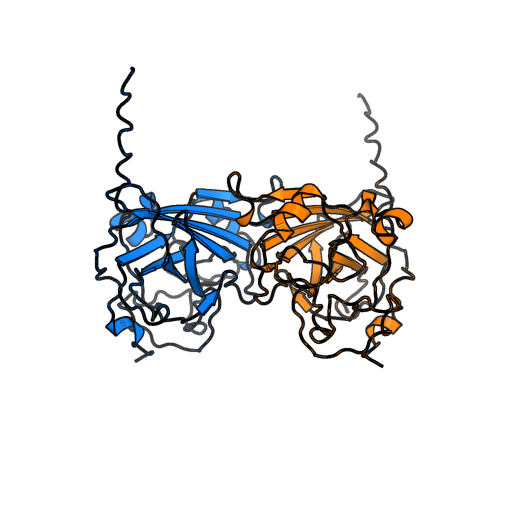45 GLU B N 1
ATOM 2993 C CA . GLU B 1 145 ? -7.879 -25.031 7.648 1 68.25 145 GLU B CA 1
ATOM 2994 C C . GLU B 1 145 ? -8.211 -25.719 6.324 1 68.25 145 GLU B C 1
ATOM 2996 O O . GLU B 1 145 ? -7.836 -26.875 6.105 1 68.25 145 GLU B O 1
ATOM 3001 N N . GLU B 1 146 ? -8.734 -24.891 5.52 1 74.25 146 GLU B N 1
ATOM 3002 C CA . GLU B 1 146 ? -9.117 -25.484 4.246 1 74.25 146 GLU B CA 1
ATOM 3003 C C . GLU B 1 146 ? -7.895 -25.828 3.402 1 74.25 146 GLU B C 1
ATOM 3005 O O . GLU B 1 146 ? -7.039 -24.969 3.158 1 74.25 146 GLU B O 1
ATOM 3010 N N . ARG B 1 147 ? -7.883 -27.047 2.916 1 79.69 147 ARG B N 1
ATOM 3011 C CA . ARG B 1 147 ? -6.723 -27.531 2.176 1 79.69 147 ARG B CA 1
ATOM 3012 C C . ARG B 1 147 ? -7.105 -27.938 0.753 1 79.69 147 ARG B C 1
ATOM 3014 O O . ARG B 1 147 ? -6.273 -28.438 -0.003 1 79.69 147 ARG B O 1
ATOM 3021 N N . ASN B 1 148 ? -8.344 -27.703 0.424 1 85 148 ASN B N 1
ATOM 3022 C CA . ASN B 1 148 ? -8.758 -27.969 -0.947 1 85 148 ASN B CA 1
ATOM 3023 C C . ASN B 1 148 ? -8.383 -26.828 -1.885 1 85 148 ASN B C 1
ATOM 3025 O O . ASN B 1 148 ? -9.055 -25.797 -1.916 1 85 148 ASN B O 1
ATOM 3029 N N . VAL B 1 149 ? -7.344 -27.047 -2.65 1 94.44 149 VAL B N 1
ATOM 3030 C CA . VAL B 1 149 ? -6.906 -26.062 -3.643 1 94.44 149 VAL B CA 1
ATOM 3031 C C . VAL B 1 149 ? -7.531 -26.391 -4.996 1 94.44 149 VAL B C 1
ATOM 3033 O O . VAL B 1 149 ? -7.238 -27.422 -5.594 1 94.44 149 VAL B O 1
ATOM 3036 N N . ALA B 1 150 ? -8.352 -25.5 -5.434 1 95.69 150 ALA B N 1
ATOM 3037 C CA . ALA B 1 150 ? -9.055 -25.703 -6.699 1 95.69 150 ALA B CA 1
ATOM 3038 C C . ALA B 1 150 ? -8.18 -25.328 -7.887 1 95.69 150 ALA B C 1
ATOM 3040 O O . ALA B 1 150 ? -8.289 -25.922 -8.961 1 95.69 150 ALA B O 1
ATOM 3041 N N . TRP B 1 151 ? -7.34 -24.375 -7.699 1 97 151 TRP B N 1
ATOM 3042 C CA . TRP B 1 151 ? -6.59 -23.812 -8.828 1 97 151 TRP B CA 1
ATOM 3043 C C . TRP B 1 151 ? -5.305 -23.156 -8.344 1 97 151 TRP B C 1
ATOM 3045 O O . TRP B 1 151 ? -5.297 -22.453 -7.328 1 97 151 TRP B O 1
ATOM 3055 N N . VAL B 1 152 ? -4.176 -23.406 -9.031 1 97.38 152 VAL B N 1
ATOM 3056 C CA . VAL B 1 152 ? -2.875 -22.797 -8.773 1 97.38 152 VAL B CA 1
ATOM 3057 C C . VAL B 1 152 ? -2.35 -22.141 -10.055 1 97.38 152 VAL B C 1
ATOM 3059 O O . VAL B 1 152 ? -2.357 -22.75 -11.125 1 97.38 152 VAL B O 1
ATOM 3062 N N . GLY B 1 153 ? -1.959 -20.891 -9.938 1 97.69 153 GLY B N 1
ATOM 3063 C CA . GLY B 1 153 ? -1.418 -20.203 -11.094 1 97.69 153 GLY B CA 1
ATOM 3064 C C . GLY B 1 153 ? -0.279 -19.266 -10.742 1 97.69 153 GLY B C 1
ATOM 3065 O O . GLY B 1 153 ? 0.226 -19.281 -9.617 1 97.69 153 GLY B O 1
ATOM 3066 N N . GLN B 1 154 ? 0.243 -18.625 -11.758 1 98.25 154 GLN B N 1
ATOM 3067 C CA . GLN B 1 154 ? 1.207 -17.531 -11.68 1 98.25 154 GLN B CA 1
ATOM 3068 C C . GLN B 1 154 ? 0.727 -16.312 -12.477 1 98.25 154 GLN B C 1
ATOM 3070 O O . GLN B 1 154 ? 0.251 -16.453 -13.602 1 98.25 154 GLN B O 1
ATOM 3075 N N . LEU B 1 155 ? 0.769 -15.195 -11.828 1 98.81 155 LEU B N 1
ATOM 3076 C CA . LEU B 1 155 ? 0.417 -13.945 -12.484 1 98.81 155 LEU B CA 1
ATOM 3077 C C . LEU B 1 155 ? 1.657 -13.258 -13.055 1 98.81 155 LEU B C 1
ATOM 3079 O O . LEU B 1 155 ? 2.602 -12.961 -12.312 1 98.81 155 LEU B O 1
ATOM 3083 N N . TYR B 1 156 ? 1.598 -13.016 -14.352 1 98.88 156 TYR B N 1
ATOM 3084 C CA . TYR B 1 156 ? 2.717 -12.359 -15.023 1 98.88 156 TYR B CA 1
ATOM 3085 C C . TYR B 1 156 ? 2.406 -10.891 -15.289 1 98.88 156 TYR B C 1
ATOM 3087 O O . TYR B 1 156 ? 1.294 -10.43 -15.031 1 98.88 156 TYR B O 1
ATOM 3095 N N . PHE B 1 157 ? 3.428 -10.203 -15.789 1 98.88 157 PHE B N 1
ATOM 3096 C CA . PHE B 1 157 ? 3.332 -8.758 -15.953 1 98.88 157 PHE B CA 1
ATOM 3097 C C . PHE B 1 157 ? 3.678 -8.344 -17.375 1 98.88 157 PHE B C 1
ATOM 3099 O O . PHE B 1 157 ? 4.477 -9.008 -18.047 1 98.88 157 PHE B O 1
ATOM 3106 N N . PRO B 1 158 ? 3.057 -7.242 -17.859 1 98.5 158 PRO B N 1
ATOM 3107 C CA . PRO B 1 158 ? 3.486 -6.727 -19.172 1 98.5 158 PRO B CA 1
ATOM 3108 C C . PRO B 1 158 ? 4.965 -6.34 -19.188 1 98.5 158 PRO B C 1
ATOM 3110 O O . PRO B 1 158 ? 5.449 -5.691 -18.266 1 98.5 158 PRO B O 1
ATOM 3113 N N . GLU B 1 159 ? 5.59 -6.68 -20.266 1 97.81 159 GLU B N 1
ATOM 3114 C CA . GLU B 1 159 ? 7.035 -6.516 -20.391 1 97.81 159 GLU B CA 1
ATOM 3115 C C . GLU B 1 159 ? 7.438 -5.051 -20.219 1 97.81 159 GLU B C 1
ATOM 3117 O O . GLU B 1 159 ? 8.43 -4.746 -19.562 1 97.81 159 GLU B O 1
ATOM 3122 N N . VAL B 1 160 ? 6.73 -4.199 -20.859 1 96.44 160 VAL B N 1
ATOM 3123 C CA . VAL B 1 160 ? 7.09 -2.785 -20.859 1 96.44 160 VAL B CA 1
ATOM 3124 C C . VAL B 1 160 ? 7.07 -2.242 -19.438 1 96.44 160 VAL B C 1
ATOM 3126 O O . VAL B 1 160 ? 7.961 -1.487 -19.031 1 96.44 160 VAL B O 1
ATOM 3129 N N . ILE B 1 161 ? 6.141 -2.627 -18.672 1 97.06 161 ILE B N 1
ATOM 3130 C CA . ILE B 1 161 ? 6.031 -2.176 -17.297 1 97.06 161 ILE B CA 1
ATOM 3131 C C . ILE B 1 161 ? 7.152 -2.793 -16.453 1 97.06 161 ILE B C 1
ATOM 3133 O O . ILE B 1 161 ? 7.805 -2.098 -15.672 1 97.06 161 ILE B O 1
ATOM 3137 N N . SER B 1 162 ? 7.379 -4.07 -16.625 1 97.69 162 SER B N 1
ATOM 3138 C CA . SER B 1 162 ? 8.422 -4.758 -15.867 1 97.69 162 SER B CA 1
ATOM 3139 C C . SER B 1 162 ? 9.781 -4.105 -16.078 1 97.69 162 SER B C 1
ATOM 3141 O O . SER B 1 162 ? 10.555 -3.941 -15.141 1 97.69 162 SER B O 1
ATOM 3143 N N . ARG B 1 163 ? 10.039 -3.74 -17.312 1 95.44 163 ARG B N 1
ATOM 3144 C CA . ARG B 1 163 ? 11.305 -3.076 -17.609 1 95.44 163 ARG B CA 1
ATOM 3145 C C . ARG B 1 163 ? 11.422 -1.753 -16.859 1 95.44 163 ARG B C 1
ATOM 3147 O O . ARG B 1 163 ? 12.484 -1.428 -16.328 1 95.44 163 ARG B O 1
ATOM 3154 N N . SER B 1 164 ? 10.375 -1.011 -16.875 1 94.75 164 SER B N 1
ATOM 3155 C CA . SER B 1 164 ? 10.367 0.257 -16.156 1 94.75 164 SER B CA 1
ATOM 3156 C C . SER B 1 164 ? 10.594 0.043 -14.664 1 94.75 164 SER B C 1
ATOM 3158 O O . SER B 1 164 ? 11.359 0.773 -14.039 1 94.75 164 SER B O 1
ATOM 3160 N N . VAL B 1 165 ? 9.945 -0.935 -14.094 1 97.44 165 VAL B N 1
ATOM 3161 C CA . VAL B 1 165 ? 10.031 -1.235 -12.672 1 97.44 165 VAL B CA 1
ATOM 3162 C C . VAL B 1 165 ? 11.461 -1.634 -12.305 1 97.44 165 VAL B C 1
ATOM 3164 O O . VAL B 1 165 ? 12.008 -1.166 -11.305 1 97.44 165 VAL B O 1
ATOM 3167 N N . LEU B 1 166 ? 12.086 -2.432 -13.109 1 96.88 166 LEU B N 1
ATOM 3168 C CA . LEU B 1 166 ? 13.398 -2.986 -12.812 1 96.88 166 LEU B CA 1
ATOM 3169 C C . LEU B 1 166 ? 14.477 -1.907 -12.883 1 96.88 166 LEU B C 1
ATOM 3171 O O . LEU B 1 166 ? 15.594 -2.111 -12.414 1 96.88 166 LEU B O 1
ATOM 3175 N N . ASN B 1 167 ? 14.141 -0.742 -13.391 1 94.5 167 ASN B N 1
ATOM 3176 C CA . ASN B 1 167 ? 15.062 0.385 -13.43 1 94.5 167 ASN B CA 1
ATOM 3177 C C . ASN B 1 167 ? 15.016 1.194 -12.133 1 94.5 167 ASN B C 1
ATOM 3179 O O . ASN B 1 167 ? 15.867 2.055 -11.906 1 94.5 167 ASN B O 1
ATOM 3183 N N . ALA B 1 168 ? 14.055 0.951 -11.32 1 95.38 168 ALA B N 1
ATOM 3184 C CA . ALA B 1 168 ? 13.938 1.679 -10.062 1 95.38 168 ALA B CA 1
ATOM 3185 C C . ALA B 1 168 ? 15.031 1.254 -9.078 1 95.38 168 ALA B C 1
ATOM 3187 O O . ALA B 1 168 ? 15.516 0.12 -9.133 1 95.38 168 ALA B O 1
ATOM 3188 N N . LYS B 1 169 ? 15.375 2.135 -8.148 1 93.62 169 LYS B N 1
ATOM 3189 C CA . LYS B 1 169 ? 16.5 1.971 -7.223 1 93.62 169 LYS B CA 1
ATOM 3190 C C . LYS B 1 169 ? 16.359 0.68 -6.422 1 93.62 169 LYS B C 1
ATOM 3192 O O . LYS B 1 169 ? 17.344 -0.058 -6.254 1 93.62 169 LYS B O 1
ATOM 3197 N N . ALA B 1 170 ? 15.172 0.352 -5.949 1 96.19 170 ALA B N 1
ATOM 3198 C CA . ALA B 1 170 ? 14.953 -0.786 -5.059 1 96.19 170 ALA B CA 1
ATOM 3199 C C . ALA B 1 170 ? 15.234 -2.104 -5.773 1 96.19 170 ALA B C 1
ATOM 3201 O O . ALA B 1 170 ? 15.406 -3.143 -5.133 1 96.19 170 ALA B O 1
ATOM 3202 N N . TYR B 1 171 ? 15.312 -2.127 -7.074 1 97.69 171 TYR B N 1
ATOM 3203 C CA . TYR B 1 171 ? 15.375 -3.359 -7.852 1 97.69 171 TYR B CA 1
ATOM 3204 C C . TYR B 1 171 ? 16.766 -3.564 -8.438 1 97.69 171 TYR B C 1
ATOM 3206 O O . TYR B 1 171 ? 17.031 -4.594 -9.062 1 97.69 171 TYR B O 1
ATOM 3214 N N . ARG B 1 172 ? 17.625 -2.664 -8.203 1 94.62 172 ARG B N 1
ATOM 3215 C CA . ARG B 1 172 ? 18.953 -2.678 -8.805 1 94.62 172 ARG B CA 1
ATOM 3216 C C . ARG B 1 172 ? 19.922 -3.49 -7.961 1 94.62 172 ARG B C 1
ATOM 3218 O O . ARG B 1 172 ? 19.594 -3.924 -6.859 1 94.62 172 ARG B O 1
ATOM 3225 N N . GLY B 1 173 ? 21.125 -3.73 -8.57 1 93.81 173 GLY B N 1
ATOM 3226 C CA . GLY B 1 173 ? 22.188 -4.387 -7.836 1 93.81 173 GLY B CA 1
ATOM 3227 C C . GLY B 1 173 ? 22.125 -5.902 -7.91 1 93.81 173 GLY B C 1
ATOM 3228 O O . GLY B 1 173 ? 22.594 -6.594 -7.008 1 93.81 173 GLY B O 1
ATOM 3229 N N . ARG B 1 174 ? 21.578 -6.402 -8.977 1 96.12 174 ARG B N 1
ATOM 3230 C CA . ARG B 1 174 ? 21.469 -7.84 -9.195 1 96.12 174 ARG B CA 1
ATOM 3231 C C . ARG B 1 174 ? 22.641 -8.367 -10.016 1 96.12 174 ARG B C 1
ATOM 3233 O O . ARG B 1 174 ? 23.156 -7.672 -10.891 1 96.12 174 ARG B O 1
ATOM 3240 N N . ALA B 1 175 ? 22.953 -9.609 -9.664 1 96.12 175 ALA B N 1
ATOM 3241 C CA . ALA B 1 175 ? 24.062 -10.234 -10.383 1 96.12 175 ALA B CA 1
ATOM 3242 C C . ALA B 1 175 ? 23.562 -11.062 -11.562 1 96.12 175 ALA B C 1
ATOM 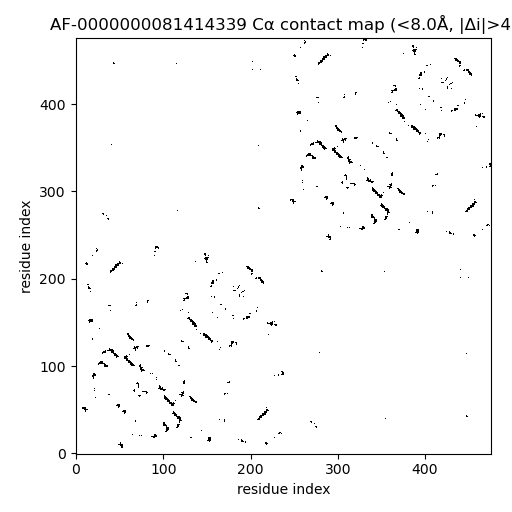3244 O O . ALA B 1 175 ? 24.359 -11.57 -12.359 1 96.12 175 ALA B O 1
ATOM 3245 N N . SER B 1 176 ? 22.297 -11.281 -11.672 1 95.69 176 SER B N 1
ATOM 3246 C CA . SER B 1 176 ? 21.672 -11.992 -12.781 1 95.69 176 SER B CA 1
ATOM 3247 C C . SER B 1 176 ? 20.688 -11.102 -13.531 1 95.69 176 SER B C 1
ATOM 3249 O O . SER B 1 176 ? 20.344 -10.008 -13.055 1 95.69 176 SER B O 1
ATOM 3251 N N . THR B 1 177 ? 20.328 -11.555 -14.703 1 94.69 177 THR B N 1
ATOM 3252 C CA . THR B 1 177 ? 19.375 -10.812 -15.523 1 94.69 177 THR B CA 1
ATOM 3253 C C . THR B 1 177 ? 18 -11.492 -15.516 1 94.69 177 THR B C 1
ATOM 3255 O O . THR B 1 177 ? 17.922 -12.727 -15.555 1 94.69 177 THR B O 1
ATOM 3258 N N . PRO B 1 178 ? 17 -10.656 -15.43 1 95.44 178 PRO B N 1
ATOM 3259 C CA . PRO B 1 178 ? 15.656 -11.258 -15.508 1 95.44 178 PRO B CA 1
ATOM 3260 C C . PRO B 1 178 ? 15.359 -11.859 -16.875 1 95.44 178 PRO B C 1
ATOM 3262 O O . PRO B 1 178 ? 15.82 -11.336 -17.891 1 95.44 178 PRO B O 1
ATOM 3265 N N . LEU B 1 179 ? 14.602 -12.953 -16.891 1 97.12 179 LEU B N 1
ATOM 3266 C CA . LEU B 1 179 ? 14.008 -13.391 -18.156 1 97.12 179 LEU B CA 1
ATOM 3267 C C . LEU B 1 179 ? 12.797 -12.539 -18.516 1 97.12 179 LEU B C 1
ATOM 3269 O O . LEU B 1 179 ? 12.016 -12.164 -17.625 1 97.12 179 LEU B O 1
ATOM 3273 N N . ASN B 1 180 ? 12.695 -12.219 -19.781 1 97.75 180 ASN B N 1
ATOM 3274 C CA . ASN B 1 180 ? 11.391 -11.719 -20.188 1 97.75 180 ASN B CA 1
ATOM 3275 C C . ASN B 1 180 ? 10.359 -12.844 -20.266 1 97.75 180 ASN B C 1
ATOM 3277 O O . ASN B 1 180 ? 10.711 -14.023 -20.172 1 97.75 180 ASN B O 1
ATOM 3281 N N . ASN B 1 181 ? 9.133 -12.477 -20.453 1 98.5 181 ASN B N 1
ATOM 3282 C CA . ASN B 1 181 ? 8.062 -13.469 -20.5 1 98.5 181 ASN B CA 1
ATOM 3283 C C . ASN B 1 181 ? 8.328 -14.539 -21.547 1 98.5 181 ASN B C 1
ATOM 3285 O O . ASN B 1 181 ? 8.234 -15.734 -21.266 1 98.5 181 ASN B O 1
ATOM 3289 N N . ALA B 1 182 ? 8.75 -14.203 -22.703 1 98 182 ALA B N 1
ATOM 3290 C CA . ALA B 1 182 ? 8.938 -15.125 -23.828 1 98 182 ALA B CA 1
ATOM 3291 C C . ALA B 1 182 ? 10.117 -16.062 -23.562 1 98 182 ALA B C 1
ATOM 3293 O O . ALA B 1 182 ? 10.219 -17.125 -24.172 1 98 182 ALA B O 1
ATOM 3294 N N . GLU B 1 183 ? 10.984 -15.695 -22.719 1 98 183 GLU B N 1
ATOM 3295 C CA . GLU B 1 183 ? 12.164 -16.5 -22.391 1 98 183 GLU B CA 1
ATOM 3296 C C . GLU B 1 183 ? 11.867 -17.469 -21.25 1 98 183 GLU B C 1
ATOM 3298 O O . GLU B 1 183 ? 12.641 -18.391 -21 1 98 183 GLU B O 1
ATOM 3303 N N . ASP B 1 184 ? 10.859 -17.219 -20.5 1 97.31 184 ASP B N 1
ATOM 3304 C CA . ASP B 1 184 ? 10.477 -18.062 -19.375 1 97.31 184 ASP B CA 1
ATOM 3305 C C . ASP B 1 184 ? 9.688 -19.281 -19.844 1 97.31 184 ASP B C 1
ATOM 3307 O O . ASP B 1 184 ? 8.586 -19.141 -20.391 1 97.31 184 ASP B O 1
ATOM 3311 N N . SER B 1 185 ? 10.164 -20.484 -19.625 1 96.06 185 SER B N 1
ATOM 3312 C CA . SER B 1 185 ? 9.562 -21.719 -20.141 1 96.06 185 SER B CA 1
ATOM 3313 C C . SER B 1 185 ? 8.195 -21.969 -19.531 1 96.06 185 SER B C 1
ATOM 3315 O O . SER B 1 185 ? 7.297 -22.5 -20.188 1 96.06 185 SER B O 1
ATOM 3317 N N . PHE B 1 186 ? 8.016 -21.609 -18.25 1 95.75 186 PHE B N 1
ATOM 3318 C CA . PHE B 1 186 ? 6.707 -21.781 -17.625 1 95.75 186 PHE B CA 1
ATOM 3319 C C . PHE B 1 186 ? 5.676 -20.859 -18.266 1 95.75 186 PHE B C 1
ATOM 3321 O O . PHE B 1 186 ? 4.531 -21.25 -18.484 1 95.75 186 PHE B O 1
ATOM 3328 N N . TYR B 1 187 ? 6.066 -19.625 -18.547 1 97.69 187 TYR B N 1
ATOM 3329 C CA . TYR B 1 187 ? 5.188 -18.703 -19.25 1 97.69 187 TYR B CA 1
ATOM 3330 C C . TYR B 1 187 ? 4.781 -19.266 -20.609 1 97.69 187 TYR B C 1
ATOM 3332 O O . TYR B 1 187 ? 3.598 -19.297 -20.953 1 97.69 187 TYR B O 1
ATOM 3340 N N . THR B 1 188 ? 5.766 -19.75 -21.375 1 97.88 188 THR B N 1
ATOM 3341 C CA . THR B 1 188 ? 5.523 -20.141 -22.75 1 97.88 188 THR B CA 1
ATOM 3342 C C . THR B 1 188 ? 4.77 -21.469 -22.812 1 97.88 188 THR B C 1
ATOM 3344 O O . THR B 1 188 ? 3.941 -21.688 -23.703 1 97.88 188 THR B O 1
ATOM 3347 N N . GLU B 1 189 ? 4.957 -22.328 -21.828 1 97.38 189 GLU B N 1
ATOM 3348 C CA . GLU B 1 189 ? 4.465 -23.703 -21.953 1 97.38 189 GLU B CA 1
ATOM 3349 C C . GLU B 1 189 ? 3.18 -23.891 -21.141 1 97.38 189 GLU B C 1
ATOM 3351 O O . GLU B 1 189 ? 2.441 -24.859 -21.359 1 97.38 189 GLU B O 1
ATOM 3356 N N . MET B 1 190 ? 2.947 -23 -20.234 1 96.62 190 MET B N 1
ATOM 3357 C CA . MET B 1 190 ? 1.823 -23.266 -19.344 1 96.62 190 MET B CA 1
ATOM 3358 C C . MET B 1 190 ? 0.794 -22.141 -19.422 1 96.62 190 MET B C 1
ATOM 3360 O O . MET B 1 190 ? 0.153 -21.812 -18.422 1 96.62 190 MET B O 1
ATOM 3364 N N . GLY B 1 191 ? 0.742 -21.484 -20.547 1 96.19 191 GLY B N 1
ATOM 3365 C CA . GLY B 1 191 ? -0.333 -20.531 -20.797 1 96.19 191 GLY B CA 1
ATOM 3366 C C . GLY B 1 191 ? -0.134 -19.203 -20.078 1 96.19 191 GLY B C 1
ATOM 3367 O O . GLY B 1 191 ? -1.097 -18.609 -19.594 1 96.19 191 GLY B O 1
ATOM 3368 N N . GLY B 1 192 ? 1.101 -18.734 -19.953 1 96.88 192 GLY B N 1
ATOM 3369 C CA . GLY B 1 192 ? 1.43 -17.516 -19.25 1 96.88 192 GLY B CA 1
ATOM 3370 C C . GLY B 1 192 ? 0.744 -16.297 -19.828 1 96.88 192 GLY B C 1
ATOM 3371 O O . GLY B 1 192 ? 0.472 -15.32 -19.109 1 96.88 192 GLY B O 1
ATOM 3372 N N . GLU B 1 193 ? 0.395 -16.281 -21.078 1 96.56 193 GLU B N 1
ATOM 3373 C CA . GLU B 1 193 ? -0.256 -15.148 -21.734 1 96.56 193 GLU B CA 1
ATOM 3374 C C . GLU B 1 193 ? -1.633 -14.883 -21.141 1 96.56 193 GLU B C 1
ATOM 3376 O O . GLU B 1 193 ? -1.991 -13.734 -20.875 1 96.56 193 GLU B O 1
ATOM 3381 N N . ASP B 1 194 ? -2.35 -15.953 -20.859 1 95.69 194 ASP B N 1
ATOM 3382 C CA . ASP B 1 194 ? -3.699 -15.844 -20.312 1 95.69 194 ASP B CA 1
ATOM 3383 C C . ASP B 1 194 ? -3.664 -15.5 -18.828 1 95.69 194 ASP B C 1
ATOM 3385 O O . ASP B 1 194 ? -4.699 -15.211 -18.219 1 95.69 194 ASP B O 1
ATOM 3389 N N . SER B 1 195 ? -2.488 -15.508 -18.25 1 96.69 195 SER B N 1
ATOM 3390 C CA . SER B 1 195 ? -2.309 -15.203 -16.828 1 96.69 195 SER B CA 1
ATOM 3391 C C . SER B 1 195 ? -1.53 -13.906 -16.641 1 96.69 195 SER B C 1
ATOM 3393 O O . SER B 1 195 ? -0.948 -13.68 -15.57 1 96.69 195 SER B O 1
ATOM 3395 N N . THR B 1 196 ? -1.479 -13.125 -17.672 1 98.62 196 THR B N 1
ATOM 3396 C CA . THR B 1 196 ? -0.793 -11.844 -17.594 1 98.62 196 THR B CA 1
ATOM 3397 C C . THR B 1 196 ? -1.748 -10.75 -17.125 1 98.62 196 THR B C 1
ATOM 3399 O O . THR B 1 196 ? -2.824 -10.57 -17.688 1 98.62 196 THR B O 1
ATOM 3402 N N . LEU B 1 197 ? -1.354 -10.055 -16.125 1 98.62 197 LEU B N 1
ATOM 3403 C CA . LEU B 1 197 ? -2.143 -8.977 -15.539 1 98.62 197 LEU B CA 1
ATOM 3404 C C . LEU B 1 197 ? -2.291 -7.816 -16.516 1 98.62 197 LEU B C 1
ATOM 3406 O O . LEU B 1 197 ? -1.395 -7.559 -17.328 1 98.62 197 LEU B O 1
ATOM 3410 N N . THR B 1 198 ? -3.475 -7.207 -16.453 1 97.62 198 THR B N 1
ATOM 3411 C CA . THR B 1 198 ? -3.543 -5.82 -16.906 1 97.62 198 THR B CA 1
ATOM 3412 C C . THR B 1 198 ? -2.984 -4.883 -15.836 1 97.62 198 THR B C 1
ATOM 3414 O O . THR B 1 198 ? -3.412 -4.926 -14.68 1 97.62 198 THR B O 1
ATOM 3417 N N . VAL B 1 199 ? -1.966 -4.086 -16.234 1 97.31 199 VAL B N 1
ATOM 3418 C CA . VAL B 1 199 ? -1.295 -3.227 -15.258 1 97.31 199 VAL B CA 1
ATOM 3419 C C . VAL B 1 199 ? -1.216 -1.801 -15.805 1 97.31 199 VAL B C 1
ATOM 3421 O O . VAL B 1 199 ? -0.922 -1.594 -16.984 1 97.31 199 VAL B O 1
ATOM 3424 N N . TRP B 1 200 ? -1.477 -0.815 -14.984 1 93.56 200 TRP B N 1
ATOM 3425 C CA . TRP B 1 200 ? -1.217 0.563 -15.383 1 93.56 200 TRP B CA 1
ATOM 3426 C C . TRP B 1 200 ? -0.64 1.369 -14.227 1 93.56 200 TRP B C 1
ATOM 3428 O O . TRP B 1 200 ? -0.922 1.082 -13.062 1 93.56 200 TRP B O 1
ATOM 3438 N N . PRO B 1 201 ? 0.173 2.32 -14.586 1 95.12 201 PRO B N 1
ATOM 3439 C CA . PRO B 1 201 ? 0.675 3.234 -13.555 1 95.12 201 PRO B CA 1
ATOM 3440 C C . PRO B 1 201 ? -0.429 4.086 -12.93 1 95.12 201 PRO B C 1
ATOM 3442 O O . PRO B 1 201 ? -1.364 4.496 -13.625 1 95.12 201 PRO B O 1
ATOM 3445 N N . ILE B 1 202 ? -0.375 4.266 -11.648 1 94.06 202 ILE B N 1
ATOM 3446 C CA . ILE B 1 202 ? -1.409 5.008 -10.938 1 94.06 202 ILE B CA 1
ATOM 3447 C C . ILE B 1 202 ? -1.241 6.504 -11.188 1 94.06 202 ILE B C 1
ATOM 3449 O O . ILE B 1 202 ? -2.217 7.207 -11.461 1 94.06 202 ILE B O 1
ATOM 3453 N N . GLY B 1 203 ? -0.037 7.039 -11.031 1 87.06 203 GLY B N 1
ATOM 3454 C CA . GLY B 1 203 ? 0.183 8.43 -11.391 1 87.06 203 GLY B CA 1
ATOM 3455 C C . GLY B 1 203 ? 0.373 8.641 -12.883 1 87.06 203 GLY B C 1
ATOM 3456 O O . GLY B 1 203 ? 0.983 7.805 -13.555 1 87.06 203 GLY B O 1
ATOM 3457 N N . ARG B 1 204 ? -0.285 9.664 -13.484 1 78.75 204 ARG B N 1
ATOM 3458 C CA . ARG B 1 204 ? -0.193 9.93 -14.914 1 78.75 204 ARG B CA 1
ATOM 3459 C C . ARG B 1 204 ? 1.202 10.422 -15.297 1 78.75 204 ARG B C 1
ATOM 3461 O O . ARG B 1 204 ? 1.668 10.18 -16.406 1 78.75 204 ARG B O 1
ATOM 3468 N N . ASP B 1 205 ? 1.849 10.93 -14.281 1 85.06 205 ASP B N 1
ATOM 3469 C CA . ASP B 1 205 ? 3.08 11.609 -14.664 1 85.06 205 ASP B CA 1
ATOM 3470 C C . ASP B 1 205 ? 4.309 10.867 -14.141 1 85.06 205 ASP B C 1
ATOM 3472 O O . ASP B 1 205 ? 5.441 11.297 -14.375 1 85.06 205 ASP B O 1
ATOM 3476 N N . SER B 1 206 ? 4.09 9.805 -13.438 1 87.31 206 SER B N 1
ATOM 3477 C CA . SER B 1 206 ? 5.246 9.102 -12.883 1 87.31 206 SER B CA 1
ATOM 3478 C C . SER B 1 206 ? 4.91 7.645 -12.57 1 87.31 206 SER B C 1
ATOM 3480 O O . SER B 1 206 ? 3.938 7.363 -11.867 1 87.31 206 SER B O 1
ATOM 3482 N N . HIS B 1 207 ? 5.781 6.797 -13.023 1 89.88 207 HIS B N 1
ATOM 3483 C CA . HIS B 1 207 ? 5.605 5.379 -12.727 1 89.88 207 HIS B CA 1
ATOM 3484 C C . HIS B 1 207 ? 6 5.066 -11.281 1 89.88 207 HIS B C 1
ATOM 3486 O O . HIS B 1 207 ? 5.66 4.004 -10.758 1 89.88 207 HIS B O 1
ATOM 3492 N N . GLU B 1 208 ? 6.633 6.031 -10.633 1 93.88 208 GLU B N 1
ATOM 3493 C CA . GLU B 1 208 ? 7.129 5.793 -9.281 1 93.88 208 GLU B CA 1
ATOM 3494 C C . GLU B 1 208 ? 6.008 5.902 -8.258 1 93.88 208 GLU B C 1
ATOM 3496 O O . GLU B 1 208 ? 6.184 5.527 -7.094 1 93.88 208 GLU B O 1
ATOM 3501 N N . ASP B 1 209 ? 4.816 6.379 -8.711 1 96.44 209 ASP B N 1
ATOM 3502 C CA . ASP B 1 209 ? 3.689 6.512 -7.789 1 96.44 209 ASP B CA 1
ATOM 3503 C C . ASP B 1 209 ? 3.084 5.148 -7.465 1 96.44 209 ASP B C 1
ATOM 3505 O O . ASP B 1 209 ? 2.326 5.012 -6.5 1 96.44 209 ASP B O 1
ATOM 3509 N N . GLY B 1 210 ? 3.359 4.168 -8.258 1 97.19 210 GLY B N 1
ATOM 3510 C CA . GLY B 1 210 ? 2.848 2.822 -8.039 1 97.19 210 GLY B CA 1
ATOM 3511 C C . GLY B 1 210 ? 1.987 2.318 -9.18 1 97.19 210 GLY B C 1
ATOM 3512 O O . GLY B 1 210 ? 1.851 2.99 -10.203 1 97.19 210 GLY B O 1
ATOM 3513 N N . TYR B 1 211 ? 1.485 1.136 -9.016 1 97.94 211 TYR B N 1
ATOM 3514 C CA . TYR B 1 211 ? 0.758 0.475 -10.094 1 97.94 211 TYR B CA 1
ATOM 3515 C C . TYR B 1 211 ? -0.529 -0.156 -9.578 1 97.94 211 TYR B C 1
ATOM 3517 O O . TYR B 1 211 ? -0.629 -0.499 -8.398 1 97.94 211 TYR B O 1
ATOM 3525 N N . PHE B 1 212 ? -1.502 -0.228 -10.5 1 97.31 212 PHE B N 1
ATOM 3526 C CA . PHE B 1 212 ? -2.695 -1.038 -10.297 1 97.31 212 PHE B CA 1
ATOM 3527 C C . PHE B 1 212 ? -2.729 -2.209 -11.273 1 97.31 212 PHE B C 1
ATOM 3529 O O . PHE B 1 212 ? -2.518 -2.029 -12.469 1 97.31 212 PHE B O 1
ATOM 3536 N N . GLY B 1 213 ? -2.848 -3.395 -10.734 1 98 213 GLY B N 1
ATOM 3537 C CA . GLY B 1 213 ? -2.982 -4.594 -11.547 1 98 213 GLY B CA 1
ATOM 3538 C C . GLY B 1 213 ? -4.266 -5.359 -11.273 1 98 213 GLY B C 1
ATOM 3539 O O . GLY B 1 213 ? -4.73 -5.41 -10.133 1 98 213 GLY B O 1
ATOM 3540 N N . HIS B 1 214 ? -4.805 -5.926 -12.344 1 97.88 214 HIS B N 1
ATOM 3541 C CA . HIS B 1 214 ? -5.996 -6.738 -12.117 1 97.88 214 HIS B CA 1
ATOM 3542 C C . HIS B 1 214 ? -6.113 -7.844 -13.164 1 97.88 214 HIS B C 1
ATOM 3544 O O . HIS B 1 214 ? -5.566 -7.727 -14.258 1 97.88 214 HIS B O 1
ATOM 3550 N N . LEU B 1 215 ? -6.766 -8.867 -12.82 1 97.94 215 LEU B N 1
ATOM 3551 C CA . LEU B 1 215 ? -7.031 -10.008 -13.688 1 97.94 215 LEU B CA 1
ATOM 3552 C C . LEU B 1 215 ? -8.273 -10.766 -13.234 1 97.94 215 LEU B C 1
ATOM 3554 O O . LEU B 1 215 ? -8.531 -10.875 -12.031 1 97.94 215 LEU B O 1
ATOM 3558 N N . THR B 1 216 ? -9.062 -11.203 -14.141 1 97.31 216 THR B N 1
ATOM 3559 C CA . THR B 1 216 ? -10.125 -12.156 -13.867 1 97.31 216 THR B CA 1
ATOM 3560 C C . THR B 1 216 ? -9.633 -13.586 -14.07 1 97.31 216 THR B C 1
ATOM 3562 O O . THR B 1 216 ? -9.016 -13.898 -15.086 1 97.31 216 THR B O 1
ATOM 3565 N N . ILE B 1 217 ? -9.859 -14.414 -13.109 1 97.75 217 ILE B N 1
ATOM 3566 C CA . ILE B 1 217 ? -9.422 -15.805 -13.125 1 97.75 217 ILE B CA 1
ATOM 3567 C C . ILE B 1 217 ? -10.641 -16.719 -13.117 1 97.75 217 ILE B C 1
ATOM 3569 O O . ILE B 1 217 ? -11.383 -16.766 -12.133 1 97.75 217 ILE B O 1
ATOM 3573 N N . GLY B 1 218 ? -10.828 -17.453 -14.195 1 97.69 218 GLY B N 1
ATOM 3574 C CA . GLY B 1 218 ? -11.867 -18.469 -14.25 1 97.69 218 GLY B CA 1
ATOM 3575 C C . GLY B 1 218 ? -11.414 -19.812 -13.711 1 97.69 218 GLY B C 1
ATOM 3576 O O . GLY B 1 218 ? -10.43 -20.375 -14.18 1 97.69 218 GLY B O 1
ATOM 3577 N N . ILE B 1 219 ? -12.188 -20.297 -12.711 1 97.12 219 ILE B N 1
ATOM 3578 C CA . ILE B 1 219 ? -11.766 -21.562 -12.117 1 97.12 219 ILE B CA 1
ATOM 3579 C C . ILE B 1 219 ? -12.93 -22.547 -12.141 1 97.12 219 ILE B C 1
ATOM 3581 O O . ILE B 1 219 ? -14.078 -22.172 -12.359 1 97.12 219 ILE B O 1
ATOM 3585 N N . ASP B 1 220 ? -12.594 -23.859 -12.062 1 95.75 220 ASP B N 1
ATOM 3586 C CA . ASP B 1 220 ? -13.539 -24.922 -11.734 1 95.75 220 ASP B CA 1
ATOM 3587 C C . ASP B 1 220 ? -13.625 -25.125 -10.227 1 95.75 220 ASP B C 1
ATOM 3589 O O . ASP B 1 220 ? -12.695 -25.672 -9.617 1 95.75 220 ASP B O 1
ATOM 3593 N N . THR B 1 221 ? -14.766 -24.75 -9.664 1 92.44 221 THR B N 1
ATOM 3594 C CA . THR B 1 221 ? -14.898 -24.734 -8.211 1 92.44 221 THR B CA 1
ATOM 3595 C C . THR B 1 221 ? -14.945 -26.156 -7.656 1 92.44 221 THR B C 1
ATOM 3597 O O . THR B 1 221 ? -14.812 -26.359 -6.449 1 92.44 221 THR B O 1
ATOM 3600 N N . PHE B 1 222 ? -15.016 -27.125 -8.477 1 91.81 222 PHE B N 1
ATOM 3601 C CA . PHE B 1 222 ? -15.07 -28.516 -8.031 1 91.81 222 PHE B CA 1
ATOM 3602 C C . PHE B 1 222 ? -13.734 -29.203 -8.273 1 91.81 222 PHE B C 1
ATOM 3604 O O . PHE B 1 222 ? -13.555 -30.359 -7.875 1 91.81 222 PHE B O 1
ATOM 3611 N N . ALA B 1 223 ? -12.906 -28.516 -8.875 1 93.81 223 ALA B N 1
ATOM 3612 C CA . ALA B 1 223 ? -11.625 -29.125 -9.227 1 93.81 223 ALA B CA 1
ATOM 3613 C C . ALA B 1 223 ? -10.727 -29.234 -7.996 1 93.81 223 ALA B C 1
ATOM 3615 O O . ALA B 1 223 ? -10.961 -28.578 -6.98 1 93.81 223 ALA B O 1
ATOM 3616 N N . VAL B 1 224 ? -9.742 -30.156 -8.094 1 93.81 224 VAL B N 1
ATOM 3617 C CA . VAL B 1 224 ? -8.633 -30.297 -7.16 1 93.81 224 VAL B CA 1
ATOM 3618 C C . VAL B 1 224 ? -7.305 -30.188 -7.914 1 93.81 224 VAL B C 1
ATOM 3620 O O . VAL B 1 224 ? -6.988 -31.031 -8.75 1 93.81 224 VAL B O 1
ATOM 3623 N N . SER B 1 225 ? -6.621 -29.172 -7.582 1 95.25 225 SER B N 1
ATOM 3624 C CA . SER B 1 225 ? -5.352 -28.969 -8.273 1 95.25 225 SER B CA 1
ATOM 3625 C C . SER B 1 225 ? -4.316 -30 -7.859 1 95.25 225 SER B C 1
ATOM 3627 O O . SER B 1 225 ? -4.23 -30.359 -6.684 1 95.25 225 SER B O 1
ATOM 3629 N N . SER B 1 226 ? -3.514 -30.422 -8.797 1 93.19 226 SER B N 1
ATOM 3630 C CA . SER B 1 226 ? -2.408 -31.328 -8.492 1 93.19 226 SER B CA 1
ATOM 3631 C C . SER B 1 226 ? -1.148 -30.547 -8.125 1 93.19 226 SER B C 1
ATOM 3633 O O . SER B 1 226 ? -0.158 -31.141 -7.684 1 93.19 226 SER B O 1
ATOM 3635 N N . GLN B 1 227 ? -1.199 -29.25 -8.32 1 94.12 227 GLN B N 1
ATOM 3636 C CA . GLN B 1 227 ? -0.005 -28.438 -8.109 1 94.12 227 GLN B CA 1
ATOM 3637 C C . GLN B 1 227 ? 0.255 -28.203 -6.621 1 94.12 227 GLN B C 1
ATOM 3639 O O . GLN B 1 227 ? 1.399 -28 -6.211 1 94.12 227 GLN B O 1
ATOM 3644 N N . ILE B 1 228 ? -0.773 -28.141 -5.852 1 94.69 228 ILE B N 1
ATOM 3645 C CA . ILE B 1 228 ? -0.696 -28.109 -4.395 1 94.69 228 ILE B CA 1
ATOM 3646 C C . ILE B 1 228 ? -1.665 -29.125 -3.799 1 94.69 228 ILE B C 1
ATOM 3648 O O . ILE B 1 228 ? -2.881 -29 -3.973 1 94.69 228 ILE B O 1
ATOM 3652 N N . LYS B 1 229 ? -1.164 -30.062 -3.086 1 91.75 229 LYS B N 1
ATOM 3653 C CA . LYS B 1 229 ? -1.948 -31.094 -2.428 1 91.75 229 LYS B CA 1
ATOM 3654 C C . LYS B 1 229 ? -2.078 -30.828 -0.932 1 91.75 229 LYS B C 1
ATOM 3656 O O . LYS B 1 229 ? -1.295 -30.062 -0.364 1 91.75 229 LYS B O 1
ATOM 3661 N N . PRO B 1 230 ? -3.156 -31.391 -0.352 1 89 230 PRO B N 1
ATOM 3662 C CA . PRO B 1 230 ? -3.377 -31.156 1.077 1 89 230 PRO B CA 1
ATOM 3663 C C . PRO B 1 230 ? -2.129 -31.422 1.917 1 89 230 PRO B C 1
ATOM 3665 O O . PRO B 1 230 ? -1.86 -30.703 2.877 1 89 230 PRO B O 1
ATOM 3668 N N . GLU B 1 231 ? -1.307 -32.375 1.595 1 88.06 231 GLU B N 1
ATOM 3669 C CA . GLU B 1 231 ? -0.119 -32.719 2.367 1 88.06 231 GLU B CA 1
ATOM 3670 C C . GLU B 1 231 ? 0.963 -31.656 2.232 1 88.06 231 GLU B C 1
ATOM 3672 O O . GLU B 1 231 ? 1.867 -31.578 3.068 1 88.06 231 GLU B O 1
ATOM 3677 N N . ASP B 1 232 ? 0.872 -30.875 1.18 1 90.44 232 ASP B N 1
ATOM 3678 C CA . ASP B 1 232 ? 1.867 -29.828 0.947 1 90.44 232 ASP B CA 1
ATOM 3679 C C . ASP B 1 232 ? 1.766 -28.734 1.999 1 90.44 232 ASP B C 1
ATOM 3681 O O . ASP B 1 232 ? 2.73 -28 2.238 1 90.44 232 ASP B O 1
ATOM 3685 N N . PHE B 1 233 ? 0.628 -28.547 2.666 1 88.88 233 PHE B N 1
ATOM 3686 C CA . PHE B 1 233 ? 0.417 -27.531 3.684 1 88.88 233 PHE B CA 1
ATOM 3687 C C . PHE B 1 233 ? 1.19 -27.859 4.953 1 88.88 233 PHE B C 1
ATOM 3689 O O . PHE B 1 233 ? 1.398 -26.984 5.805 1 88.88 233 PHE B O 1
ATOM 3696 N N . ASP B 1 234 ? 1.595 -29.047 5.031 1 83.38 234 ASP B N 1
ATOM 3697 C CA . ASP B 1 234 ? 2.293 -29.5 6.234 1 83.38 234 ASP B CA 1
ATOM 3698 C C . ASP B 1 234 ? 3.795 -29.609 5.988 1 83.38 234 ASP B C 1
ATOM 3700 O O . ASP B 1 234 ? 4.562 -29.875 6.914 1 83.38 234 ASP B O 1
ATOM 3704 N N . LYS B 1 235 ? 4.059 -29.484 4.758 1 77.94 235 LYS B N 1
ATOM 3705 C CA . LYS B 1 235 ? 5.477 -29.625 4.449 1 77.94 235 LYS B CA 1
ATOM 3706 C C . LYS B 1 235 ? 6.289 -28.484 5.055 1 77.94 235 LYS B C 1
ATOM 3708 O O . LYS B 1 235 ? 5.914 -27.328 4.926 1 77.94 235 LYS B O 1
ATOM 3713 N N . TYR B 1 236 ? 6.918 -28.875 6.191 1 65.81 236 TYR B N 1
ATOM 3714 C CA . TYR B 1 236 ? 7.922 -27.938 6.699 1 65.81 236 TYR B CA 1
ATOM 3715 C C . TYR B 1 236 ? 9.273 -28.172 6.031 1 65.81 236 TYR B C 1
ATOM 3717 O O . TYR B 1 236 ? 9.5 -29.234 5.434 1 65.81 236 TYR B O 1
ATOM 3725 N N . THR B 1 237 ? 10.25 -27.203 5.773 1 54.75 237 THR B N 1
ATOM 3726 C CA . THR B 1 237 ? 11.578 -27.453 5.207 1 54.75 237 THR B CA 1
ATOM 3727 C C . THR B 1 237 ? 12.156 -28.766 5.73 1 54.75 237 THR B C 1
ATOM 3729 O O . THR B 1 237 ? 12.125 -29.016 6.934 1 54.75 237 THR B O 1
ATOM 3732 N N . VAL B 1 238 ? 12.016 -29.875 4.93 1 40.28 238 VAL B N 1
ATOM 3733 C CA . VAL B 1 238 ? 12.727 -31.125 5.18 1 40.28 238 VAL B CA 1
ATOM 3734 C C . VAL B 1 238 ? 14.234 -30.875 5.172 1 40.28 238 VAL B C 1
ATOM 3736 O O . VAL B 1 238 ? 14.727 -30.047 4.41 1 40.28 238 VAL B O 1
#

Organism: NCBI:txid198620

Nearest PDB structures (foldseek):
  5vg2-assembly1_U  TM=9.327E-01  e=2.691E-20  Tetranychus urticae
  5vg2-assembly3_B  TM=9.351E-01  e=4.476E-20  Tetranychus urticae
  5vg2-assembly4_C  TM=9.234E-01  e=5.304E-20  Tetranychus urticae
  6bdj-assembly2_U  TM=9.226E-01  e=4.737E-20  Tetranychus urticae
  6bdj-assembly1_A  TM=9.220E-01  e=8.823E-20  Tetranychus urticae

Secondary structure (DSSP, 8-state):
----------PPPPPP----TT------B-SB--TT--S-EEEEEEEEEETTT--B-TT-EEEEE---TTSPBTTBTTS-TTS-----STTSS-------TTEEEEE--TTSEEEEEEE-----TT--SEEEEEEE---SS-GGG---EEEEEEEE--HHHHHHHHTSGGG---SS-PPPGGG-HHHHHTTGGGGBPEEEESSSS-GGG-EEEEEEEEE-TT---SSS-GGGGG----/----------PPPPPP----TT------B-SB--TT--S-EEEEEEEEEETTT--B-TT-EEEEE---TTSPBTTBTTS-TTS-----STTSS-------TTEEEEE--TTSEEEEEEE-----TT--SEEEEEEE---SS-GGG---EEEEEEEE--HHHHHHHHTSGGG---SS-PPPGGG-HHHHHTTGGGGBPEEEESSSS-GGG-EEEEEEEEE-TT---SSS-GGGGG----

Sequence (476 aa):
MDNQSSTSAVYQLAPEQIAGPYFRNPKLLRRNISEGAEGLPLLLRLTIVDAMTGEPVSGALVDIWHCNARGAYSGWSRINPDLEVDDGDIGSIPRTDDHTYLRGGQFSDHKGRVRFTTIYPGFYAGRALHIHVAVRIVAGNEYLEERNVAWVGQLYFPEVISRSVLNAKAYRGRASTPLNNAEDSFYTEMGGEDSTLTVWPIGRDSHEDGYFGHLTIGIDTFAVSSQIKPEDFDKYTVMDNQSSTSAVYQLAPEQIAGPYFRNPKLLRRNISEGAEGLPLLLRLTIVDAMTGEPVSGALVDIWHCNARGAYSGWSRINPDLEVDDGDIGSIPRTDDHTYLRGGQFSDHKGRVRFTTIYPGFYAGRALHIHVAVRIVAGNEYLEERNVAWVGQLYFPEVISRSVLNAKAYRGRASTPLNNAEDSFYTEMGGEDSTLTVWPIGRDSHEDGYFGHLTIGIDTFAVSSQIKPEDFDKYTV

Solvent-accessible surface area (backbone atoms only — not comparable to full-atom values): 24790 Å² total; per-residue (Å²): 133,84,74,72,73,76,70,66,60,68,34,64,67,50,60,55,36,68,62,42,33,79,58,63,67,76,87,41,81,40,41,54,19,28,74,59,60,67,50,48,42,23,34,37,39,40,30,35,23,29,15,79,70,45,42,52,39,55,53,27,40,39,36,38,39,36,33,38,19,70,17,32,31,47,24,32,60,79,50,64,27,56,47,71,62,86,78,42,54,66,44,66,50,53,57,67,52,84,53,58,43,35,38,26,21,38,59,17,37,85,72,4,37,31,59,35,39,37,49,48,51,25,38,33,36,81,26,35,49,47,34,38,36,36,36,24,58,54,76,78,92,54,63,88,70,53,51,50,30,28,41,32,24,50,38,29,63,50,66,72,58,51,56,58,54,53,68,36,79,63,35,53,91,65,90,48,70,70,34,52,61,86,70,12,64,65,35,67,72,38,48,28,76,81,31,41,37,51,71,44,57,64,36,93,86,37,70,79,64,11,34,40,33,36,45,74,43,19,37,54,86,82,43,72,31,84,58,49,46,60,69,52,59,65,51,57,59,100,134,84,75,74,74,77,70,66,60,67,34,63,66,51,58,55,36,68,63,41,33,81,56,66,66,76,88,41,8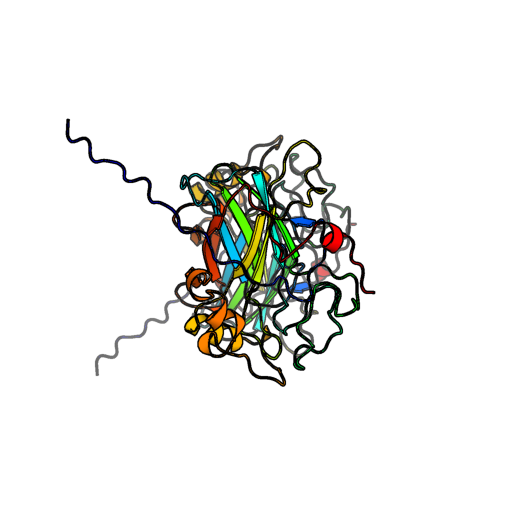1,40,42,52,20,29,74,59,58,69,49,48,43,23,35,37,39,41,32,34,23,28,15,81,68,44,44,52,39,55,52,27,40,38,36,37,39,36,32,37,18,69,17,32,30,48,23,33,61,78,50,64,27,58,48,71,62,87,81,40,54,64,44,67,50,54,57,65,51,85,52,58,44,35,38,28,20,39,58,17,38,86,74,4,37,32,61,35,40,36,48,48,51,25,38,33,35,80,26,35,48,46,36,38,37,35,36,25,58,52,75,79,90,54,62,89,70,53,51,50,29,27,41,33,25,50,38,30,64,52,64,72,57,52,56,57,53,52,69,36,79,63,35,54,90,65,89,48,70,72,34,52,61,86,70,13,63,62,34,67,72,38,48,28,75,83,30,40,37,51,69,45,57,64,38,94,84,35,69,80,66,13,34,39,35,36,46,75,43,20,36,54,85,82,44,72,30,85,60,50,47,60,70,54,59,66,53,55,58,102

Radius of gyration: 24.04 Å; Cα contacts (8 Å, |Δi|>4): 1237; chains: 2; bounding box: 65×70×61 Å

InterPro domains:
  IPR000627 Intradiol ring-cleavage dioxygenase, C-terminal [PF00775] (35-127)
  IPR015889 Intradiol ring-cleavage dioxygenase, core [G3DSA:2.60.130.10] (1-190)
  IPR015889 Intradiol ring-cleavage dioxygenase, core [SSF49482] (9-221)

Foldseek 3Di:
DPPPPPPQPQADADFFFFQWAQDELLLAADQEQAVPADAFKEKEKEFEAANGRRAGDFFKKKKKAAAGLAGAGAQANVDQQADDDDRDAHLPAAGDDHGRGRIHIYTQHNRRMDIHIHHQHHHGPQAAGKMKMWIFDDDDDPSSLGQFTFGIHIEHEDPVLNVVRCPDPSNDDHPHDHDDLVSRCRSVPGVVVLRYWDKDQPDPVDNSNHMYTYHYHHTNNPHGDPNGGSVSNVNHND/DPPPPPPQPQADADFFFFQWAQDELLLAADQEQAVPADAFKEKEKEFEAANGRRAGDFFKKKKKAAAGLAGAGAQANVDQQADDDDRDAHLPAAGDHHGRHRIHIYTQHNRRMDIHIHHQHHHGPQAAGKMKMWIFDDDDDPSSLGQFTFGIHIEHEDPVLNVVRCPDPSNDDHPHDHDDLVSRCRSVPGVVVLRYWDKDQPDPVDNSNHMYTYHYHHTNNPHGDPNGGSVSNVNHND

pLDDT: mean 90.51, std 14.47, range [24.39, 98.88]